Protein AF-A0AAW9DNF1-F1 (afdb_monomer)

Foldseek 3Di:
DPDQPDPRDDPQQADQVLQCLVDVVNVVVCVVPVPDDPVVCCLVPVQQVQHRRHLQAHQVQLQVVVCVVVVDGDGGNRSVVVLVPDDLLPRARRFDQAALLQQCLQCVPVCVVVVPPDDRSVPDDRSRSSVVCLVCLLPDQGDRALQARQVVLCVVPVVQVVCSVVVNDSGSVRCLQRHLDQADDRDAPFDCVVQHRRGSSVQSNCCNGHQDDPCCVRQLQAHQLLQCLQAVVLVVCCVVVSDRTSVRCCSRPVLVLLHGRDLLVLVSSVDDPVQDPNNVVVPDDRRPFADAPVSLVSSLVSSVPRPRGDPSVSSCVSNVVRHDQQPQPDDFPLVQQCVQVVVCPPVADSVCSVVCCSPPVVVVVGDGPPGDSCPVVDDDPVNCVVCQVPFEEQEFQCVDPDPRNVVSVVVVVVCVVVVGHYHYDNCVQVVDPPRDRDPVPDPPDD

pLDDT: mean 79.22, std 14.64, range [27.33, 95.62]

Mean predicted aligned error: 13.64 Å

Organism: Acidiphilium acidophilum (NCBI:txid76588)

Secondary structure (DSSP, 8-state):
-PPPBTTTB-TTS--HHHHHHH-HHHHHHHHH-TT--HHHHIIIIITTTT----SS--HHHHHHHHHHHHSS---HHHHHHHHHHS-GGGPPPSSSS--HHHHHHHHTTGGGG-TTTS--TTTS-HHHHHHHHHHHHTTS---SSSS--HHHHHHH-HHHHHHHHTTS-S-HHHHHHHS--S---SSTT---TTTHHHHHHHHHHHHHHS--SSGGGT-TT--HHHHHHH-HHHHHHHHTTS-S-HHHHIIIIITTTT--SSGGGGGGGG--TTS-HHHHHHTSPPP-SSBPHHHHHHHHHHHHHSTT---HHHHHHHHHHHBPPPP--S---HHHHHHH-GGGTTTS-TTTHHHHIIIIITTTT---TT--TTTT-PPPHHHHHHHTTS-EEEEE-TT--SHHHHHHHHHHHHHHHTT--EEEEE-GGGGSTT----TT------

Sequence (446 aa):
MPAETSGGRPFYVFDRQFYVERYVDIGQLLQQDPGFDVERHFWDHGADEGRVPSLAFNPHHVTHHLTRLLGIRVTGRAAIDAYFNLPEADRFIPNGWFNPWSFKQLYKQQFRQIQTLFPDIRELNDYQTFIFYLENVYAQRVAPNGLFAEDEYRAAHPDVAAAIGAGKLSSGFYHFATRNPPQAGTLPDYDPQPLGYGGAWMAEQSFVLSDHAEIGKALWWFDEGFYLTVYPDVHAMKRRGIIRSGLEHFMVCGEREGRLPHPALASLATRKPDVGLRAALAAMPRATGKIGLDVAAATAALLRGQPHTAPPRLIDEALWRSVARPAVDCTIDAAAYLKANPDLAGHVALHEAQDHWRDCGLIEQRLVPGTNIFANRVLHLEDLGRYCAGGVNLFGPLSVASGLGAAARGYRDAMRAAGITVDEYDVAGATQPGKGFDPQESPHFP

Solvent-accessible surface area (backbone atoms only — not comparable to full-atom values): 25965 Å² total; per-residue (Å²): 131,86,61,68,40,98,85,78,45,66,58,58,49,57,32,70,68,54,35,36,73,72,34,63,68,54,42,52,48,40,73,77,35,80,82,62,59,65,67,57,46,32,76,76,44,31,31,66,74,65,49,58,37,20,90,63,23,29,60,68,52,42,23,54,52,46,22,70,74,69,75,47,88,43,58,36,56,62,29,57,52,54,54,68,69,41,57,74,91,72,35,67,69,39,37,74,40,67,33,52,57,40,35,50,60,68,42,62,67,66,56,67,78,53,66,87,81,56,79,64,75,87,76,47,51,60,34,54,43,48,52,51,45,63,70,40,34,74,76,44,82,62,42,56,28,42,59,48,46,29,57,61,48,28,69,76,31,58,69,59,42,49,33,33,75,70,69,77,36,65,40,53,59,55,46,59,76,75,44,88,69,99,66,67,74,62,51,67,84,62,62,34,75,93,52,37,64,69,48,33,31,53,46,52,45,44,44,57,50,36,92,69,75,72,52,57,81,52,34,67,67,37,34,51,69,40,34,35,47,30,26,54,69,59,36,50,34,39,76,71,65,60,37,90,44,56,62,38,46,32,64,55,44,27,62,84,71,46,51,63,47,27,70,85,42,55,66,62,53,72,51,62,90,87,61,49,68,48,66,53,53,73,76,47,81,80,53,74,81,52,34,53,64,68,50,45,51,54,31,49,56,51,47,72,71,43,86,88,36,61,63,67,68,38,44,52,55,31,41,59,76,38,41,44,80,76,74,70,73,49,81,68,50,32,66,57,27,44,66,69,38,60,89,40,63,92,77,56,53,68,89,42,36,57,58,47,34,71,74,46,26,60,82,69,68,56,70,50,76,90,55,45,79,57,73,83,64,80,81,51,76,67,53,49,67,74,51,58,89,72,46,45,80,46,78,30,28,54,83,40,96,43,75,66,12,52,50,39,46,51,52,53,52,52,40,48,75,70,72,42,53,71,49,79,42,70,44,38,34,76,76,39,94,92,45,79,74,62,90,79,74,59,84,88,69,133

Structure (mmCIF, N/CA/C/O backbone):
data_AF-A0AAW9DNF1-F1
#
_entry.id   AF-A0AAW9DNF1-F1
#
loop_
_atom_site.group_PDB
_atom_site.id
_atom_site.type_symbol
_atom_site.label_atom_id
_atom_site.label_alt_id
_atom_site.label_comp_id
_atom_site.label_asym_id
_atom_site.label_entity_id
_atom_site.label_seq_id
_atom_site.pdbx_PDB_ins_code
_atom_site.Cartn_x
_atom_site.Cartn_y
_atom_site.Cartn_z
_atom_site.occupancy
_atom_site.B_iso_or_equiv
_atom_site.auth_seq_id
_atom_site.auth_comp_id
_atom_site.auth_asym_id
_atom_site.auth_atom_id
_atom_site.pdbx_PDB_model_num
ATOM 1 N N . MET A 1 1 ? -6.415 -3.034 32.759 1.00 27.33 1 MET A N 1
ATOM 2 C CA . MET A 1 1 ? -7.769 -3.386 32.296 1.00 27.33 1 MET A CA 1
ATOM 3 C C . MET A 1 1 ? -8.450 -2.091 31.889 1.00 27.33 1 MET A C 1
ATOM 5 O O . MET A 1 1 ? -8.829 -1.349 32.791 1.00 27.33 1 MET A O 1
ATOM 9 N N . PRO A 1 2 ? -8.519 -1.722 30.602 1.00 34.41 2 PRO A N 1
ATOM 10 C CA . PRO A 1 2 ? -9.364 -0.603 30.212 1.00 34.41 2 PRO A CA 1
ATOM 11 C C . PRO A 1 2 ? -10.808 -1.001 30.525 1.00 34.41 2 PRO A C 1
ATOM 13 O O . PRO A 1 2 ? -11.244 -2.088 30.149 1.00 34.41 2 PRO A O 1
ATOM 16 N N . ALA A 1 3 ? -11.478 -0.165 31.312 1.00 36.41 3 ALA A N 1
ATOM 17 C CA . ALA A 1 3 ? -12.825 -0.391 31.805 1.00 36.41 3 ALA A CA 1
ATOM 18 C C . ALA A 1 3 ? -13.807 -0.599 30.642 1.00 36.41 3 ALA A C 1
ATOM 20 O O . ALA A 1 3 ? -13.738 0.110 29.637 1.00 36.41 3 ALA A O 1
ATOM 21 N N . GLU A 1 4 ? -14.713 -1.567 30.797 1.00 38.22 4 GLU A N 1
ATOM 22 C CA . GLU A 1 4 ? -15.924 -1.674 29.984 1.00 38.22 4 GLU A CA 1
ATOM 23 C C . GLU A 1 4 ? -16.607 -0.299 29.952 1.00 38.22 4 GLU A C 1
ATOM 25 O O . GLU A 1 4 ? -16.872 0.289 31.005 1.00 38.22 4 GLU A O 1
ATOM 30 N N . THR A 1 5 ? -16.843 0.249 28.759 1.00 42.50 5 THR A N 1
ATOM 31 C CA . THR A 1 5 ? -17.628 1.481 28.631 1.00 42.50 5 THR A CA 1
ATOM 32 C C . THR A 1 5 ? -19.115 1.162 28.796 1.00 42.50 5 THR A C 1
ATOM 34 O O . THR A 1 5 ? -19.543 0.002 28.737 1.00 42.50 5 THR A O 1
ATOM 37 N N . SER A 1 6 ? -19.909 2.200 29.062 1.00 42.62 6 SER A N 1
ATOM 38 C CA . SER A 1 6 ? -21.358 2.143 29.265 1.00 42.62 6 SER A CA 1
ATOM 39 C C . SER A 1 6 ? -22.048 1.299 28.187 1.00 42.62 6 SER A C 1
ATOM 41 O O . SER A 1 6 ? -22.168 1.709 27.040 1.00 42.62 6 SER A O 1
ATOM 43 N N . GLY A 1 7 ? -22.506 0.097 28.560 1.00 54.91 7 GLY A N 1
ATOM 44 C CA . GLY A 1 7 ? -23.161 -0.852 27.648 1.00 54.91 7 GLY A CA 1
ATOM 45 C C . GLY A 1 7 ? -22.438 -2.190 27.444 1.00 54.91 7 GLY A C 1
ATOM 46 O O . GLY A 1 7 ? -22.899 -2.990 26.632 1.00 54.91 7 GLY A O 1
ATOM 47 N N . GLY A 1 8 ? -21.332 -2.459 28.153 1.00 66.00 8 GLY A N 1
ATOM 48 C CA . GLY A 1 8 ? -20.638 -3.761 28.116 1.00 66.00 8 GLY A CA 1
ATOM 49 C C . GLY A 1 8 ? -19.878 -4.025 26.810 1.00 66.00 8 GLY A C 1
ATOM 50 O O . GLY A 1 8 ? -19.562 -5.170 26.481 1.00 66.00 8 GLY A O 1
ATOM 51 N N . ARG A 1 9 ? -19.616 -2.973 26.024 1.00 78.94 9 ARG A N 1
ATOM 52 C CA . ARG A 1 9 ? -18.838 -3.040 24.781 1.00 78.94 9 ARG A CA 1
ATOM 53 C C . ARG A 1 9 ? -17.351 -2.766 25.066 1.00 78.94 9 ARG A C 1
ATOM 55 O O . ARG A 1 9 ? -17.032 -2.067 26.028 1.00 78.94 9 ARG A O 1
ATOM 62 N N . PRO A 1 10 ? -16.425 -3.291 24.239 1.00 83.62 10 PRO A N 1
ATOM 63 C CA . PRO A 1 10 ? -15.004 -2.986 24.386 1.00 83.62 10 PRO A CA 1
ATOM 64 C C . PRO A 1 10 ? -14.697 -1.492 24.221 1.00 83.62 10 PRO A C 1
ATOM 66 O O . PRO A 1 10 ? -15.272 -0.833 23.355 1.00 83.62 10 PRO A O 1
ATOM 69 N N . PHE A 1 11 ? -13.711 -0.996 24.975 1.00 81.88 11 PHE A N 1
ATOM 70 C CA . PHE A 1 11 ? -13.312 0.421 25.024 1.00 81.88 11 PHE A CA 1
ATOM 71 C C . PHE A 1 11 ? -12.984 1.051 23.660 1.00 81.88 11 PHE A C 1
ATOM 73 O O . PHE A 1 11 ? -13.077 2.260 23.495 1.00 81.88 11 PHE A O 1
ATOM 80 N N . TYR A 1 12 ? -12.572 0.246 22.678 1.00 87.69 12 TYR A N 1
ATOM 81 C CA . TYR A 1 12 ? -12.160 0.735 21.364 1.00 87.69 12 TYR A CA 1
ATOM 82 C C . TYR A 1 12 ? -13.334 1.014 20.421 1.00 87.69 12 TYR A C 1
ATOM 84 O O . TYR A 1 12 ? -13.123 1.574 19.346 1.00 87.69 12 TYR A O 1
ATOM 92 N N . VAL A 1 13 ? -14.558 0.601 20.769 1.00 91.69 13 VAL A N 1
ATOM 93 C CA . VAL A 1 13 ? -15.728 0.782 19.897 1.00 91.69 13 VAL A CA 1
ATOM 94 C C . VAL A 1 13 ? -16.090 2.250 19.774 1.00 91.69 13 VAL A C 1
ATOM 96 O O . VAL A 1 13 ? -16.363 2.701 18.669 1.00 91.69 13 VAL A O 1
ATOM 99 N N . PHE A 1 14 ? -16.063 2.992 20.878 1.00 92.81 14 PHE A N 1
ATOM 100 C CA . PHE A 1 14 ? -16.470 4.387 20.909 1.00 92.81 14 PHE A CA 1
ATOM 101 C C . PHE A 1 14 ? -15.393 5.248 21.562 1.00 92.81 14 PHE A C 1
ATOM 103 O O . PHE A 1 14 ? -14.986 5.000 22.693 1.00 92.81 14 PHE A O 1
ATOM 110 N N . ASP A 1 15 ? -14.950 6.280 20.846 1.00 91.00 15 ASP A N 1
ATOM 111 C CA . ASP A 1 15 ? -14.024 7.284 21.359 1.00 91.00 15 ASP A CA 1
ATOM 112 C C . ASP A 1 15 ? -14.728 8.642 21.340 1.00 91.00 15 ASP A C 1
ATOM 114 O O . ASP A 1 15 ? -14.953 9.242 20.286 1.00 91.00 15 ASP A O 1
ATOM 118 N N . ARG A 1 16 ? -15.084 9.133 22.534 1.00 91.38 16 ARG A N 1
ATOM 119 C CA . ARG A 1 16 ? -15.805 10.400 22.696 1.00 91.38 16 ARG A CA 1
ATOM 120 C C . ARG A 1 16 ? -15.048 11.565 22.069 1.00 91.38 16 ARG A C 1
ATOM 122 O O . ARG A 1 16 ? -15.675 12.424 21.454 1.00 91.38 16 ARG A O 1
ATOM 129 N N . GLN A 1 17 ? -13.733 11.635 22.259 1.00 88.12 17 GLN A N 1
ATOM 130 C CA . GLN A 1 17 ? -12.949 12.753 21.750 1.00 88.12 17 GLN A CA 1
ATOM 131 C C . GLN A 1 17 ? -12.908 12.705 20.224 1.00 88.12 17 GLN A C 1
ATOM 133 O O . GLN A 1 17 ? -13.232 13.703 19.581 1.00 88.12 17 GLN A O 1
ATOM 138 N N . PHE A 1 18 ? -12.601 11.536 19.656 1.00 90.31 18 PHE A N 1
ATOM 139 C CA . PHE A 1 18 ? -12.634 11.319 18.212 1.00 90.31 18 PHE A CA 1
ATOM 140 C C . PHE A 1 18 ? -13.987 11.714 17.615 1.00 90.31 18 PHE A C 1
ATOM 142 O O . PHE A 1 18 ? -14.041 12.460 16.642 1.00 90.31 18 PHE A O 1
ATOM 149 N N . TYR A 1 19 ? -15.086 11.242 18.205 1.00 93.50 19 TYR A N 1
ATOM 150 C CA . TYR A 1 19 ? -16.424 11.438 17.659 1.00 93.50 19 TYR A CA 1
ATOM 151 C C . TYR A 1 19 ? -16.839 12.914 17.640 1.00 93.50 19 TYR A C 1
ATOM 153 O O . TYR A 1 19 ? -17.374 13.398 16.644 1.00 93.50 19 TYR A O 1
ATOM 161 N N . VAL A 1 20 ? -16.539 13.650 18.713 1.00 92.75 20 VAL A N 1
ATOM 162 C CA . VAL A 1 20 ? -16.818 15.091 18.810 1.00 92.75 20 VAL A CA 1
ATOM 163 C C . VAL A 1 20 ? -15.952 15.898 17.841 1.00 92.75 20 VAL A C 1
ATOM 165 O O . VAL A 1 20 ? -16.452 16.820 17.204 1.00 92.75 20 VAL A O 1
ATOM 168 N N . GLU A 1 21 ? -14.667 15.557 17.709 1.00 88.50 21 GLU A N 1
ATOM 169 C CA . GLU A 1 21 ? -13.754 16.235 16.777 1.00 88.50 21 GLU A CA 1
ATOM 170 C C . GLU A 1 21 ? -14.117 15.944 15.308 1.00 88.50 21 GLU A C 1
ATOM 172 O O . GLU A 1 21 ? -13.994 16.816 14.447 1.00 88.50 21 GLU A O 1
ATOM 177 N N . ARG A 1 22 ? -14.596 14.728 15.012 1.00 90.50 22 ARG A N 1
ATOM 178 C CA . ARG A 1 22 ? -14.972 14.278 13.663 1.00 90.50 22 ARG A CA 1
ATOM 179 C C . ARG A 1 22 ? -16.273 14.912 13.168 1.00 90.50 22 ARG A C 1
ATOM 181 O O . ARG A 1 22 ? -16.371 15.220 11.978 1.00 90.50 22 ARG A O 1
ATOM 188 N N . TYR A 1 23 ? -17.267 15.052 14.046 1.00 94.31 23 TYR A N 1
ATOM 189 C CA . TYR A 1 23 ? -18.630 15.464 13.707 1.00 94.31 23 TYR A CA 1
ATOM 190 C C . TYR A 1 23 ? -18.950 16.848 14.279 1.00 94.31 23 TYR A C 1
ATOM 192 O O . TYR A 1 23 ? -19.285 17.001 15.453 1.00 94.31 23 TYR A O 1
ATOM 200 N N . VAL A 1 24 ? -18.852 17.868 13.420 1.00 93.50 24 VAL A N 1
ATOM 201 C CA . VAL A 1 24 ? -19.013 19.287 13.795 1.00 93.50 24 VAL A CA 1
ATOM 202 C C . VAL A 1 24 ? -20.362 19.567 14.463 1.00 93.50 24 VAL A C 1
ATOM 204 O O . VAL A 1 24 ? -20.424 20.348 15.410 1.00 93.50 24 VAL A O 1
ATOM 207 N N . ASP A 1 25 ? -21.429 18.918 14.005 1.00 95.38 25 ASP A N 1
ATOM 208 C CA . ASP A 1 25 ? -22.777 19.023 14.569 1.00 95.38 25 ASP A CA 1
ATOM 209 C C . ASP A 1 25 ? -22.838 18.534 16.026 1.00 95.38 25 ASP A C 1
ATOM 211 O O . ASP A 1 25 ? -23.459 19.175 16.869 1.00 95.38 25 ASP A O 1
ATOM 215 N N . ILE A 1 26 ? -22.109 17.469 16.363 1.00 95.62 26 ILE A N 1
ATOM 216 C CA . ILE A 1 26 ? -22.000 16.968 17.740 1.00 95.62 26 ILE A CA 1
ATOM 217 C C . ILE A 1 26 ? -21.224 17.948 18.621 1.00 95.62 26 ILE A C 1
ATOM 219 O O . ILE A 1 26 ? -21.608 18.201 19.764 1.00 95.62 26 ILE A O 1
ATOM 223 N N . GLY A 1 27 ? -20.152 18.537 18.085 1.00 92.25 27 GLY A N 1
ATOM 224 C CA . GLY A 1 27 ? -19.417 19.602 18.766 1.00 92.25 27 GLY A CA 1
ATOM 225 C C . GLY A 1 27 ? -20.298 20.815 19.080 1.00 92.25 27 GLY A C 1
ATOM 226 O O . GLY A 1 27 ? -20.212 21.366 20.176 1.00 92.25 27 GLY A O 1
ATOM 227 N N . GLN A 1 28 ? -21.181 21.199 18.155 1.00 93.50 28 GLN A N 1
ATOM 228 C CA . GLN A 1 28 ? -22.145 22.285 18.356 1.00 93.50 28 GLN A CA 1
ATOM 229 C C . GLN A 1 28 ? -23.207 21.931 19.403 1.00 93.50 28 GLN A C 1
ATOM 231 O O . GLN A 1 28 ? -23.501 22.761 20.263 1.00 93.50 28 GLN A O 1
ATOM 236 N N . LEU A 1 29 ? -23.735 20.703 19.385 1.00 94.12 29 LEU A N 1
ATOM 237 C CA . LEU A 1 29 ? -24.687 20.232 20.396 1.00 94.12 29 LEU A CA 1
ATOM 238 C C . LEU A 1 29 ? -24.087 20.277 21.804 1.00 94.12 29 LEU A C 1
ATOM 240 O O . LEU A 1 29 ? -24.733 20.772 22.718 1.00 94.12 29 LEU A O 1
ATOM 244 N N . LEU A 1 30 ? -22.828 19.868 21.973 1.00 93.38 30 LEU A N 1
ATOM 245 C CA . LEU A 1 30 ? -22.136 19.941 23.267 1.00 93.38 30 LEU A CA 1
ATOM 246 C C . LEU A 1 30 ? -21.890 21.367 23.766 1.00 93.38 30 LEU A C 1
ATOM 248 O O . LEU A 1 30 ? -21.820 21.594 24.972 1.00 93.38 30 LEU A O 1
ATOM 252 N N . GLN A 1 31 ? -21.713 22.328 22.857 1.00 92.88 31 GLN A N 1
ATOM 253 C CA . GLN A 1 31 ? -21.595 23.738 23.237 1.00 92.88 31 GLN A CA 1
ATOM 254 C C . GLN A 1 31 ? -22.932 24.300 23.734 1.00 92.88 31 GLN A C 1
ATOM 256 O O . GLN A 1 31 ? -22.940 25.166 24.606 1.00 92.88 31 GLN A O 1
ATOM 261 N N . GLN A 1 32 ? -24.047 23.820 23.179 1.00 94.56 32 GLN A N 1
ATOM 262 C CA . GLN A 1 32 ? -25.400 24.230 23.561 1.00 94.56 32 GLN A CA 1
ATOM 263 C C . GLN A 1 32 ? -25.881 23.519 24.833 1.00 94.56 32 GLN A C 1
ATOM 265 O O . GLN A 1 32 ? -26.503 24.148 25.687 1.00 94.56 32 GLN A O 1
ATOM 270 N N . ASP A 1 33 ? -25.561 22.234 24.969 1.00 95.12 33 ASP A N 1
ATOM 271 C CA . ASP A 1 33 ? -25.873 21.393 26.120 1.00 95.12 33 ASP A CA 1
ATOM 272 C C . ASP A 1 33 ? -24.625 20.599 26.555 1.00 95.12 33 ASP A C 1
ATOM 274 O O . ASP A 1 33 ? -24.343 19.519 26.026 1.00 95.12 33 ASP A O 1
ATOM 278 N N . PRO A 1 34 ? -23.870 21.094 27.554 1.00 92.31 34 PRO A N 1
ATOM 279 C CA . PRO A 1 34 ? -22.713 20.381 28.093 1.00 92.31 34 PRO A CA 1
ATOM 280 C C . PRO A 1 34 ? -23.044 19.013 28.711 1.00 92.31 34 PRO A C 1
ATOM 282 O O . PRO A 1 34 ? -22.135 18.201 28.895 1.00 92.31 34 PRO A O 1
ATOM 285 N N . GLY A 1 35 ? -24.314 18.763 29.056 1.00 92.19 35 GLY A N 1
ATOM 286 C CA . GLY A 1 35 ? -24.806 17.492 29.589 1.00 92.19 35 GLY A CA 1
ATOM 287 C C . GLY A 1 35 ? -25.185 16.470 28.516 1.00 92.19 35 GLY A C 1
ATOM 288 O O . GLY A 1 35 ? -25.572 15.354 28.865 1.00 92.19 35 GLY A O 1
ATOM 289 N N . PHE A 1 36 ? -25.068 16.821 27.232 1.00 93.12 36 PHE A N 1
ATOM 290 C CA . PHE A 1 36 ? -25.427 15.951 26.119 1.00 93.12 36 PHE A CA 1
ATOM 291 C C . PHE A 1 36 ? -24.615 14.646 26.122 1.00 93.12 36 PHE A C 1
ATOM 293 O O . PHE A 1 36 ? -23.378 14.641 26.065 1.00 93.12 36 PHE A O 1
ATOM 300 N N . ASP A 1 37 ? -25.331 13.521 26.157 1.00 93.62 37 ASP A N 1
ATOM 301 C CA . ASP A 1 37 ? -24.742 12.185 26.131 1.00 93.62 37 ASP A CA 1
ATOM 302 C C . ASP A 1 37 ? -24.375 11.783 24.695 1.00 93.62 37 ASP A C 1
ATOM 304 O O . ASP A 1 37 ? -25.183 11.280 23.910 1.00 93.62 37 ASP A O 1
ATOM 308 N N . VAL A 1 38 ? -23.111 12.035 24.361 1.00 93.88 38 VAL A N 1
ATOM 309 C CA . VAL A 1 38 ? -22.536 11.787 23.036 1.00 93.88 38 VAL A CA 1
ATOM 310 C C . VAL A 1 38 ? -22.545 10.302 22.667 1.00 93.88 38 VAL A C 1
ATOM 312 O O . VAL A 1 38 ? -22.804 9.958 21.512 1.00 93.88 38 VAL A O 1
ATOM 315 N N . GLU A 1 39 ? -22.239 9.424 23.625 1.00 92.62 39 GLU A N 1
ATOM 316 C CA . GLU A 1 39 ? -22.181 7.982 23.371 1.00 92.62 39 GLU A CA 1
ATOM 317 C C . GLU A 1 39 ? -23.590 7.445 23.131 1.00 92.62 39 GLU A C 1
ATOM 319 O O . GLU A 1 39 ? -23.826 6.731 22.154 1.00 92.62 39 GLU A O 1
ATOM 324 N N . ARG A 1 40 ? -24.556 7.860 23.956 1.00 92.19 40 ARG A N 1
ATOM 325 C CA . ARG A 1 40 ? -25.961 7.517 23.740 1.00 92.19 40 ARG A CA 1
ATOM 326 C C . ARG A 1 40 ? -26.461 7.986 22.379 1.00 92.19 40 ARG A C 1
ATOM 328 O O . ARG A 1 40 ? -27.099 7.206 21.681 1.00 92.19 40 ARG A O 1
ATOM 335 N N . HIS A 1 41 ? -26.126 9.206 21.958 1.00 94.75 41 HIS A N 1
ATOM 336 C CA . HIS A 1 41 ? -26.477 9.682 20.620 1.00 94.75 41 HIS A CA 1
ATOM 337 C C . HIS A 1 41 ? -25.937 8.761 19.513 1.00 94.75 41 HIS A C 1
ATOM 339 O O . HIS A 1 41 ? -26.634 8.493 18.534 1.00 94.75 41 HIS A O 1
ATOM 345 N N . PHE A 1 42 ? -24.701 8.265 19.634 1.00 94.94 42 PHE A N 1
ATOM 346 C CA . PHE A 1 42 ? -24.179 7.311 18.657 1.00 94.94 42 PHE A CA 1
ATOM 347 C C . PHE A 1 42 ? -25.022 6.031 18.603 1.00 94.94 42 PHE A C 1
ATOM 349 O O . PHE A 1 42 ? -25.378 5.584 17.514 1.00 94.94 42 PHE A O 1
ATOM 356 N N . TRP A 1 43 ? -25.384 5.465 19.753 1.00 91.81 43 TRP A N 1
ATOM 357 C CA . TRP A 1 43 ? -26.175 4.232 19.806 1.00 91.81 43 TRP A CA 1
ATOM 358 C C . TRP A 1 43 ? -27.640 4.399 19.395 1.00 91.81 43 TRP A C 1
ATOM 360 O O . TRP A 1 43 ? -28.230 3.441 18.887 1.00 91.81 43 TRP A O 1
ATOM 370 N N . ASP A 1 44 ? -28.212 5.581 19.621 1.00 92.88 44 ASP A N 1
ATOM 371 C CA . ASP A 1 44 ? -29.604 5.895 19.298 1.00 92.88 44 ASP A CA 1
ATOM 372 C C . ASP A 1 44 ? -29.763 6.355 17.832 1.00 92.88 44 ASP A C 1
ATOM 374 O O . ASP A 1 44 ? -30.804 6.103 17.226 1.00 92.88 44 ASP A O 1
ATOM 378 N N . HIS A 1 45 ? -28.735 6.982 17.239 1.00 94.31 45 HIS A N 1
ATOM 379 C CA . HIS A 1 45 ? -28.798 7.565 15.887 1.00 94.31 45 HIS A CA 1
ATOM 380 C C . HIS A 1 45 ? -27.531 7.344 15.053 1.00 94.31 45 HIS A C 1
ATOM 382 O O . HIS A 1 45 ? -27.596 6.887 13.912 1.00 94.31 45 HIS A O 1
ATOM 388 N N . GLY A 1 46 ? -26.359 7.654 15.613 1.00 94.56 46 GLY A N 1
ATOM 389 C CA . GLY A 1 46 ? -25.110 7.721 14.849 1.00 94.56 46 GLY A CA 1
ATOM 390 C C . GLY A 1 46 ? -24.729 6.424 14.130 1.00 94.56 46 GLY A C 1
ATOM 391 O O . GLY A 1 46 ? -24.245 6.478 13.000 1.00 94.56 46 GLY A O 1
ATOM 392 N N . ALA A 1 47 ? -24.973 5.263 14.740 1.00 93.44 47 ALA A N 1
ATOM 393 C CA . ALA A 1 47 ? -24.705 3.972 14.119 1.00 93.44 47 ALA A CA 1
ATOM 394 C C . ALA A 1 47 ? -25.509 3.801 12.820 1.00 93.44 47 ALA A C 1
ATOM 396 O O . ALA A 1 47 ? -24.930 3.465 11.787 1.00 93.44 47 ALA A O 1
ATOM 397 N N . ASP A 1 48 ? -26.813 4.087 12.850 1.00 93.44 48 ASP A N 1
ATOM 398 C CA . ASP A 1 48 ? -27.715 3.935 11.700 1.00 93.44 48 ASP A CA 1
ATOM 399 C C . ASP A 1 48 ? -27.493 5.013 10.629 1.00 93.44 48 ASP A C 1
ATOM 401 O O . ASP A 1 48 ? -27.671 4.751 9.439 1.00 93.44 48 ASP A O 1
ATOM 405 N N . GLU A 1 49 ? -26.992 6.184 11.025 1.00 94.25 49 GLU A N 1
ATOM 406 C CA . GLU A 1 49 ? -26.485 7.217 10.111 1.00 94.25 49 GLU A CA 1
ATOM 407 C C . GLU A 1 49 ? -25.156 6.829 9.433 1.00 94.25 49 GLU A C 1
ATOM 409 O O . GLU A 1 49 ? -24.688 7.524 8.531 1.00 94.25 49 GLU A O 1
ATOM 414 N N . GLY A 1 50 ? -24.528 5.724 9.850 1.00 92.50 50 GLY A N 1
ATOM 415 C CA . GLY A 1 50 ? -23.230 5.284 9.341 1.00 92.50 50 GLY A CA 1
ATOM 416 C C . GLY A 1 50 ? -22.053 6.096 9.884 1.00 92.50 50 GLY A C 1
ATOM 417 O O . GLY A 1 50 ? -20.992 6.134 9.264 1.00 92.50 50 GLY A O 1
ATOM 418 N N . ARG A 1 51 ? -22.204 6.761 11.032 1.00 95.06 51 ARG A N 1
ATOM 419 C CA . ARG A 1 51 ? -21.103 7.502 11.654 1.00 95.06 51 ARG A CA 1
ATOM 420 C C . ARG A 1 51 ? -20.035 6.550 12.190 1.00 95.06 51 ARG A C 1
ATOM 422 O O . ARG A 1 51 ? -20.327 5.471 12.694 1.00 95.06 51 ARG A O 1
ATOM 429 N N . VAL A 1 52 ? -18.777 6.966 12.091 1.00 93.88 52 VAL A N 1
ATOM 430 C CA . VAL A 1 52 ? -17.602 6.251 12.586 1.00 93.88 52 VAL A CA 1
ATOM 431 C C . VAL A 1 52 ? -17.394 6.636 14.058 1.00 93.88 52 VAL A C 1
ATOM 433 O O . VAL A 1 52 ? -17.092 7.797 14.326 1.00 93.88 52 VAL A O 1
ATOM 436 N N . PRO A 1 53 ? -17.565 5.706 15.014 1.00 94.75 53 PRO A N 1
ATOM 437 C CA . PRO A 1 53 ? -17.506 5.991 16.449 1.00 94.75 53 PRO A CA 1
ATOM 438 C C . PRO A 1 53 ? -16.088 6.153 17.004 1.00 94.75 53 PRO A C 1
ATOM 440 O O . PRO A 1 53 ? -15.900 6.805 18.029 1.00 94.75 53 PRO A O 1
ATOM 443 N N . SER A 1 54 ? -15.087 5.557 16.358 1.00 92.88 54 SER A N 1
ATOM 444 C CA . SER A 1 54 ? -13.689 5.646 16.771 1.00 92.88 54 SER A CA 1
ATOM 445 C C . SER A 1 54 ? -12.755 5.376 15.592 1.00 92.88 54 SER A C 1
ATOM 447 O O . SER A 1 54 ? -13.154 4.800 14.578 1.00 92.88 54 SER A O 1
ATOM 449 N N . LEU A 1 55 ? -11.473 5.722 15.737 1.00 89.50 55 LEU A N 1
ATOM 450 C CA . LEU A 1 55 ? -10.449 5.318 14.769 1.00 89.50 55 LEU A CA 1
ATOM 451 C C . LEU A 1 55 ? -10.318 3.784 14.680 1.00 89.50 55 LEU A C 1
ATOM 453 O O . LEU A 1 55 ? -10.055 3.241 13.608 1.00 89.50 55 LEU A O 1
ATOM 457 N N . ALA A 1 56 ? -10.502 3.086 15.801 1.00 91.69 56 ALA A N 1
ATOM 458 C CA . ALA A 1 56 ? -10.325 1.642 15.921 1.00 91.69 56 ALA A CA 1
ATOM 459 C C . ALA A 1 56 ? -11.488 0.820 15.354 1.00 91.69 56 ALA A C 1
ATOM 461 O O . ALA A 1 56 ? -11.285 -0.350 15.023 1.00 91.69 56 ALA A O 1
ATOM 462 N N . PHE A 1 57 ? -12.671 1.415 15.206 1.00 93.81 57 PHE A N 1
ATOM 463 C CA . PHE A 1 57 ? -13.881 0.718 14.797 1.00 93.81 57 PHE A CA 1
ATOM 464 C C . PHE A 1 57 ? -14.605 1.468 13.676 1.00 93.81 57 PHE A C 1
ATOM 466 O O . PHE A 1 57 ? -15.186 2.529 13.885 1.00 93.81 57 PHE A O 1
ATOM 473 N N . ASN A 1 58 ? -14.606 0.888 12.475 1.00 93.62 58 ASN A N 1
ATOM 474 C CA . ASN A 1 58 ? -15.249 1.441 11.288 1.00 93.62 58 ASN A CA 1
ATOM 475 C C . ASN A 1 58 ? -16.481 0.595 10.887 1.00 93.62 58 ASN A C 1
ATOM 477 O O . ASN A 1 58 ? -16.326 -0.470 10.280 1.00 93.62 58 ASN A O 1
ATOM 481 N N . PRO A 1 59 ? -17.715 1.076 11.143 1.00 93.31 59 PRO A N 1
ATOM 482 C CA . PRO A 1 59 ? -18.944 0.355 10.813 1.00 93.31 59 PRO A CA 1
ATOM 483 C C . PRO A 1 59 ? -19.114 0.042 9.322 1.00 93.31 59 PRO A C 1
ATOM 485 O O . PRO A 1 59 ? -19.719 -0.976 8.982 1.00 93.31 59 PRO A O 1
ATOM 488 N N . HIS A 1 60 ? -18.562 0.860 8.418 1.00 92.06 60 HIS A N 1
ATOM 489 C CA . HIS A 1 60 ? -18.590 0.568 6.982 1.00 92.06 60 HIS A CA 1
ATOM 490 C C . HIS A 1 60 ? -17.721 -0.642 6.640 1.00 92.06 60 HIS A C 1
ATOM 492 O O . HIS A 1 60 ? -18.143 -1.507 5.872 1.00 92.06 60 HIS A O 1
ATOM 498 N N . HIS A 1 61 ? -16.535 -0.730 7.247 1.00 91.75 61 HIS A N 1
ATOM 499 C CA . HIS A 1 61 ? -15.642 -1.874 7.084 1.00 91.75 61 HIS A CA 1
ATOM 500 C C . HIS A 1 61 ? -16.292 -3.154 7.628 1.00 91.75 61 HIS A C 1
ATOM 502 O O . HIS A 1 61 ? -16.342 -4.173 6.939 1.00 91.75 61 HIS A O 1
ATOM 508 N N . VAL A 1 62 ? -16.888 -3.069 8.822 1.00 94.56 62 VAL A N 1
ATOM 509 C CA . VAL A 1 62 ? -17.632 -4.174 9.445 1.00 94.56 62 VAL A CA 1
ATOM 510 C C . VAL A 1 62 ? -18.800 -4.631 8.568 1.00 94.56 62 VAL A C 1
ATOM 512 O O . VAL A 1 62 ? -18.922 -5.819 8.279 1.00 94.56 62 VAL A O 1
ATOM 515 N N . THR A 1 63 ? -19.611 -3.692 8.076 1.00 94.56 63 THR A N 1
ATOM 516 C CA . THR A 1 63 ? -20.720 -3.962 7.146 1.00 94.56 63 THR A CA 1
ATOM 517 C C . THR A 1 63 ? -20.237 -4.704 5.900 1.00 94.56 63 THR A C 1
ATOM 519 O O . THR A 1 63 ? -20.834 -5.705 5.502 1.00 94.56 63 THR A O 1
ATOM 522 N N . HIS A 1 64 ? -19.153 -4.233 5.276 1.00 92.00 64 HIS A N 1
ATOM 523 C CA . HIS A 1 64 ? -18.596 -4.845 4.070 1.00 92.00 64 HIS A CA 1
ATOM 524 C C . HIS A 1 64 ? -18.143 -6.292 4.320 1.00 92.00 64 HIS A C 1
ATOM 526 O O . HIS A 1 64 ? -18.497 -7.193 3.558 1.00 92.00 64 HIS A O 1
ATOM 532 N N . HIS A 1 65 ? -17.421 -6.536 5.416 1.00 92.19 65 HIS A N 1
ATOM 533 C CA . HIS A 1 65 ? -16.956 -7.875 5.775 1.00 92.19 65 HIS A CA 1
ATOM 534 C C . HIS A 1 65 ? -18.102 -8.825 6.135 1.00 92.19 65 HIS A C 1
ATOM 536 O O . HIS A 1 65 ? -18.154 -9.937 5.611 1.00 92.19 65 HIS A O 1
ATOM 542 N N . LEU A 1 66 ? -19.060 -8.382 6.952 1.00 94.44 66 LEU A N 1
ATOM 543 C CA . LEU A 1 66 ? -20.233 -9.189 7.296 1.00 94.44 66 LEU A CA 1
ATOM 544 C C . LEU A 1 66 ? -21.083 -9.516 6.070 1.00 94.44 66 LEU A C 1
ATOM 546 O O . LEU A 1 66 ? -21.558 -10.638 5.950 1.00 94.44 66 LEU A O 1
ATOM 550 N N . THR A 1 67 ? -21.222 -8.580 5.126 1.00 93.94 67 THR A N 1
ATOM 551 C CA . THR A 1 67 ? -21.955 -8.835 3.876 1.00 93.94 67 THR A CA 1
ATOM 552 C C . THR A 1 67 ? -21.326 -9.981 3.089 1.00 93.94 67 THR A C 1
ATOM 554 O O . THR A 1 67 ? -22.036 -10.835 2.562 1.00 93.94 67 THR A O 1
ATOM 557 N N . ARG A 1 68 ? -19.991 -10.044 3.045 1.00 90.88 68 ARG A N 1
ATOM 558 C CA . ARG A 1 68 ? -19.263 -11.140 2.392 1.00 90.88 68 ARG A CA 1
ATOM 559 C C . ARG A 1 68 ? -19.357 -12.455 3.164 1.00 90.88 68 ARG A C 1
ATOM 561 O O . ARG A 1 68 ? -19.436 -13.502 2.535 1.00 90.88 68 ARG A O 1
ATOM 568 N N . LEU A 1 69 ? -19.335 -12.397 4.495 1.00 90.12 69 LEU A N 1
ATOM 569 C CA . LEU A 1 69 ? -19.408 -13.569 5.369 1.00 90.12 69 LEU A CA 1
ATOM 570 C C . LEU A 1 69 ? -20.805 -14.210 5.358 1.00 90.12 69 LEU A C 1
ATOM 572 O O . LEU A 1 69 ? -20.931 -15.424 5.243 1.00 90.12 69 LEU A O 1
ATOM 576 N N . LEU A 1 70 ? -21.850 -13.391 5.493 1.00 90.31 70 LEU A N 1
ATOM 577 C CA . LEU A 1 70 ? -23.232 -13.832 5.698 1.00 90.31 70 LEU A CA 1
ATOM 578 C C . LEU A 1 70 ? -24.047 -13.891 4.398 1.00 90.31 70 LEU A C 1
ATOM 580 O O . LEU A 1 70 ? -25.148 -14.434 4.393 1.00 90.31 70 LEU A O 1
ATOM 584 N N . GLY A 1 71 ? -23.560 -13.286 3.310 1.00 92.25 71 GLY A N 1
ATOM 585 C CA . GLY A 1 71 ? -24.297 -13.161 2.048 1.00 92.25 71 GLY A CA 1
ATOM 586 C C . GLY A 1 71 ? -25.478 -12.182 2.098 1.00 92.25 71 GLY A C 1
ATOM 587 O O . GLY A 1 71 ? -26.200 -12.041 1.113 1.00 92.25 71 GLY A O 1
ATOM 588 N N . ILE A 1 72 ? -25.674 -11.489 3.223 1.00 91.06 72 ILE A N 1
ATOM 589 C CA . ILE A 1 72 ? -26.723 -10.488 3.432 1.00 91.06 72 ILE A CA 1
ATOM 590 C C . ILE A 1 72 ? -26.114 -9.185 3.933 1.00 91.06 72 ILE A C 1
ATOM 592 O O . ILE A 1 72 ? -25.205 -9.182 4.763 1.00 91.06 72 ILE A O 1
ATOM 596 N N . ARG A 1 73 ? -26.625 -8.055 3.440 1.00 92.38 73 ARG A N 1
ATOM 597 C CA . ARG A 1 73 ? -26.162 -6.742 3.885 1.00 92.38 73 ARG A CA 1
ATOM 598 C C . ARG A 1 73 ? -26.812 -6.390 5.221 1.00 92.38 73 ARG A C 1
ATOM 600 O O . ARG A 1 73 ? -28.022 -6.198 5.281 1.00 92.38 73 ARG A O 1
ATOM 607 N N . VAL A 1 74 ? -25.996 -6.263 6.263 1.00 92.12 74 VAL A N 1
ATOM 608 C CA . VAL A 1 74 ? -26.399 -5.775 7.591 1.00 92.12 74 VAL A CA 1
ATOM 609 C C . VAL A 1 74 ? -25.717 -4.430 7.819 1.00 92.12 74 VAL A C 1
ATOM 611 O O . VAL A 1 74 ? -24.518 -4.320 7.583 1.00 92.12 74 VAL A O 1
ATOM 614 N N . THR A 1 75 ? -26.459 -3.408 8.242 1.00 93.81 75 THR A N 1
ATOM 615 C CA . THR A 1 75 ? -25.955 -2.034 8.424 1.00 93.81 75 THR A CA 1
ATOM 616 C C . THR A 1 75 ? -26.282 -1.500 9.813 1.00 93.81 75 THR A C 1
ATOM 618 O O . THR A 1 75 ? -27.043 -2.114 10.560 1.00 93.81 75 THR A O 1
ATOM 621 N N . GLY A 1 76 ? -25.730 -0.332 10.137 1.00 92.06 76 GLY A N 1
ATOM 622 C CA . GLY A 1 76 ? -26.095 0.406 11.336 1.00 92.06 76 GLY A CA 1
ATOM 623 C C . GLY A 1 76 ? -25.776 -0.341 12.623 1.00 92.06 76 GLY A C 1
ATOM 624 O O . GLY A 1 76 ? -24.818 -1.121 12.684 1.00 92.06 76 GLY A O 1
ATOM 625 N N . ARG A 1 77 ? -26.609 -0.145 13.645 1.00 92.00 77 ARG A N 1
ATOM 626 C CA . ARG A 1 77 ? -26.454 -0.826 14.937 1.00 92.00 77 ARG A CA 1
ATOM 627 C C . ARG A 1 77 ? -26.489 -2.349 14.805 1.00 92.00 77 ARG A C 1
ATOM 629 O O . ARG A 1 77 ? -25.676 -3.034 15.423 1.00 92.00 77 ARG A O 1
ATOM 636 N N . ALA A 1 78 ? -27.344 -2.876 13.929 1.00 92.31 78 ALA A N 1
ATOM 637 C CA . ALA A 1 78 ? -27.450 -4.314 13.687 1.00 92.31 78 ALA A CA 1
ATOM 638 C C . ALA A 1 78 ? -26.133 -4.932 13.180 1.00 92.31 78 ALA A C 1
ATOM 640 O O . ALA A 1 78 ? -25.823 -6.072 13.519 1.00 92.31 78 ALA A O 1
ATOM 641 N N . ALA A 1 79 ? -25.332 -4.191 12.404 1.00 94.19 79 ALA A N 1
ATOM 642 C CA . ALA A 1 79 ? -24.024 -4.667 11.946 1.00 94.19 79 ALA A CA 1
ATOM 643 C C . ALA A 1 79 ? -23.017 -4.761 13.100 1.00 94.19 79 ALA A C 1
ATOM 645 O O . ALA A 1 79 ? -22.249 -5.719 13.180 1.00 94.19 79 ALA A O 1
ATOM 646 N N . ILE A 1 80 ? -23.042 -3.784 14.010 1.00 93.56 80 ILE A N 1
ATOM 647 C CA . ILE A 1 80 ? -22.193 -3.768 15.206 1.00 93.56 80 ILE A CA 1
ATOM 648 C C . ILE A 1 80 ? -22.568 -4.936 16.121 1.00 93.56 80 ILE A C 1
ATOM 650 O O . ILE A 1 80 ? -21.696 -5.677 16.577 1.00 93.56 80 ILE A O 1
ATOM 654 N N . ASP A 1 81 ? -23.865 -5.148 16.337 1.00 92.75 81 ASP A N 1
ATOM 655 C CA . ASP A 1 81 ? -24.367 -6.259 17.142 1.00 92.75 81 ASP A CA 1
ATOM 656 C C . ASP A 1 81 ? -23.983 -7.611 16.524 1.00 92.75 81 ASP A C 1
ATOM 658 O O . ASP A 1 81 ? -23.438 -8.470 17.216 1.00 92.75 81 ASP A O 1
ATOM 662 N N . ALA A 1 82 ? -24.179 -7.778 15.211 1.00 93.62 82 ALA A N 1
ATOM 663 C CA . ALA A 1 82 ? -23.799 -8.988 14.487 1.00 93.62 82 ALA A CA 1
ATOM 664 C C . ALA A 1 82 ? -22.296 -9.287 14.588 1.00 93.62 82 ALA A C 1
ATOM 666 O O . ALA A 1 82 ? -21.924 -10.433 14.827 1.00 93.62 82 ALA A O 1
ATOM 667 N N . TYR A 1 83 ? -21.438 -8.270 14.471 1.00 94.75 83 TYR A N 1
ATOM 668 C CA . TYR A 1 83 ? -19.991 -8.419 14.637 1.00 94.75 83 TYR A CA 1
ATOM 669 C C . TYR A 1 83 ? -19.619 -8.958 16.023 1.00 94.75 83 TYR A C 1
ATOM 671 O O . TYR A 1 83 ? -18.813 -9.879 16.140 1.00 94.75 83 TYR A O 1
ATOM 679 N N . PHE A 1 84 ? -20.226 -8.428 17.084 1.00 92.56 84 PHE A N 1
ATOM 680 C CA . PHE A 1 84 ? -19.927 -8.881 18.442 1.00 92.56 84 PHE A CA 1
ATOM 681 C C . PHE A 1 84 ? -20.589 -10.208 18.819 1.00 92.56 84 PHE A C 1
ATOM 683 O O . PHE A 1 84 ? -20.104 -10.872 19.736 1.00 92.56 84 PHE A O 1
ATOM 690 N N . ASN A 1 85 ? -21.637 -10.616 18.105 1.00 92.44 85 ASN A N 1
ATOM 691 C CA . ASN A 1 85 ? -22.233 -11.944 18.235 1.00 92.44 85 ASN A CA 1
ATOM 692 C C . ASN A 1 85 ? -21.365 -13.049 17.612 1.00 92.44 85 ASN A C 1
ATOM 694 O O . ASN A 1 85 ? -21.585 -14.222 17.910 1.00 92.44 85 ASN A O 1
ATOM 698 N N . LEU A 1 86 ? -20.376 -12.702 16.778 1.00 91.69 86 LEU A N 1
ATOM 699 C CA . LEU A 1 86 ? -19.388 -13.669 16.306 1.00 91.69 86 LEU A CA 1
ATOM 700 C C . LEU A 1 86 ? -18.545 -14.189 17.485 1.00 91.69 86 LEU A C 1
ATOM 702 O O . LEU A 1 86 ? -18.137 -13.385 18.342 1.00 91.69 86 LEU A O 1
ATOM 706 N N . PRO A 1 87 ? -18.223 -15.498 17.508 1.00 91.56 87 PRO A N 1
ATOM 707 C CA . PRO A 1 87 ? -17.184 -16.033 18.379 1.00 91.56 87 PRO A CA 1
ATOM 708 C C . PRO A 1 87 ? -15.889 -15.239 18.216 1.00 91.56 87 PRO A C 1
ATOM 710 O O . PRO A 1 87 ? -15.561 -14.809 17.115 1.00 91.56 87 PRO A O 1
ATOM 713 N N . GLU A 1 88 ? -15.119 -15.063 19.292 1.00 87.19 88 GLU A N 1
ATOM 714 C CA . GLU A 1 88 ? -13.872 -14.284 19.235 1.00 87.19 88 GLU A CA 1
ATOM 715 C C . GLU A 1 88 ? -12.902 -14.795 18.159 1.00 87.19 88 GLU A C 1
ATOM 717 O O . GLU A 1 88 ? -12.268 -13.994 17.481 1.00 87.19 88 GLU A O 1
ATOM 722 N N . ALA A 1 89 ? -12.838 -16.115 17.964 1.00 87.50 89 ALA A N 1
ATOM 723 C CA . ALA A 1 89 ? -12.006 -16.746 16.942 1.00 87.50 89 ALA A CA 1
ATOM 724 C C . ALA A 1 89 ? -12.397 -16.365 15.501 1.00 87.50 89 ALA A C 1
ATOM 726 O O . ALA A 1 89 ? -11.545 -16.412 14.617 1.00 87.50 89 ALA A O 1
ATOM 727 N N . ASP A 1 90 ? -13.652 -15.964 15.283 1.00 89.94 90 ASP A N 1
ATOM 728 C CA . ASP A 1 90 ? -14.196 -15.587 13.975 1.00 89.94 90 ASP A CA 1
ATOM 729 C C . ASP A 1 90 ? -14.271 -14.063 13.791 1.00 89.94 90 ASP A C 1
ATOM 731 O O . ASP A 1 90 ? -14.609 -13.573 12.707 1.00 89.94 90 ASP A O 1
ATOM 735 N N . ARG A 1 91 ? -13.974 -13.283 14.840 1.00 92.56 91 ARG A N 1
ATOM 736 C CA . ARG A 1 91 ? -13.930 -11.825 14.732 1.00 92.56 91 ARG A CA 1
ATOM 737 C C . ARG A 1 91 ? -12.752 -11.426 13.858 1.00 92.56 91 ARG A C 1
ATOM 739 O O . ARG A 1 91 ? -11.624 -11.873 14.035 1.00 92.56 91 ARG A O 1
ATOM 746 N N . PHE A 1 92 ? -13.032 -10.544 12.913 1.00 93.38 92 PHE A N 1
ATOM 747 C CA . PHE A 1 92 ? -12.031 -9.912 12.067 1.00 93.38 92 PHE A CA 1
ATOM 748 C C . PHE A 1 92 ? -11.701 -8.515 12.603 1.00 93.38 92 PHE A C 1
ATOM 750 O O . PHE A 1 92 ? -12.361 -8.001 13.500 1.00 93.38 92 PHE A O 1
ATOM 757 N N . ILE A 1 93 ? -10.670 -7.878 12.062 1.00 94.00 93 ILE A N 1
ATOM 758 C CA . ILE A 1 93 ? -10.274 -6.530 12.476 1.00 94.00 93 ILE A CA 1
ATOM 759 C C . ILE A 1 93 ? -11.318 -5.519 11.973 1.00 94.00 93 ILE A C 1
ATOM 761 O O . ILE A 1 93 ? -11.579 -5.475 10.774 1.00 94.00 93 ILE A O 1
ATOM 765 N N . PRO A 1 94 ? -11.914 -4.674 12.831 1.00 94.19 94 PRO A N 1
ATOM 766 C CA . PRO A 1 94 ? -13.034 -3.818 12.442 1.00 94.19 94 PRO A CA 1
ATOM 767 C C . PRO A 1 94 ? -12.592 -2.509 11.761 1.00 94.19 94 PRO A C 1
ATOM 769 O O . PRO A 1 94 ? -13.309 -1.511 11.811 1.00 94.19 94 PRO A O 1
ATOM 772 N N . ASN A 1 95 ? -11.414 -2.471 11.136 1.00 92.38 95 ASN A N 1
ATOM 773 C CA . ASN A 1 95 ? -10.884 -1.294 10.451 1.00 92.38 95 ASN A CA 1
ATOM 774 C C . ASN A 1 95 ? -9.946 -1.675 9.296 1.00 92.38 95 ASN A C 1
ATOM 776 O O . ASN A 1 95 ? -9.408 -2.776 9.237 1.00 92.38 95 ASN A O 1
ATOM 780 N N . GLY A 1 96 ? -9.745 -0.725 8.381 1.00 87.94 96 GLY A N 1
ATOM 781 C CA . GLY A 1 96 ? -8.942 -0.923 7.175 1.00 87.94 96 GLY A CA 1
ATOM 782 C C . GLY A 1 96 ? -7.452 -0.618 7.323 1.00 87.94 96 GLY A C 1
ATOM 783 O O . GLY A 1 96 ? -6.726 -0.850 6.369 1.00 87.94 96 GLY A O 1
ATOM 784 N N . TRP A 1 97 ? -6.976 -0.120 8.469 1.00 88.75 97 TRP A N 1
ATOM 785 C CA . TRP A 1 97 ? -5.606 0.402 8.611 1.00 88.75 97 TRP A CA 1
ATOM 786 C C . TRP A 1 97 ? -4.674 -0.498 9.428 1.00 88.75 97 TRP A C 1
ATOM 788 O O . TRP A 1 97 ? -3.461 -0.487 9.200 1.00 88.75 97 TRP A O 1
ATOM 798 N N . PHE A 1 98 ? -5.190 -1.329 10.339 1.00 91.69 98 PHE A N 1
ATOM 799 C CA . PHE A 1 98 ? -4.364 -2.242 11.136 1.00 91.69 98 PHE A CA 1
ATOM 800 C C . PHE A 1 98 ? -4.075 -3.527 10.365 1.00 91.69 98 PHE A C 1
ATOM 802 O O . PHE A 1 98 ? -5.014 -4.208 9.960 1.00 91.69 98 PHE A O 1
ATOM 809 N N . ASN A 1 99 ? -2.807 -3.843 10.094 1.00 90.88 99 ASN A N 1
ATOM 810 C CA . ASN A 1 99 ? -2.449 -5.081 9.394 1.00 90.88 99 ASN A CA 1
ATOM 811 C C . ASN A 1 99 ? -1.742 -6.039 10.369 1.00 90.88 99 ASN A C 1
ATOM 813 O O . ASN A 1 99 ? -0.617 -5.747 10.788 1.00 90.88 99 ASN A O 1
ATOM 817 N N . PRO A 1 100 ? -2.346 -7.196 10.700 1.00 91.56 100 PRO A N 1
ATOM 818 C CA . PRO A 1 100 ? -1.797 -8.119 11.687 1.00 91.56 100 PRO A CA 1
ATOM 819 C C . PRO A 1 100 ? -0.512 -8.789 11.192 1.00 91.56 100 PRO A C 1
ATOM 821 O O . PRO A 1 100 ? 0.401 -9.024 11.985 1.00 91.56 100 PRO A O 1
ATOM 824 N N . TRP A 1 101 ? -0.398 -9.063 9.888 1.00 92.38 101 TRP A N 1
ATOM 825 C CA . TRP A 1 101 ? 0.825 -9.595 9.296 1.00 92.38 101 TRP A CA 1
ATOM 826 C C . TRP A 1 101 ? 1.955 -8.573 9.406 1.00 92.38 101 TRP A C 1
ATOM 828 O O . TRP A 1 101 ? 3.012 -8.899 9.950 1.00 92.38 101 TRP A O 1
ATOM 838 N N . SER A 1 102 ? 1.717 -7.332 8.974 1.00 90.50 102 SER A N 1
ATOM 839 C CA . SER A 1 102 ? 2.721 -6.262 9.028 1.00 90.50 102 SER A CA 1
ATOM 840 C C . SER A 1 102 ? 3.184 -6.019 10.459 1.00 90.50 102 SER A C 1
ATOM 842 O O . SER A 1 102 ? 4.385 -6.000 10.727 1.00 90.50 102 SER A O 1
ATOM 844 N N . PHE A 1 103 ? 2.237 -5.930 11.396 1.00 89.38 103 PHE A N 1
ATOM 845 C CA . PHE A 1 103 ? 2.522 -5.768 12.817 1.00 89.38 103 PHE A CA 1
ATOM 846 C C . PHE A 1 103 ? 3.413 -6.900 13.352 1.00 89.38 103 PHE A C 1
ATOM 848 O O . PHE A 1 103 ? 4.477 -6.654 13.923 1.00 89.38 103 PHE A O 1
ATOM 855 N N . LYS A 1 104 ? 3.050 -8.163 13.091 1.00 88.00 104 LYS A N 1
ATOM 856 C CA . LYS A 1 104 ? 3.851 -9.323 13.511 1.00 88.00 104 LYS A CA 1
ATOM 857 C C . LYS A 1 104 ? 5.264 -9.298 12.925 1.00 88.00 104 LYS A C 1
ATOM 859 O O . LYS A 1 104 ? 6.207 -9.659 13.626 1.00 88.00 104 LYS A O 1
ATOM 864 N N . GLN A 1 105 ? 5.439 -8.880 11.670 1.00 87.75 105 GLN A N 1
ATOM 865 C CA . GLN A 1 105 ? 6.759 -8.827 11.033 1.00 87.75 105 GLN A CA 1
ATOM 866 C C . GLN A 1 105 ? 7.655 -7.707 11.572 1.00 87.75 105 GLN A C 1
ATOM 868 O O . GLN A 1 105 ? 8.852 -7.945 11.768 1.00 87.75 105 GLN A O 1
ATOM 873 N N . LEU A 1 106 ? 7.096 -6.519 11.828 1.00 84.12 106 LEU A N 1
ATOM 874 C CA . LEU A 1 106 ? 7.825 -5.387 12.408 1.00 84.12 106 LEU A CA 1
ATOM 875 C C . LEU A 1 106 ? 8.392 -5.753 13.783 1.00 84.12 106 LEU A C 1
ATOM 877 O O . LEU A 1 106 ? 9.566 -5.516 14.070 1.00 84.12 106 LEU A O 1
ATOM 881 N N . TYR A 1 107 ? 7.585 -6.427 14.603 1.00 79.31 107 TYR A N 1
ATOM 882 C CA . TYR A 1 107 ? 7.916 -6.644 16.007 1.00 79.31 107 TYR A CA 1
ATOM 883 C C . TYR A 1 107 ? 8.394 -8.057 16.365 1.00 79.31 107 TYR A C 1
ATOM 885 O O . TYR A 1 107 ? 8.700 -8.340 17.527 1.00 79.31 107 TYR A O 1
ATOM 893 N N . LYS A 1 108 ? 8.567 -8.935 15.368 1.00 75.69 108 LYS A N 1
ATOM 894 C CA . LYS A 1 108 ? 9.053 -10.321 15.524 1.00 75.69 108 LYS A CA 1
ATOM 895 C C . LYS A 1 108 ? 10.352 -10.446 16.336 1.00 75.69 108 LYS A C 1
ATOM 897 O O . LYS A 1 108 ? 10.609 -11.481 16.953 1.00 75.69 108 LYS A O 1
ATOM 902 N N . GLN A 1 109 ? 11.230 -9.441 16.273 1.00 65.75 109 GLN A N 1
ATOM 903 C CA . GLN A 1 109 ? 12.511 -9.434 16.993 1.00 65.75 109 GLN A CA 1
ATOM 904 C C . GLN A 1 109 ? 12.428 -8.739 18.356 1.00 65.75 109 GLN A C 1
ATOM 906 O O . GLN A 1 109 ? 12.993 -9.251 19.318 1.00 65.75 109 GLN A O 1
ATOM 911 N N . GLN A 1 110 ? 11.715 -7.614 18.450 1.00 64.31 110 GLN A N 1
ATOM 912 C CA . GLN A 1 110 ? 11.643 -6.800 19.668 1.00 64.31 110 GLN A CA 1
ATOM 913 C C . GLN A 1 110 ? 10.885 -7.521 20.795 1.00 64.31 110 GLN A C 1
ATOM 915 O O . GLN A 1 110 ? 11.341 -7.526 21.937 1.00 64.31 110 GLN A O 1
ATOM 920 N N . PHE A 1 111 ? 9.813 -8.256 20.479 1.00 60.56 111 PHE A N 1
ATOM 921 C CA . PHE A 1 111 ? 9.059 -9.002 21.495 1.00 60.56 111 PHE A CA 1
ATOM 922 C C . PHE A 1 111 ? 9.719 -10.312 21.954 1.00 60.56 111 PHE A C 1
ATOM 924 O O . PHE A 1 111 ? 9.290 -10.885 22.951 1.00 60.56 111 PHE A O 1
ATOM 931 N N . ARG A 1 112 ? 10.824 -10.760 21.329 1.00 50.62 112 ARG A N 1
ATOM 932 C CA . ARG A 1 112 ? 11.632 -11.865 21.888 1.00 50.62 112 ARG A CA 1
ATOM 933 C C .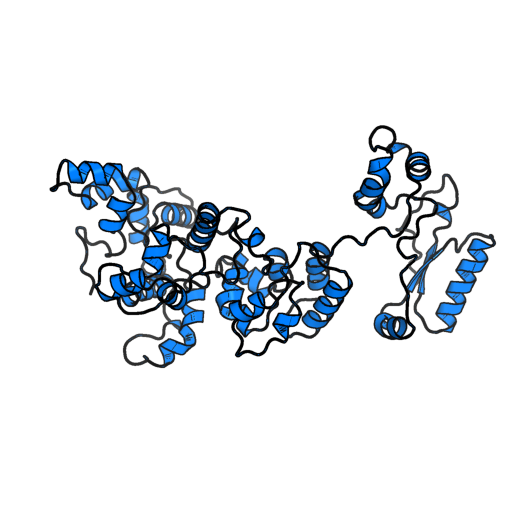 ARG A 1 112 ? 12.304 -11.493 23.212 1.00 50.62 112 ARG A C 1
ATOM 935 O O . ARG A 1 112 ? 12.635 -12.389 23.978 1.00 50.62 112 ARG A O 1
ATOM 942 N N . GLN A 1 113 ? 12.500 -10.201 23.484 1.00 44.88 113 GLN A N 1
ATOM 943 C CA . GLN A 1 113 ? 13.170 -9.717 24.697 1.00 44.88 113 GLN A CA 1
ATOM 944 C C . GLN A 1 113 ? 12.208 -9.511 25.883 1.00 44.88 113 GLN A C 1
ATOM 946 O O . GLN A 1 113 ? 12.669 -9.389 27.013 1.00 44.88 113 GLN A O 1
ATOM 951 N N . ILE A 1 114 ? 10.887 -9.528 25.653 1.00 43.50 114 ILE A N 1
ATOM 952 C CA . ILE A 1 114 ? 9.838 -9.327 26.677 1.00 43.50 114 ILE A CA 1
ATOM 953 C C . ILE A 1 114 ? 9.013 -10.622 26.848 1.00 43.50 114 ILE A C 1
ATOM 955 O O . ILE A 1 114 ? 7.795 -10.605 26.995 1.00 43.50 114 ILE A O 1
ATOM 959 N N . GLN A 1 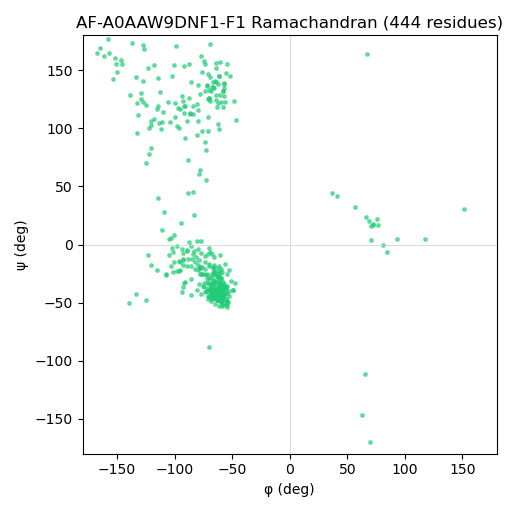115 ? 9.689 -11.778 26.831 1.00 43.00 115 GLN A N 1
ATOM 960 C CA . GLN A 1 115 ? 9.081 -13.112 26.998 1.00 43.00 115 GLN A CA 1
ATOM 961 C C . GLN A 1 115 ? 8.361 -13.328 28.342 1.00 43.00 115 GLN A C 1
ATOM 963 O O . GLN A 1 115 ? 7.706 -14.348 28.525 1.00 43.00 115 GLN A O 1
ATOM 968 N N . THR A 1 116 ? 8.485 -12.410 29.300 1.00 46.69 116 THR A N 1
ATOM 969 C CA . THR A 1 116 ? 7.983 -12.600 30.666 1.00 46.69 116 THR A CA 1
ATOM 970 C C . THR A 1 116 ? 6.571 -12.074 30.907 1.00 46.69 116 THR A C 1
ATOM 972 O O . THR A 1 116 ? 6.040 -12.322 31.986 1.00 46.69 116 THR A O 1
ATOM 975 N N . LEU A 1 117 ? 5.952 -11.365 29.954 1.00 46.59 117 LEU A N 1
ATOM 976 C CA . LEU A 1 117 ? 4.672 -10.687 30.203 1.00 46.59 117 LEU A CA 1
ATOM 977 C C . LEU A 1 117 ? 3.505 -11.135 29.307 1.00 46.59 117 LEU A C 1
ATOM 979 O O . LEU A 1 117 ? 2.366 -10.899 29.700 1.00 46.59 117 LEU A O 1
ATOM 983 N N . PHE A 1 118 ? 3.737 -11.796 28.161 1.00 51.09 118 PHE A N 1
ATOM 984 C CA . PHE A 1 118 ? 2.664 -12.122 27.203 1.00 51.09 118 PHE A CA 1
ATOM 985 C C . PHE A 1 118 ? 2.938 -13.402 26.383 1.00 51.09 118 PHE A C 1
ATOM 987 O O . PHE A 1 118 ? 4.107 -13.752 26.195 1.00 51.09 118 PHE A O 1
ATOM 994 N N . PRO A 1 119 ? 1.889 -14.087 25.868 1.00 56.94 119 PRO A N 1
ATOM 995 C CA . PRO A 1 119 ? 2.027 -15.168 24.893 1.00 56.94 119 PRO A CA 1
ATOM 996 C C . PRO A 1 119 ? 2.822 -14.721 23.667 1.00 56.94 119 PRO A C 1
ATOM 998 O O . PRO A 1 119 ? 2.865 -13.539 23.321 1.00 56.94 119 PRO A O 1
ATOM 1001 N N . ASP A 1 120 ? 3.432 -15.680 22.983 1.00 68.38 120 ASP A N 1
ATOM 1002 C CA . ASP A 1 120 ? 4.134 -15.421 21.739 1.00 68.38 120 ASP A CA 1
ATOM 1003 C C . ASP A 1 120 ? 3.177 -14.787 20.718 1.00 68.38 120 ASP A C 1
ATOM 1005 O O . ASP A 1 120 ? 2.194 -15.405 20.319 1.00 68.38 120 ASP A O 1
ATOM 1009 N N . ILE A 1 121 ? 3.455 -13.558 20.263 1.00 72.25 121 ILE A N 1
ATOM 1010 C CA . ILE A 1 121 ? 2.616 -12.845 19.279 1.00 72.25 121 ILE A CA 1
ATOM 1011 C C . ILE A 1 121 ? 2.354 -13.677 18.008 1.00 72.25 121 ILE A C 1
ATOM 1013 O O . ILE A 1 121 ? 1.386 -13.446 17.284 1.00 72.25 121 ILE A O 1
ATOM 1017 N N . ARG A 1 122 ? 3.215 -14.667 17.732 1.00 73.25 122 ARG A N 1
ATOM 1018 C CA . ARG A 1 122 ? 3.065 -15.630 16.635 1.00 73.25 122 ARG A CA 1
ATOM 1019 C C . ARG A 1 122 ? 1.851 -16.551 16.797 1.00 73.25 122 ARG A C 1
ATOM 1021 O O . ARG A 1 122 ? 1.361 -17.046 15.788 1.00 73.25 122 ARG A O 1
ATOM 1028 N N . GLU A 1 123 ? 1.383 -16.764 18.022 1.00 81.75 123 GLU A N 1
ATOM 1029 C CA . GLU A 1 123 ? 0.254 -17.636 18.365 1.00 81.75 123 GLU A CA 1
ATOM 1030 C C . GLU A 1 123 ? -1.083 -16.886 18.410 1.00 81.75 123 GLU A C 1
ATOM 1032 O O . GLU A 1 123 ? -2.137 -17.511 18.309 1.00 81.75 123 GLU A O 1
ATOM 1037 N N . LEU A 1 124 ? -1.059 -15.553 18.512 1.00 85.19 124 LEU A N 1
ATOM 1038 C CA . LEU A 1 124 ? -2.276 -14.743 18.510 1.00 85.19 124 LEU A CA 1
ATOM 1039 C C . LEU A 1 124 ? -2.957 -14.798 17.142 1.00 85.19 124 LEU A C 1
ATOM 1041 O O . LEU A 1 124 ? -2.311 -14.613 16.102 1.00 85.19 124 LEU A O 1
ATOM 1045 N N . ASN A 1 125 ? -4.279 -14.966 17.130 1.00 89.44 125 ASN A N 1
ATOM 1046 C CA . ASN A 1 125 ? -5.060 -14.750 15.913 1.00 89.44 125 ASN A CA 1
ATOM 1047 C C . ASN A 1 125 ? -5.086 -13.251 15.540 1.00 89.44 125 ASN A C 1
ATOM 1049 O O . ASN A 1 125 ? -4.583 -12.394 16.275 1.00 89.44 125 ASN A O 1
ATOM 1053 N N . ASP A 1 126 ? -5.632 -12.914 14.376 1.00 91.56 126 ASP A N 1
ATOM 1054 C CA . ASP A 1 126 ? -5.590 -11.541 13.859 1.00 91.56 126 ASP A CA 1
ATOM 1055 C C . ASP A 1 126 ? -6.330 -10.540 14.758 1.00 91.56 126 ASP A C 1
ATOM 1057 O O . ASP A 1 126 ? -5.810 -9.454 15.027 1.00 91.56 126 ASP A O 1
ATOM 1061 N N . TYR A 1 127 ? -7.491 -10.921 15.297 1.00 91.94 127 TYR A N 1
ATOM 1062 C CA . TYR A 1 127 ? -8.244 -10.090 16.236 1.00 91.94 127 TYR A CA 1
ATOM 1063 C C . TYR A 1 127 ? -7.497 -9.902 17.561 1.00 91.94 127 TYR A C 1
ATOM 1065 O O . TYR A 1 127 ? -7.361 -8.781 18.041 1.00 91.94 127 TYR A O 1
ATOM 1073 N N . GLN A 1 128 ? -6.927 -10.965 18.123 1.00 89.56 128 GLN A N 1
ATOM 1074 C CA . GLN A 1 128 ? -6.113 -10.894 19.338 1.00 89.56 128 GLN A CA 1
ATOM 1075 C C . GLN A 1 128 ? -4.860 -10.038 19.138 1.00 89.56 128 GLN A C 1
ATOM 1077 O O . GLN A 1 128 ? -4.478 -9.283 20.026 1.00 89.56 128 GLN A O 1
ATOM 1082 N N . THR A 1 129 ? -4.250 -10.100 17.953 1.00 89.31 129 THR A N 1
ATOM 1083 C CA . THR A 1 129 ? -3.117 -9.239 17.581 1.00 89.31 129 THR A CA 1
ATOM 1084 C C . THR A 1 129 ? -3.534 -7.767 17.560 1.00 89.31 129 THR A C 1
ATOM 1086 O O . THR A 1 129 ? -2.779 -6.902 18.001 1.00 89.31 129 THR A O 1
ATOM 1089 N N . PHE A 1 130 ? -4.747 -7.474 17.089 1.00 91.38 130 PHE A N 1
ATOM 1090 C CA . PHE A 1 130 ? -5.312 -6.128 17.107 1.00 91.38 130 PHE A CA 1
ATOM 1091 C C . PHE A 1 130 ? -5.618 -5.628 18.522 1.00 91.38 130 PHE A C 1
ATOM 1093 O O . PHE A 1 130 ? -5.251 -4.504 18.856 1.00 91.38 130 PHE A O 1
ATOM 1100 N N . ILE A 1 131 ? -6.224 -6.457 19.376 1.00 88.31 131 ILE A N 1
ATOM 1101 C CA . ILE A 1 131 ? -6.447 -6.101 20.786 1.00 88.31 131 ILE A CA 1
ATOM 1102 C C . ILE A 1 131 ? -5.116 -5.844 21.488 1.00 88.31 131 ILE A C 1
ATOM 1104 O O . ILE A 1 131 ? -4.953 -4.805 22.125 1.00 88.31 131 ILE A O 1
ATOM 1108 N N . PHE A 1 132 ? -4.137 -6.725 21.282 1.00 84.69 132 PHE A N 1
ATOM 1109 C CA . PHE A 1 132 ? -2.788 -6.535 21.796 1.00 84.69 132 PHE A CA 1
ATOM 1110 C C . PHE A 1 132 ? -2.194 -5.201 21.330 1.00 84.69 132 PHE A C 1
ATOM 1112 O O . PHE A 1 132 ? -1.653 -4.457 22.145 1.00 84.69 132 PHE A O 1
ATOM 1119 N N . TYR A 1 133 ? -2.314 -4.859 20.043 1.00 86.81 133 TYR A N 1
ATOM 1120 C CA . TYR A 1 133 ? -1.878 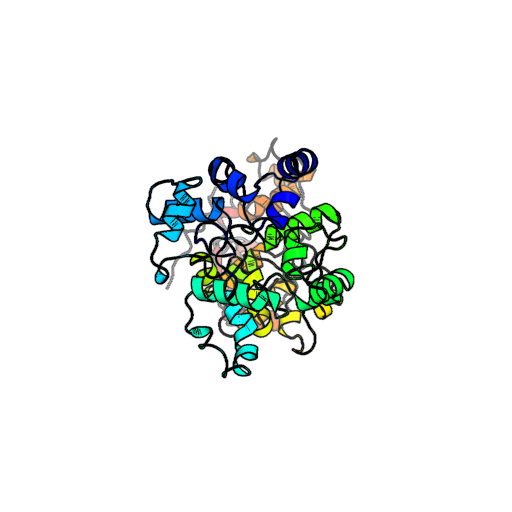-3.556 19.545 1.00 86.81 133 TYR A CA 1
ATOM 1121 C C . TYR A 1 133 ? -2.537 -2.415 20.332 1.00 86.81 133 TYR A C 1
ATOM 1123 O O . TYR A 1 133 ? -1.823 -1.591 20.897 1.00 86.81 133 TYR A O 1
ATOM 1131 N N . LEU A 1 134 ? -3.867 -2.396 20.448 1.00 86.31 134 LEU A N 1
ATOM 1132 C CA . LEU A 1 134 ? -4.592 -1.325 21.141 1.00 86.31 134 LEU A CA 1
ATOM 1133 C C . LEU A 1 134 ? -4.185 -1.171 22.613 1.00 86.31 134 LEU A C 1
ATOM 1135 O O . LEU A 1 134 ? -4.076 -0.050 23.106 1.00 86.31 134 LEU A O 1
ATOM 1139 N N . GLU A 1 135 ? -3.928 -2.277 23.308 1.00 80.38 135 GLU A N 1
ATOM 1140 C CA . GLU A 1 135 ? -3.472 -2.260 24.702 1.00 80.38 135 GLU A CA 1
ATOM 1141 C C . GLU A 1 135 ? -2.034 -1.737 24.850 1.00 80.38 135 GLU A C 1
ATOM 1143 O O . GLU A 1 135 ? -1.696 -1.136 25.871 1.00 80.38 135 GLU A O 1
ATOM 1148 N N . ASN A 1 136 ? -1.193 -1.918 23.828 1.00 76.50 136 ASN A N 1
ATOM 1149 C CA . ASN A 1 136 ? 0.220 -1.535 23.855 1.00 76.50 136 ASN A CA 1
ATOM 1150 C C . ASN A 1 136 ? 0.506 -0.156 23.248 1.00 76.50 136 ASN A C 1
ATOM 1152 O O . ASN A 1 136 ? 1.522 0.446 23.596 1.00 76.50 136 ASN A O 1
ATOM 1156 N N . VAL A 1 137 ? -0.373 0.375 22.392 1.00 72.88 137 VAL A N 1
ATOM 1157 C CA . VAL A 1 137 ? -0.245 1.722 21.799 1.00 72.88 137 VAL A CA 1
ATOM 1158 C C . VAL A 1 137 ? -0.053 2.792 22.866 1.00 72.88 137 VAL A C 1
ATOM 1160 O O . VAL A 1 137 ? 0.835 3.631 22.747 1.00 72.88 137 VAL A O 1
ATOM 1163 N N . TYR A 1 138 ? -0.826 2.722 23.951 1.00 58.84 138 TYR A N 1
ATOM 1164 C CA . TYR A 1 138 ? -0.720 3.675 25.057 1.00 58.84 138 TYR A CA 1
ATOM 1165 C C . TYR A 1 138 ? 0.606 3.572 25.824 1.00 58.84 138 TYR A C 1
ATOM 1167 O O . TYR A 1 138 ? 0.994 4.514 26.511 1.00 58.84 138 TYR A O 1
ATOM 1175 N N . ALA A 1 139 ? 1.311 2.444 25.714 1.00 59.69 139 ALA A N 1
ATOM 1176 C CA . ALA A 1 139 ? 2.554 2.192 26.428 1.00 59.69 139 ALA A CA 1
ATOM 1177 C C . ALA A 1 139 ? 3.811 2.377 25.556 1.00 59.69 139 ALA A C 1
ATOM 1179 O O . ALA A 1 139 ? 4.894 2.590 26.104 1.00 59.69 139 ALA A O 1
ATOM 1180 N N . GLN A 1 140 ? 3.722 2.257 24.223 1.00 63.16 140 GLN A N 1
ATOM 1181 C CA . GLN A 1 140 ? 4.903 2.013 23.383 1.00 63.16 140 GLN A CA 1
ATOM 1182 C C . GLN A 1 140 ? 4.847 2.677 21.996 1.00 63.16 140 GLN A C 1
ATOM 1184 O O . GLN A 1 140 ? 3.789 2.948 21.441 1.00 63.16 140 GLN A O 1
ATOM 1189 N N . ARG A 1 141 ? 6.034 2.924 21.419 1.00 70.19 141 ARG A N 1
ATOM 1190 C CA . ARG A 1 141 ? 6.275 3.506 20.080 1.00 70.19 141 ARG A CA 1
ATOM 1191 C C . ARG A 1 141 ? 5.949 2.506 18.957 1.00 70.19 141 ARG A C 1
ATOM 1193 O O . ARG A 1 141 ? 6.821 2.174 18.157 1.00 70.19 141 ARG A O 1
ATOM 1200 N N . VAL A 1 142 ? 4.730 1.968 18.945 1.00 79.06 142 VAL A N 1
ATOM 1201 C CA . VAL A 1 142 ? 4.336 0.890 18.032 1.00 79.06 142 VAL A CA 1
ATOM 1202 C C . VAL A 1 142 ? 3.544 1.403 16.825 1.00 79.06 142 VAL A C 1
ATOM 1204 O O . VAL A 1 142 ? 2.479 2.001 16.948 1.00 79.06 142 VAL A O 1
ATOM 1207 N N . ALA A 1 143 ? 4.068 1.130 15.637 1.00 85.50 143 ALA A N 1
ATOM 1208 C CA . ALA A 1 143 ? 3.425 1.309 14.352 1.00 85.50 143 ALA A CA 1
ATOM 1209 C C . ALA A 1 143 ? 2.311 0.264 14.149 1.00 85.50 143 ALA A C 1
ATOM 1211 O O . ALA A 1 143 ? 2.521 -0.918 14.427 1.00 85.50 143 ALA A O 1
ATOM 1212 N N . PRO A 1 144 ? 1.135 0.657 13.632 1.00 86.69 144 PRO A N 1
ATOM 1213 C CA . PRO A 1 144 ? 0.028 -0.267 13.362 1.00 86.69 144 PRO A CA 1
ATOM 1214 C C . PRO A 1 144 ? 0.191 -1.103 12.091 1.00 86.69 144 PRO A C 1
ATOM 1216 O O . PRO A 1 144 ? -0.523 -2.088 11.891 1.00 86.69 144 PRO A O 1
ATOM 1219 N N . ASN A 1 145 ? 1.046 -0.656 11.175 1.00 87.06 145 ASN A N 1
ATOM 1220 C CA . ASN A 1 145 ? 1.233 -1.239 9.856 1.00 87.06 145 ASN A CA 1
ATOM 1221 C C . ASN A 1 145 ? 2.614 -0.860 9.308 1.00 87.06 145 ASN A C 1
ATOM 1223 O O . ASN A 1 145 ? 3.360 -0.111 9.932 1.00 87.06 145 ASN A O 1
ATOM 1227 N N . GLY A 1 146 ? 2.946 -1.390 8.132 1.00 82.44 146 GLY A N 1
ATOM 1228 C CA . GLY A 1 146 ? 4.235 -1.163 7.481 1.00 82.44 146 GLY A CA 1
ATOM 1229 C C . GLY A 1 146 ? 4.441 0.216 6.864 1.00 82.44 146 GLY A C 1
ATOM 1230 O O . GLY A 1 146 ? 5.535 0.509 6.404 1.00 82.44 146 GLY A O 1
ATOM 1231 N N . LEU A 1 147 ? 3.395 1.032 6.784 1.00 83.38 147 LEU A N 1
ATOM 1232 C CA . LEU A 1 147 ? 3.395 2.277 6.016 1.00 83.38 147 LEU A CA 1
ATOM 1233 C C . LEU A 1 147 ? 3.536 3.511 6.904 1.00 83.38 147 LEU A C 1
ATOM 1235 O O . LEU A 1 147 ? 3.896 4.573 6.412 1.00 83.38 147 LEU A O 1
ATOM 1239 N N . PHE A 1 148 ? 3.269 3.365 8.201 1.00 86.25 148 PHE A N 1
ATOM 1240 C CA . PHE A 1 148 ? 3.388 4.426 9.186 1.00 86.25 148 PHE A CA 1
ATOM 1241 C C . PHE A 1 148 ? 4.498 4.102 10.188 1.00 86.25 148 PHE A C 1
ATOM 1243 O O . PHE A 1 148 ? 4.405 3.117 10.916 1.00 86.25 148 PHE A O 1
ATOM 1250 N N . ALA A 1 149 ? 5.521 4.952 10.272 1.00 84.12 149 ALA A N 1
ATOM 1251 C CA . ALA A 1 149 ? 6.611 4.816 11.236 1.00 84.12 149 ALA A CA 1
ATOM 1252 C C . ALA A 1 149 ? 6.377 5.723 12.459 1.00 84.12 149 ALA A C 1
ATOM 1254 O O . ALA A 1 149 ? 6.582 6.934 12.405 1.00 84.12 149 ALA A O 1
ATOM 1255 N N . GLU A 1 150 ? 5.928 5.138 13.573 1.00 84.88 150 GLU A N 1
ATOM 1256 C CA . GLU A 1 150 ? 5.574 5.861 14.810 1.00 84.88 150 GLU A CA 1
ATOM 1257 C C . GLU A 1 150 ? 6.763 6.601 15.441 1.00 84.88 150 GLU A C 1
ATOM 1259 O O . GLU A 1 150 ? 6.623 7.714 15.948 1.00 84.88 150 GLU A O 1
ATOM 1264 N N . ASP A 1 151 ? 7.941 5.992 15.430 1.00 82.94 151 ASP A N 1
ATOM 1265 C CA . ASP A 1 151 ? 9.170 6.562 15.971 1.00 82.94 151 ASP A CA 1
ATOM 1266 C C . ASP A 1 151 ? 9.690 7.730 15.128 1.00 82.94 151 ASP A C 1
ATOM 1268 O O . ASP A 1 151 ? 10.005 8.784 15.687 1.00 82.94 151 ASP A O 1
ATOM 1272 N N . GLU A 1 152 ? 9.714 7.577 13.803 1.00 81.69 152 GLU A N 1
ATOM 1273 C CA . GLU A 1 152 ? 10.082 8.650 12.878 1.00 81.69 152 GLU A CA 1
ATOM 1274 C C . GLU A 1 152 ? 9.098 9.819 12.957 1.00 81.69 152 GLU A C 1
ATOM 1276 O O . GLU A 1 152 ? 9.517 10.973 13.067 1.00 81.69 152 GLU A O 1
ATOM 1281 N N . TYR A 1 153 ? 7.793 9.530 12.988 1.00 83.75 153 TYR A N 1
ATOM 1282 C CA . TYR A 1 153 ? 6.757 10.553 13.105 1.00 83.75 153 TYR A CA 1
ATOM 1283 C C . TYR A 1 153 ? 6.931 11.371 14.388 1.00 83.75 153 TYR A C 1
ATOM 1285 O O . TYR A 1 153 ? 6.925 12.599 14.372 1.00 83.75 153 TYR A O 1
ATOM 1293 N N . ARG A 1 154 ? 7.175 10.711 15.523 1.00 84.88 154 ARG A N 1
ATOM 1294 C CA . ARG A 1 154 ? 7.415 11.401 16.800 1.00 84.88 154 ARG A CA 1
ATOM 1295 C C . ARG A 1 154 ? 8.722 12.186 16.824 1.00 84.88 154 ARG A C 1
ATOM 1297 O O . ARG A 1 154 ? 8.787 13.207 17.504 1.00 84.88 154 ARG A O 1
ATOM 1304 N N . ALA A 1 155 ? 9.755 11.716 16.128 1.00 84.44 155 ALA A N 1
ATOM 1305 C CA . ALA A 1 155 ? 11.013 12.445 16.001 1.00 84.44 155 ALA A CA 1
ATOM 1306 C C . ALA A 1 155 ? 10.843 13.723 15.163 1.00 84.44 155 ALA A C 1
ATOM 1308 O O . ALA A 1 155 ? 11.415 14.756 15.508 1.00 84.44 155 ALA A O 1
ATOM 1309 N N . ALA A 1 156 ? 10.024 13.667 14.108 1.00 81.69 156 ALA A N 1
ATOM 1310 C CA . ALA A 1 156 ? 9.685 14.813 13.267 1.00 81.69 156 ALA A CA 1
ATOM 1311 C C . ALA A 1 156 ? 8.696 15.792 13.933 1.00 81.69 156 ALA A C 1
ATOM 1313 O O . ALA A 1 156 ? 8.714 16.983 13.624 1.00 81.69 156 ALA A O 1
ATOM 1314 N N . HIS A 1 157 ? 7.877 15.316 14.880 1.00 83.81 157 HIS A N 1
ATOM 1315 C CA . HIS A 1 157 ? 6.854 16.102 15.579 1.00 83.81 157 HIS A CA 1
ATOM 1316 C C . HIS A 1 157 ? 7.055 16.110 17.112 1.00 83.81 157 HIS A C 1
ATOM 1318 O O . HIS A 1 157 ? 6.349 15.401 17.844 1.00 83.81 157 HIS A O 1
ATOM 1324 N N . PRO A 1 158 ? 8.005 16.912 17.643 1.00 88.31 158 PRO A N 1
ATOM 1325 C CA . PRO A 1 158 ? 8.283 16.975 19.081 1.00 88.31 158 PRO A CA 1
ATOM 1326 C C . PRO A 1 158 ? 7.087 17.413 19.939 1.00 88.31 158 PRO A C 1
ATOM 1328 O O . PRO A 1 158 ? 6.964 16.993 21.089 1.00 88.31 158 PRO A O 1
ATOM 1331 N N . ASP A 1 159 ? 6.195 18.236 19.391 1.00 88.06 159 ASP A N 1
ATOM 1332 C CA . ASP A 1 159 ? 4.943 18.666 20.018 1.00 88.06 159 ASP A CA 1
ATOM 1333 C C . ASP A 1 159 ? 3.973 17.492 20.209 1.00 88.06 159 ASP A C 1
ATOM 1335 O O . ASP A 1 159 ? 3.417 17.313 21.297 1.00 88.06 159 ASP A O 1
ATOM 1339 N N . VAL A 1 160 ? 3.844 16.633 19.195 1.00 88.25 160 VAL A N 1
ATOM 1340 C CA . VAL A 1 160 ? 3.070 15.389 19.275 1.00 88.25 160 VAL A CA 1
ATOM 1341 C C . VAL A 1 160 ? 3.707 14.443 20.289 1.00 88.25 160 VAL A C 1
ATOM 1343 O O . VAL A 1 160 ? 3.014 13.903 21.151 1.00 88.25 160 VAL A O 1
ATOM 1346 N N . ALA A 1 161 ? 5.033 14.287 20.257 1.00 87.62 161 ALA A N 1
ATOM 1347 C CA . ALA A 1 161 ? 5.751 13.459 21.222 1.00 87.62 161 ALA A CA 1
ATOM 1348 C C . ALA A 1 161 ? 5.546 13.936 22.674 1.00 87.62 161 ALA A C 1
ATOM 1350 O O . ALA A 1 161 ? 5.346 13.107 23.566 1.00 87.62 161 ALA A O 1
ATOM 1351 N N . ALA A 1 162 ? 5.548 15.252 22.911 1.00 88.62 162 ALA A N 1
ATOM 1352 C CA . ALA A 1 162 ? 5.276 15.846 24.218 1.00 88.62 162 ALA A CA 1
ATOM 1353 C C . ALA A 1 162 ? 3.813 15.652 24.651 1.00 88.62 162 ALA A C 1
ATOM 1355 O O . ALA A 1 162 ? 3.553 15.320 25.807 1.00 88.62 162 ALA A O 1
ATOM 1356 N N . ALA A 1 163 ? 2.856 15.805 23.732 1.00 88.25 163 ALA A N 1
ATOM 1357 C CA . ALA A 1 163 ? 1.441 15.566 24.008 1.00 88.25 163 ALA A CA 1
ATOM 1358 C C . ALA A 1 163 ? 1.157 14.097 24.369 1.00 88.25 163 ALA A C 1
ATOM 1360 O O . ALA A 1 163 ? 0.388 13.849 25.298 1.00 88.25 163 ALA A O 1
ATOM 1361 N N . ILE A 1 164 ? 1.823 13.140 23.713 1.00 86.19 164 ILE A N 1
ATOM 1362 C CA . ILE A 1 164 ? 1.779 11.716 24.086 1.00 86.19 164 ILE A CA 1
ATOM 1363 C C . ILE A 1 164 ? 2.370 11.513 25.487 1.00 86.19 164 ILE A C 1
ATOM 1365 O O . ILE A 1 164 ? 1.743 10.886 26.334 1.00 86.19 164 ILE A O 1
ATOM 1369 N N . GLY A 1 165 ? 3.547 12.089 25.768 1.00 84.75 165 GLY A N 1
ATOM 1370 C CA . GLY A 1 165 ? 4.189 11.992 27.088 1.00 84.75 165 GLY A CA 1
ATOM 1371 C C . GLY A 1 165 ? 3.357 12.590 28.230 1.00 84.75 165 GLY A C 1
ATOM 1372 O O . GLY A 1 165 ? 3.448 12.131 29.364 1.00 84.75 165 GLY A O 1
ATOM 1373 N N . ALA A 1 166 ? 2.512 13.578 27.926 1.00 87.38 166 ALA A N 1
ATOM 1374 C CA . ALA A 1 166 ? 1.564 14.180 28.859 1.00 87.38 166 ALA A CA 1
ATOM 1375 C C . ALA A 1 166 ? 0.205 13.449 28.933 1.00 87.38 166 ALA A C 1
ATOM 1377 O O . ALA A 1 166 ? -0.694 13.931 29.621 1.00 87.38 166 ALA A O 1
ATOM 1378 N N . GLY A 1 167 ? 0.017 12.343 28.201 1.00 84.75 167 GLY A N 1
ATOM 1379 C CA . GLY A 1 167 ? -1.241 11.589 28.154 1.00 84.75 167 GLY A CA 1
ATOM 1380 C C . GLY A 1 167 ? -2.387 12.293 27.415 1.00 84.75 167 GLY A C 1
ATOM 1381 O O . GLY A 1 167 ? -3.540 11.905 27.571 1.00 84.75 167 GLY A O 1
ATOM 1382 N N . LYS A 1 168 ? -2.097 13.336 26.623 1.00 84.12 168 LYS A N 1
ATOM 1383 C CA . LYS A 1 168 ? -3.095 14.099 25.846 1.00 84.12 168 LYS A CA 1
ATOM 1384 C C . LYS A 1 168 ? -3.401 13.486 24.476 1.00 84.12 168 LYS A C 1
ATOM 1386 O O . LYS A 1 168 ? -4.397 13.849 23.860 1.00 84.12 168 LYS A O 1
ATOM 1391 N N . LEU A 1 169 ? -2.518 12.622 23.979 1.00 82.69 169 LEU A N 1
ATOM 1392 C CA . LEU A 1 169 ? -2.674 11.858 22.741 1.00 82.69 169 LEU A CA 1
ATOM 1393 C C . LEU A 1 169 ? -2.292 10.403 23.006 1.00 82.69 169 LEU A C 1
ATOM 1395 O O . LEU A 1 169 ? -1.352 10.141 23.754 1.00 82.69 169 LEU A O 1
ATOM 1399 N N . SER A 1 170 ? -2.996 9.469 22.369 1.00 81.62 170 SER A N 1
ATOM 1400 C CA . SER A 1 170 ? -2.736 8.032 22.513 1.00 81.62 170 SER A CA 1
ATOM 1401 C C . SER A 1 170 ? -1.492 7.572 21.746 1.00 81.62 170 SER A C 1
ATOM 1403 O O . SER A 1 170 ? -0.775 6.702 22.224 1.00 81.62 170 SER A O 1
ATOM 1405 N N . SER A 1 171 ? -1.222 8.154 20.572 1.00 86.62 171 SER A N 1
ATOM 1406 C CA . SER A 1 171 ? -0.055 7.845 19.729 1.00 86.62 171 SER A CA 1
ATOM 1407 C C . SER A 1 171 ? 0.195 8.898 18.651 1.00 86.62 171 SER A C 1
ATOM 1409 O O . SER A 1 171 ? -0.655 9.756 18.388 1.00 86.62 171 SER A O 1
ATOM 1411 N N . GLY A 1 172 ? 1.358 8.808 18.000 1.00 86.81 172 GLY A N 1
ATOM 1412 C CA . GLY A 1 172 ? 1.660 9.554 16.783 1.00 86.81 172 GLY A CA 1
ATOM 1413 C C . GLY A 1 172 ? 0.742 9.136 15.638 1.00 86.81 172 GLY A C 1
ATOM 1414 O O . GLY A 1 172 ? 0.226 9.996 14.930 1.00 86.81 172 GLY A O 1
ATOM 1415 N N . PHE A 1 173 ? 0.446 7.839 15.522 1.00 87.69 173 PHE A N 1
ATOM 1416 C CA . PHE A 1 173 ? -0.519 7.321 14.554 1.00 87.69 173 PHE A CA 1
ATOM 1417 C C . PHE A 1 173 ? -1.911 7.926 14.733 1.00 87.69 173 PHE A C 1
ATOM 1419 O O . PHE A 1 173 ? -2.517 8.363 13.758 1.00 87.69 173 PHE A O 1
ATOM 1426 N N . TYR A 1 174 ? -2.410 8.014 15.970 1.00 87.50 174 TYR A N 1
ATOM 1427 C CA . TYR A 1 174 ? -3.694 8.662 16.240 1.00 87.50 174 TYR A CA 1
ATOM 1428 C C . TYR A 1 174 ? -3.685 10.121 15.775 1.00 87.50 174 TYR A C 1
ATOM 1430 O O . TYR A 1 174 ? -4.627 10.562 15.119 1.00 87.50 174 TYR A O 1
ATOM 1438 N N . HIS A 1 175 ? -2.607 10.861 16.056 1.00 87.19 175 HIS A N 1
ATOM 1439 C CA . HIS A 1 175 ? -2.453 12.234 15.576 1.00 87.19 175 HIS A CA 1
ATOM 1440 C C . HIS A 1 175 ? -2.471 12.306 14.043 1.00 87.19 175 HIS A C 1
ATOM 1442 O O . HIS A 1 175 ? -3.250 13.068 13.480 1.00 87.19 175 HIS A O 1
ATOM 1448 N N . PHE A 1 176 ? -1.678 11.472 13.368 1.00 85.81 176 PHE A N 1
ATOM 1449 C CA . PHE A 1 176 ? -1.638 11.378 11.908 1.00 85.81 176 PHE A CA 1
ATOM 1450 C C . PHE A 1 176 ? -3.003 11.033 11.297 1.00 85.81 176 PHE A C 1
ATOM 1452 O O . PHE A 1 176 ? -3.380 11.575 10.260 1.00 85.81 176 PHE A O 1
ATOM 1459 N N . ALA A 1 177 ? -3.758 10.140 11.934 1.00 85.38 177 ALA A N 1
ATOM 1460 C CA . ALA A 1 177 ? -5.024 9.644 11.415 1.00 85.38 177 ALA A CA 1
ATOM 1461 C C . ALA A 1 177 ? -6.204 10.605 11.627 1.00 85.38 177 ALA A C 1
ATOM 1463 O O . ALA A 1 177 ? -7.215 10.506 10.935 1.00 85.38 177 ALA A O 1
ATOM 1464 N N . THR A 1 178 ? -6.101 11.519 12.593 1.00 81.81 178 THR A N 1
ATOM 1465 C CA . THR A 1 178 ? -7.219 12.387 13.006 1.00 81.81 178 THR A CA 1
ATOM 1466 C C . THR A 1 178 ? -6.971 13.863 12.738 1.00 81.81 178 THR A C 1
ATOM 1468 O O . THR A 1 178 ? -7.923 14.633 12.626 1.00 81.81 178 THR A O 1
ATOM 1471 N N . ARG A 1 179 ? -5.708 14.275 12.602 1.00 78.06 179 ARG A N 1
ATOM 1472 C CA . ARG A 1 179 ? -5.314 15.673 12.428 1.00 78.06 179 ARG A CA 1
ATOM 1473 C C . ARG A 1 179 ? -4.523 15.842 11.150 1.00 78.06 179 ARG A C 1
ATOM 1475 O O . ARG A 1 179 ? -3.837 14.924 10.730 1.00 78.06 179 ARG A O 1
ATOM 1482 N N . ASN A 1 180 ? -4.599 17.035 10.571 1.00 67.38 180 ASN A N 1
ATOM 1483 C CA . ASN A 1 180 ? -3.820 17.422 9.402 1.00 67.38 180 ASN A CA 1
ATOM 1484 C C . ASN A 1 180 ? -2.495 18.070 9.859 1.00 67.38 180 ASN A C 1
ATOM 1486 O O . ASN A 1 180 ? -2.499 19.264 10.175 1.00 67.38 180 ASN A O 1
ATOM 1490 N N . PRO A 1 181 ? -1.385 17.318 10.018 1.00 61.84 181 PRO A N 1
ATOM 1491 C CA . PRO A 1 181 ? -0.093 17.890 10.350 1.00 61.84 181 PRO A CA 1
ATOM 1492 C C . PRO A 1 181 ? 0.409 18.814 9.229 1.00 61.84 181 PRO A C 1
ATOM 1494 O O . PRO A 1 181 ? 0.131 18.594 8.053 1.00 61.84 181 PRO A O 1
ATOM 1497 N N . PRO A 1 182 ? 1.230 19.818 9.569 1.00 51.66 182 PRO A N 1
ATOM 1498 C CA . PRO A 1 182 ? 1.796 20.750 8.595 1.00 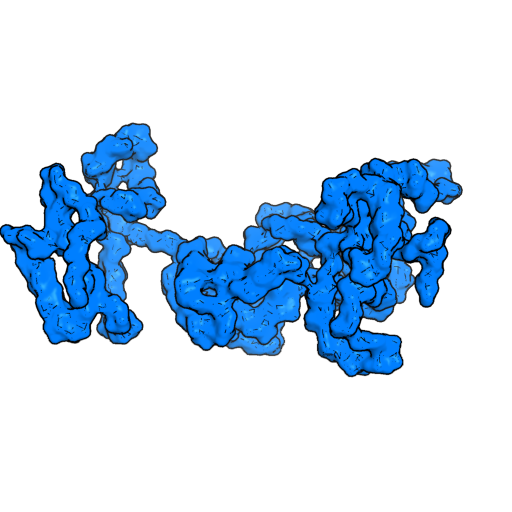51.66 182 PRO A CA 1
ATOM 1499 C C . PRO A 1 182 ? 2.861 20.133 7.663 1.00 51.66 182 PRO A C 1
ATOM 1501 O O . PRO A 1 182 ? 3.369 20.835 6.792 1.00 51.66 182 PRO A O 1
ATOM 1504 N N . GLN A 1 183 ? 3.231 18.857 7.836 1.00 60.97 183 GLN A N 1
ATOM 1505 C CA . GLN A 1 183 ? 4.223 18.150 7.015 1.00 60.97 183 GLN A CA 1
ATOM 1506 C C . GLN A 1 183 ? 3.737 16.719 6.719 1.00 60.97 183 GLN A C 1
ATOM 1508 O O . GLN A 1 183 ? 3.354 15.995 7.637 1.00 60.97 183 GLN A O 1
ATOM 1513 N N . ALA A 1 184 ? 3.750 16.326 5.440 1.00 59.28 184 ALA A N 1
ATOM 1514 C CA . ALA A 1 184 ? 3.707 14.921 5.016 1.00 59.28 184 ALA A CA 1
ATOM 1515 C C . ALA A 1 184 ? 5.076 14.273 5.304 1.00 59.28 184 ALA A C 1
ATOM 1517 O O . ALA A 1 184 ? 6.070 15.005 5.348 1.00 59.28 184 ALA A O 1
ATOM 1518 N N . GLY A 1 185 ? 5.175 12.948 5.479 1.00 56.34 185 GLY A N 1
ATOM 1519 C CA . GLY A 1 185 ? 6.516 12.354 5.626 1.00 56.34 185 GLY A CA 1
ATOM 1520 C C . GLY A 1 185 ? 6.693 11.078 6.440 1.00 56.34 185 GLY A C 1
ATOM 1521 O O . GLY A 1 185 ? 7.780 10.885 6.984 1.00 56.34 185 GLY A O 1
ATOM 1522 N N . THR A 1 186 ? 5.714 10.175 6.505 1.00 66.06 186 THR A N 1
ATOM 1523 C CA . THR A 1 186 ? 6.028 8.802 6.947 1.00 66.06 186 THR A CA 1
ATOM 1524 C C . THR A 1 186 ? 6.664 7.980 5.836 1.00 66.06 186 THR A C 1
ATOM 1526 O O . THR A 1 186 ? 7.590 7.214 6.095 1.00 66.06 186 THR A O 1
ATOM 1529 N N . LEU A 1 187 ? 6.273 8.210 4.581 1.00 74.31 187 LEU A N 1
ATOM 1530 C CA . LEU A 1 187 ? 6.904 7.548 3.441 1.00 74.31 187 LEU A CA 1
ATOM 1531 C C . LEU A 1 187 ? 8.248 8.205 3.050 1.00 74.31 187 LEU A C 1
ATOM 1533 O O . LEU A 1 187 ? 8.361 9.435 3.025 1.00 74.31 187 LEU A O 1
ATOM 1537 N N . PRO A 1 188 ? 9.297 7.415 2.747 1.00 75.19 188 PRO A N 1
ATOM 1538 C CA . PRO A 1 188 ? 10.579 7.930 2.260 1.00 75.19 188 PRO A CA 1
ATOM 1539 C C . PRO A 1 188 ? 10.450 8.766 0.976 1.00 75.19 188 PRO A C 1
ATOM 1541 O O . PRO A 1 188 ? 9.772 8.343 0.050 1.00 75.19 188 PRO A O 1
ATOM 1544 N N . ASP A 1 189 ? 11.116 9.930 0.922 1.00 72.38 189 ASP A N 1
ATOM 1545 C CA . ASP A 1 189 ? 11.206 10.839 -0.248 1.00 72.38 189 ASP A CA 1
ATOM 1546 C C . ASP A 1 189 ? 9.890 11.022 -1.040 1.00 72.38 189 ASP A C 1
ATOM 1548 O O . ASP A 1 189 ? 9.862 11.010 -2.272 1.00 72.38 189 ASP A O 1
ATOM 1552 N N . TYR A 1 190 ? 8.776 11.149 -0.314 1.00 73.88 190 TYR A N 1
ATOM 1553 C CA . TYR A 1 190 ? 7.471 11.450 -0.889 1.00 73.88 190 TYR A CA 1
ATOM 1554 C C . TYR A 1 190 ? 7.452 12.890 -1.412 1.00 73.88 190 TYR A C 1
ATOM 1556 O O . TYR A 1 190 ? 7.731 13.827 -0.663 1.00 73.88 190 TYR A O 1
ATOM 1564 N N . ASP A 1 191 ? 7.144 13.071 -2.699 1.00 68.31 191 ASP A N 1
ATOM 1565 C CA . ASP A 1 191 ? 7.116 14.390 -3.330 1.00 68.31 191 ASP A CA 1
ATOM 1566 C C . ASP A 1 191 ? 5.747 15.063 -3.149 1.00 68.31 191 ASP A C 1
ATOM 1568 O O . ASP A 1 191 ? 4.768 14.611 -3.748 1.00 68.31 191 ASP A O 1
ATOM 1572 N N . PRO A 1 192 ? 5.639 16.162 -2.377 1.00 68.94 192 PRO A N 1
ATOM 1573 C CA . PRO A 1 192 ? 4.375 16.860 -2.221 1.00 68.94 192 PRO A CA 1
ATOM 1574 C C . PRO A 1 192 ? 4.037 17.762 -3.416 1.00 68.94 192 PRO A C 1
ATOM 1576 O O . PRO A 1 192 ? 2.903 18.229 -3.503 1.00 68.94 192 PRO A O 1
ATOM 1579 N N . GLN A 1 193 ? 4.981 18.053 -4.324 1.00 66.31 193 GLN A N 1
ATOM 1580 C CA . GLN A 1 193 ? 4.768 19.044 -5.388 1.00 66.31 193 GLN A CA 1
ATOM 1581 C C . GLN A 1 193 ? 3.589 18.748 -6.327 1.00 66.31 193 GLN A C 1
ATOM 1583 O O . GLN A 1 193 ? 2.853 19.692 -6.617 1.00 66.31 193 GLN A O 1
ATOM 1588 N N . PRO A 1 194 ? 3.336 17.499 -6.770 1.00 67.75 194 PRO A N 1
ATOM 1589 C CA . PRO A 1 194 ? 2.227 17.212 -7.679 1.00 67.75 194 PRO A CA 1
ATOM 1590 C C . PRO A 1 194 ? 0.842 17.551 -7.105 1.00 67.75 194 PRO A C 1
ATOM 1592 O O . PRO A 1 194 ? -0.098 17.755 -7.869 1.00 67.75 194 PRO A O 1
ATOM 1595 N N . LEU A 1 195 ? 0.704 17.609 -5.773 1.00 65.12 195 LEU A N 1
ATOM 1596 C CA . LEU A 1 195 ? -0.576 17.770 -5.069 1.00 65.12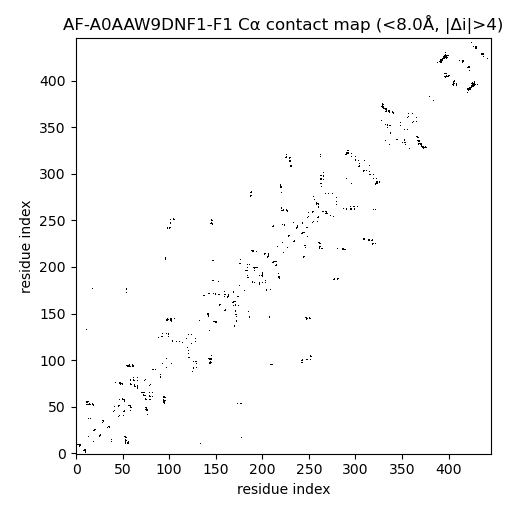 195 LEU A CA 1
ATOM 1597 C C . LEU A 1 195 ? -0.624 18.998 -4.136 1.00 65.12 195 LEU A C 1
ATOM 1599 O O . LEU A 1 195 ? -1.681 19.324 -3.592 1.00 65.12 195 LEU A O 1
ATOM 1603 N N . GLY A 1 196 ? 0.513 19.666 -3.915 1.00 71.00 196 GLY A N 1
ATOM 1604 C CA . GLY A 1 196 ? 0.715 20.594 -2.799 1.00 71.00 196 GLY A CA 1
ATOM 1605 C C . GLY A 1 196 ? 0.708 19.882 -1.436 1.00 71.00 196 GLY A C 1
ATOM 1606 O O . GLY A 1 196 ? 0.236 18.757 -1.310 1.00 71.00 196 GLY A O 1
ATOM 1607 N N . TYR A 1 197 ? 1.194 20.538 -0.376 1.00 69.88 197 TYR A N 1
ATOM 1608 C CA . TYR A 1 197 ? 1.319 19.913 0.957 1.00 69.88 197 TYR A CA 1
ATOM 1609 C C . TYR A 1 197 ? 0.002 19.331 1.498 1.00 69.88 197 TYR A C 1
ATOM 1611 O O . TYR A 1 197 ? -0.007 18.222 2.025 1.00 69.88 197 TYR A O 1
ATOM 1619 N N . GLY A 1 198 ? -1.117 20.045 1.324 1.00 70.00 198 GLY A N 1
ATOM 1620 C CA . GLY A 1 198 ? -2.431 19.576 1.775 1.00 70.00 198 GLY A CA 1
ATOM 1621 C C . GLY A 1 198 ? -2.930 18.351 1.003 1.00 70.00 198 GLY A C 1
ATOM 1622 O O . GLY A 1 198 ? -3.355 17.376 1.616 1.00 70.00 198 GLY A O 1
ATOM 1623 N N . GLY A 1 199 ? -2.838 18.366 -0.331 1.00 72.25 199 GLY A N 1
ATOM 1624 C CA . GLY A 1 199 ? -3.248 17.228 -1.161 1.00 72.25 199 GLY A CA 1
ATOM 1625 C C . GLY A 1 199 ? -2.329 16.019 -0.984 1.00 72.25 199 GLY A C 1
ATOM 1626 O O . GLY A 1 199 ? -2.800 14.886 -0.918 1.00 72.25 199 GLY A O 1
ATOM 1627 N N . ALA A 1 200 ? -1.028 16.264 -0.823 1.00 70.81 200 ALA A N 1
ATOM 1628 C CA . ALA A 1 200 ? -0.032 15.236 -0.568 1.00 70.81 200 ALA A CA 1
ATOM 1629 C C . ALA A 1 200 ? -0.309 14.505 0.750 1.00 70.81 200 ALA A C 1
ATOM 1631 O O . ALA A 1 200 ? -0.290 13.274 0.779 1.00 70.81 200 ALA A O 1
ATOM 1632 N N . TRP A 1 201 ? -0.632 15.246 1.812 1.00 73.94 201 TRP A N 1
ATOM 1633 C CA . TRP A 1 201 ? -1.022 14.652 3.083 1.00 73.94 201 TRP A CA 1
ATOM 1634 C C . TRP A 1 201 ? -2.326 13.856 2.978 1.00 73.94 201 TRP A C 1
ATOM 1636 O O . TRP A 1 201 ? -2.372 12.727 3.451 1.00 73.94 201 TRP A O 1
ATOM 1646 N N . MET A 1 202 ? -3.371 14.386 2.329 1.00 75.38 202 MET A N 1
ATOM 1647 C CA . MET A 1 202 ? -4.633 13.645 2.173 1.00 75.38 202 MET A CA 1
ATOM 1648 C C . MET A 1 202 ? -4.426 12.334 1.407 1.00 75.38 202 MET A C 1
ATOM 1650 O O . MET A 1 202 ? -5.044 11.326 1.743 1.00 75.38 202 MET A O 1
ATOM 1654 N N . ALA A 1 203 ? -3.534 12.331 0.415 1.00 75.44 203 ALA A N 1
ATOM 1655 C CA . ALA A 1 203 ? -3.165 11.128 -0.319 1.00 75.44 203 ALA A CA 1
ATOM 1656 C C . ALA A 1 203 ? -2.380 10.128 0.549 1.00 75.44 203 ALA A C 1
ATOM 1658 O O . ALA A 1 203 ? -2.713 8.944 0.543 1.00 75.44 203 ALA A O 1
ATOM 1659 N N . GLU A 1 204 ? -1.397 10.579 1.336 1.00 78.25 204 GLU A N 1
ATOM 1660 C CA . GLU A 1 204 ? -0.660 9.721 2.279 1.00 78.25 204 GLU A CA 1
ATOM 1661 C C . GLU A 1 204 ? -1.585 9.164 3.367 1.00 78.25 204 GLU A C 1
ATOM 1663 O O . GLU A 1 204 ? -1.609 7.959 3.608 1.00 78.25 204 GLU A O 1
ATOM 1668 N N . GLN A 1 205 ? -2.407 10.014 3.979 1.00 80.44 205 GLN A N 1
ATOM 1669 C CA . GLN A 1 205 ? -3.362 9.623 5.006 1.00 80.44 205 GLN A CA 1
ATOM 1670 C C . GLN A 1 205 ? -4.397 8.642 4.458 1.00 80.44 205 GLN A C 1
ATOM 1672 O O . GLN A 1 205 ? -4.621 7.594 5.059 1.00 80.44 205 GLN A O 1
ATOM 1677 N N . SER A 1 206 ? -4.996 8.932 3.300 1.00 78.00 206 SER A N 1
ATOM 1678 C CA . SER A 1 206 ? -5.902 7.994 2.640 1.00 78.00 206 SER A CA 1
ATOM 1679 C C . SER A 1 206 ? -5.189 6.675 2.362 1.00 78.00 206 SER A C 1
ATOM 1681 O O . SER A 1 206 ? -5.737 5.622 2.663 1.00 78.00 206 SER A O 1
ATOM 1683 N N . PHE A 1 207 ? -3.949 6.692 1.887 1.00 79.00 207 PHE A N 1
ATOM 1684 C CA . PHE A 1 207 ? -3.228 5.456 1.617 1.00 79.00 207 PHE A CA 1
ATOM 1685 C C . PHE A 1 207 ? -2.912 4.643 2.877 1.00 79.00 207 PHE A C 1
ATOM 1687 O O . PHE A 1 207 ? -3.023 3.425 2.860 1.00 79.00 207 PHE A O 1
ATOM 1694 N N . VAL A 1 208 ? -2.529 5.285 3.978 1.00 82.38 208 VAL A N 1
ATOM 1695 C CA . VAL A 1 208 ? -2.243 4.592 5.243 1.00 82.38 208 VAL A CA 1
ATOM 1696 C C . VAL A 1 208 ? -3.531 4.085 5.910 1.00 82.38 208 VAL A C 1
ATOM 1698 O O . VAL A 1 208 ? -3.505 3.044 6.571 1.00 82.38 208 VAL A O 1
ATOM 1701 N N . LEU A 1 209 ? -4.650 4.811 5.765 1.00 81.12 209 LEU A N 1
ATOM 1702 C CA . LEU A 1 209 ? -5.905 4.521 6.469 1.00 81.12 209 LEU A CA 1
ATOM 1703 C C . LEU A 1 209 ? -6.931 3.692 5.680 1.00 81.12 209 LEU A C 1
ATOM 1705 O O . LEU A 1 209 ? -7.833 3.111 6.290 1.00 81.12 209 LEU A O 1
ATOM 1709 N N . SER A 1 210 ? -6.857 3.685 4.350 1.00 70.31 210 SER A N 1
ATOM 1710 C CA . SER A 1 210 ? -7.884 3.131 3.457 1.00 70.31 210 SER A CA 1
ATOM 1711 C C . SER A 1 210 ? -7.291 2.309 2.307 1.00 70.31 210 SER A C 1
ATOM 1713 O O . SER A 1 210 ? -6.079 2.266 2.120 1.00 70.31 210 SER A O 1
ATOM 1715 N N . ASP A 1 211 ? -8.150 1.652 1.520 1.00 59.72 211 ASP A N 1
ATOM 1716 C CA . ASP A 1 211 ? -7.747 0.747 0.437 1.00 59.72 211 ASP A CA 1
ATOM 1717 C C . ASP A 1 211 ? -7.165 1.482 -0.804 1.00 59.72 211 ASP A C 1
ATOM 1719 O O . ASP A 1 211 ? -7.834 1.742 -1.798 1.00 59.72 211 ASP A O 1
ATOM 1723 N N . HIS A 1 212 ? -5.881 1.837 -0.704 1.00 57.44 212 HIS A N 1
ATOM 1724 C CA . HIS A 1 212 ? -4.752 1.704 -1.651 1.00 57.44 212 HIS A CA 1
ATOM 1725 C C . HIS A 1 212 ? -4.894 1.868 -3.185 1.00 57.44 212 HIS A C 1
ATOM 1727 O O . HIS A 1 212 ? -4.245 1.120 -3.923 1.00 57.44 212 HIS A O 1
ATOM 1733 N N . ALA A 1 213 ? -5.605 2.866 -3.715 1.00 55.00 213 ALA A N 1
ATOM 1734 C CA . ALA A 1 213 ? -5.502 3.167 -5.157 1.00 55.00 213 ALA A CA 1
ATOM 1735 C C . ALA A 1 213 ? -4.441 4.234 -5.519 1.00 55.00 213 ALA A C 1
ATOM 1737 O O . ALA A 1 213 ? -3.769 4.109 -6.543 1.00 55.00 213 ALA A O 1
ATOM 1738 N N . GLU A 1 214 ? -4.245 5.268 -4.693 1.00 56.53 214 GLU A N 1
ATOM 1739 C CA . GLU A 1 214 ? -3.714 6.539 -5.222 1.00 56.53 214 GLU A CA 1
ATOM 1740 C C . GLU A 1 214 ? -2.196 6.776 -5.064 1.00 56.53 214 GLU A C 1
ATOM 1742 O O . GLU A 1 214 ? -1.621 7.519 -5.859 1.00 56.53 214 GLU A O 1
ATOM 1747 N N . ILE A 1 215 ? -1.487 6.134 -4.119 1.00 59.78 215 ILE A N 1
ATOM 1748 C CA . ILE A 1 215 ? -0.074 6.505 -3.850 1.00 59.78 215 ILE A CA 1
ATOM 1749 C C . ILE A 1 215 ? 0.950 5.888 -4.801 1.00 59.78 215 ILE A C 1
ATOM 1751 O O . ILE A 1 215 ? 2.050 6.421 -4.934 1.00 59.78 215 ILE A O 1
ATOM 1755 N N . GLY A 1 216 ? 0.610 4.787 -5.483 1.00 59.22 216 GLY A N 1
ATOM 1756 C CA . GLY A 1 216 ? 1.554 4.092 -6.367 1.00 59.22 216 GLY A CA 1
ATOM 1757 C C . GLY A 1 216 ? 2.081 4.977 -7.502 1.00 59.22 216 GLY A C 1
ATOM 1758 O O . GLY A 1 216 ? 3.141 4.708 -8.045 1.00 59.22 216 GLY A O 1
ATOM 1759 N N . LYS A 1 217 ? 1.367 6.060 -7.840 1.00 62.84 217 LYS A N 1
ATOM 1760 C CA . LYS A 1 217 ? 1.792 7.054 -8.838 1.00 62.84 217 LYS A CA 1
ATOM 1761 C C . LYS A 1 217 ? 2.621 8.200 -8.253 1.00 62.84 217 LYS A C 1
ATOM 1763 O O . LYS A 1 217 ? 3.272 8.911 -9.009 1.00 62.84 217 LYS A O 1
ATOM 1768 N N . ALA A 1 218 ? 2.564 8.410 -6.940 1.00 67.06 218 ALA A N 1
ATOM 1769 C CA . ALA A 1 218 ? 3.204 9.535 -6.264 1.00 67.06 218 ALA A CA 1
ATOM 1770 C C . ALA A 1 218 ? 4.594 9.186 -5.700 1.00 67.06 218 ALA A C 1
ATOM 1772 O O . ALA A 1 218 ? 5.379 10.079 -5.386 1.00 67.06 218 ALA A O 1
ATOM 1773 N N . LEU A 1 219 ? 4.925 7.894 -5.599 1.00 81.00 219 LEU A N 1
ATOM 1774 C CA . LEU A 1 219 ? 6.246 7.419 -5.192 1.00 81.00 219 LEU A CA 1
ATOM 1775 C C . LEU A 1 219 ? 7.088 7.098 -6.423 1.00 81.00 219 LEU A C 1
ATOM 1777 O O . LEU A 1 219 ? 6.983 6.022 -6.999 1.00 81.00 219 LEU A O 1
ATOM 1781 N N . TRP A 1 220 ? 7.978 8.013 -6.799 1.00 83.38 220 TRP A N 1
ATOM 1782 C CA . TRP A 1 220 ? 8.875 7.810 -7.943 1.00 83.38 220 TRP A CA 1
ATOM 1783 C C . TRP A 1 220 ? 9.776 6.568 -7.795 1.00 83.38 220 TRP A C 1
ATOM 1785 O O . TRP A 1 220 ? 10.267 6.028 -8.783 1.00 83.38 220 TRP A O 1
ATOM 1795 N N . TRP A 1 221 ? 10.018 6.125 -6.560 1.00 88.50 221 TRP A N 1
ATOM 1796 C CA . TRP A 1 221 ? 10.929 5.035 -6.223 1.00 88.50 221 TRP A CA 1
ATOM 1797 C C . TRP A 1 221 ? 10.242 3.681 -6.015 1.00 88.50 221 TRP A C 1
ATOM 1799 O O . TRP A 1 221 ? 10.934 2.696 -5.753 1.00 88.50 221 TRP A O 1
ATOM 1809 N N . PHE A 1 222 ? 8.912 3.603 -6.126 1.00 89.69 222 PHE A N 1
ATOM 1810 C CA . PHE A 1 222 ? 8.167 2.358 -5.953 1.00 89.69 222 PHE A CA 1
ATOM 1811 C C . PHE A 1 222 ? 7.153 2.158 -7.080 1.00 89.69 222 PHE A C 1
ATOM 1813 O O . PHE A 1 222 ? 6.246 2.965 -7.251 1.00 89.69 222 PHE A O 1
ATOM 1820 N N . ASP A 1 223 ? 7.263 1.048 -7.811 1.00 89.56 223 ASP A N 1
ATOM 1821 C CA . ASP A 1 223 ? 6.298 0.659 -8.843 1.00 89.56 223 ASP A CA 1
ATOM 1822 C C . ASP A 1 223 ? 5.578 -0.625 -8.409 1.00 89.56 223 ASP A C 1
ATOM 1824 O O . ASP A 1 223 ? 6.127 -1.724 -8.464 1.00 89.56 223 ASP A O 1
ATOM 1828 N N . GLU A 1 224 ? 4.322 -0.487 -7.973 1.00 89.69 224 GLU A N 1
ATOM 1829 C CA . GLU A 1 224 ? 3.473 -1.601 -7.522 1.00 89.69 224 GLU A CA 1
ATOM 1830 C C . GLU A 1 224 ? 3.258 -2.649 -8.627 1.00 89.69 224 GLU A C 1
ATOM 1832 O O . GLU A 1 224 ? 3.247 -3.851 -8.353 1.00 89.69 224 GLU A O 1
ATOM 1837 N N . GLY A 1 225 ? 3.092 -2.215 -9.879 1.00 89.81 225 GLY A N 1
ATOM 1838 C CA . GLY A 1 225 ? 2.856 -3.114 -11.006 1.00 89.81 225 GLY A CA 1
ATOM 1839 C C . GLY A 1 225 ? 4.089 -3.956 -11.311 1.00 89.81 225 GLY A C 1
ATOM 1840 O O . GLY A 1 225 ? 3.991 -5.178 -11.459 1.00 89.81 225 GLY A O 1
ATOM 1841 N N . PHE A 1 226 ? 5.254 -3.314 -11.339 1.00 91.50 226 PHE A N 1
ATOM 1842 C CA . PHE A 1 226 ? 6.548 -3.973 -11.430 1.00 91.50 226 PHE A CA 1
ATOM 1843 C C . PHE A 1 226 ? 6.753 -4.939 -10.259 1.00 91.50 226 PHE A C 1
ATOM 1845 O O . PHE A 1 226 ? 6.985 -6.127 -10.482 1.00 91.50 226 PHE A O 1
ATOM 1852 N N . TYR A 1 227 ? 6.590 -4.462 -9.023 1.00 92.94 227 TYR A N 1
ATOM 1853 C CA . TYR A 1 227 ? 6.875 -5.231 -7.815 1.00 92.94 227 TYR A CA 1
ATOM 1854 C C . TYR A 1 227 ? 6.027 -6.503 -7.734 1.00 92.94 227 TYR A C 1
ATOM 1856 O O . TYR A 1 227 ? 6.552 -7.591 -7.515 1.00 92.94 227 TYR A O 1
ATOM 1864 N N . LEU A 1 228 ? 4.719 -6.409 -7.985 1.00 92.38 228 LEU A N 1
ATOM 1865 C CA . LEU A 1 228 ? 3.832 -7.576 -7.949 1.00 92.38 228 LEU A CA 1
ATOM 1866 C C . LEU A 1 228 ? 4.033 -8.533 -9.132 1.00 92.38 228 LEU A C 1
ATOM 1868 O O . LEU A 1 228 ? 3.730 -9.719 -9.010 1.00 92.38 228 LEU A O 1
ATOM 1872 N N . THR A 1 229 ? 4.537 -8.050 -10.270 1.00 91.94 229 THR A N 1
ATOM 1873 C CA . THR A 1 229 ? 4.849 -8.919 -11.416 1.00 91.94 229 THR A CA 1
ATOM 1874 C C . THR A 1 229 ? 6.159 -9.678 -11.183 1.00 91.94 229 THR A C 1
ATOM 1876 O O . THR A 1 229 ? 6.231 -10.878 -11.447 1.00 91.94 229 THR A O 1
ATOM 1879 N N . VAL A 1 230 ? 7.180 -8.998 -10.649 1.00 92.69 230 VAL A N 1
ATOM 1880 C CA . VAL A 1 230 ? 8.509 -9.568 -10.375 1.00 92.69 230 VAL A CA 1
ATOM 1881 C C . VAL A 1 230 ? 8.525 -10.449 -9.130 1.00 92.69 230 VAL A C 1
ATOM 1883 O O . VAL A 1 230 ? 9.363 -11.337 -9.062 1.00 92.69 230 VAL A O 1
ATOM 1886 N N . TYR A 1 231 ? 7.614 -10.247 -8.174 1.00 93.75 231 TYR A N 1
ATOM 1887 C CA . TYR A 1 231 ? 7.559 -11.000 -6.917 1.00 93.75 231 TYR A CA 1
ATOM 1888 C C . TYR A 1 231 ? 6.217 -11.738 -6.744 1.00 93.75 231 TYR A C 1
ATOM 1890 O O . TYR A 1 231 ? 5.301 -11.244 -6.072 1.00 93.75 231 TYR A O 1
ATOM 1898 N N . PRO A 1 232 ? 6.062 -12.942 -7.337 1.00 92.44 232 PRO A N 1
ATOM 1899 C CA . PRO A 1 232 ? 4.798 -13.681 -7.342 1.00 92.44 232 PRO A CA 1
ATOM 1900 C C . PRO A 1 232 ? 4.305 -14.103 -5.954 1.00 92.44 232 PRO A C 1
ATOM 1902 O O . PRO A 1 232 ? 3.103 -14.279 -5.751 1.00 92.44 232 PRO A O 1
ATOM 1905 N N . ASP A 1 233 ? 5.216 -14.280 -5.002 1.00 93.38 233 ASP A N 1
ATOM 1906 C CA . ASP A 1 233 ? 4.910 -14.589 -3.608 1.00 93.38 233 ASP A CA 1
ATOM 1907 C C . ASP A 1 233 ? 4.237 -13.401 -2.903 1.00 93.38 233 ASP A C 1
ATOM 1909 O O . ASP A 1 233 ? 3.209 -13.579 -2.246 1.00 93.38 233 ASP A O 1
ATOM 1913 N N . VAL A 1 234 ? 4.725 -12.180 -3.139 1.00 94.19 234 VAL A N 1
ATOM 1914 C CA . VAL A 1 234 ? 4.089 -10.938 -2.673 1.00 94.19 234 VAL A CA 1
ATOM 1915 C C . VAL A 1 234 ? 2.728 -10.764 -3.338 1.00 94.19 234 VAL A C 1
ATOM 1917 O O . VAL A 1 234 ? 1.730 -10.489 -2.670 1.00 94.19 234 VAL A O 1
ATOM 1920 N N . HIS A 1 235 ? 2.638 -11.005 -4.647 1.00 93.50 235 HIS A N 1
ATOM 1921 C CA . HIS A 1 235 ? 1.356 -10.981 -5.347 1.00 93.50 235 HIS A CA 1
ATOM 1922 C C . HIS A 1 235 ? 0.362 -12.007 -4.785 1.00 93.50 235 HIS A C 1
ATOM 1924 O O . HIS A 1 235 ? -0.824 -11.705 -4.638 1.00 93.50 235 HIS A O 1
ATOM 1930 N N . ALA A 1 236 ? 0.825 -13.196 -4.394 1.00 94.06 236 ALA A N 1
ATOM 1931 C CA . ALA A 1 236 ? -0.012 -14.179 -3.718 1.00 94.06 236 ALA A CA 1
ATOM 1932 C C . ALA A 1 236 ? -0.489 -13.690 -2.339 1.00 94.06 236 ALA A C 1
ATOM 1934 O O . ALA A 1 236 ? -1.661 -13.892 -2.018 1.00 94.06 236 ALA A O 1
ATOM 1935 N N . MET A 1 237 ? 0.364 -13.018 -1.554 1.00 93.62 237 MET A N 1
ATOM 1936 C CA . MET A 1 237 ? -0.041 -12.399 -0.283 1.00 93.62 237 MET A CA 1
ATOM 1937 C C . MET A 1 237 ? -1.119 -11.333 -0.494 1.00 93.62 237 MET A C 1
ATOM 1939 O O . MET A 1 237 ? -2.132 -11.356 0.207 1.00 93.62 237 MET A O 1
ATOM 1943 N N . LYS A 1 238 ? -0.952 -10.460 -1.497 1.00 92.25 238 LYS A N 1
ATOM 1944 C CA . LYS A 1 238 ? -1.938 -9.424 -1.836 1.00 92.25 238 LYS A CA 1
ATOM 1945 C C . LYS A 1 238 ? -3.272 -10.032 -2.265 1.00 92.25 238 LYS A C 1
ATOM 1947 O O . LYS A 1 238 ? -4.316 -9.654 -1.747 1.00 92.25 238 LYS A O 1
ATOM 1952 N N . ARG A 1 239 ? -3.257 -11.037 -3.152 1.00 93.50 239 ARG A N 1
ATOM 1953 C CA . ARG A 1 239 ? -4.487 -11.734 -3.587 1.00 93.50 239 ARG A CA 1
ATOM 1954 C C . ARG A 1 239 ? -5.224 -12.430 -2.444 1.00 93.50 239 ARG A C 1
ATOM 1956 O O . ARG A 1 239 ? -6.440 -12.567 -2.510 1.00 93.50 239 ARG A O 1
ATOM 1963 N N . ARG A 1 240 ? -4.500 -12.879 -1.415 1.00 92.12 240 ARG A N 1
ATOM 1964 C CA . ARG A 1 240 ? -5.073 -13.483 -0.203 1.00 92.12 240 ARG A CA 1
ATOM 1965 C C . ARG A 1 240 ? -5.527 -12.449 0.836 1.00 92.12 240 ARG A C 1
ATOM 1967 O O . ARG A 1 240 ? -6.104 -12.852 1.836 1.00 92.12 240 ARG A O 1
ATOM 1974 N N . GLY A 1 241 ? -5.267 -11.157 0.621 1.00 88.69 241 GLY A N 1
ATOM 1975 C CA . GLY A 1 241 ? -5.584 -10.092 1.576 1.00 88.69 241 GLY A CA 1
ATOM 1976 C C . GLY A 1 241 ? -4.684 -10.062 2.816 1.00 88.69 241 GLY A C 1
ATOM 1977 O O . GLY A 1 241 ? -5.054 -9.448 3.807 1.00 88.69 241 GLY A O 1
ATOM 1978 N N . ILE A 1 242 ? -3.520 -10.725 2.781 1.00 91.19 242 ILE A N 1
ATOM 1979 C CA . ILE A 1 242 ? -2.546 -10.730 3.893 1.00 91.19 242 ILE A CA 1
ATOM 1980 C C . ILE A 1 242 ? -1.824 -9.379 3.975 1.00 91.19 242 ILE A C 1
ATOM 1982 O O . ILE A 1 242 ? -1.584 -8.843 5.054 1.00 91.19 242 ILE A O 1
ATOM 1986 N N . ILE A 1 243 ? -1.475 -8.838 2.811 1.00 90.31 243 ILE A N 1
ATOM 1987 C CA . ILE A 1 243 ? -0.937 -7.488 2.645 1.00 90.31 243 ILE A CA 1
ATOM 1988 C C . ILE A 1 243 ? -1.893 -6.693 1.775 1.00 90.31 243 ILE A C 1
ATOM 1990 O O . ILE A 1 243 ? -2.600 -7.259 0.934 1.00 90.31 243 ILE A O 1
ATOM 1994 N N . ARG A 1 244 ? -1.869 -5.377 1.930 1.00 84.69 244 ARG A N 1
ATOM 1995 C CA . ARG A 1 244 ? -2.733 -4.482 1.167 1.00 84.69 244 ARG A CA 1
ATOM 1996 C C . ARG A 1 244 ? -2.096 -4.003 -0.130 1.00 84.69 244 ARG A C 1
ATOM 1998 O O . ARG A 1 244 ? -2.774 -3.810 -1.138 1.00 84.69 244 ARG A O 1
ATOM 2005 N N . SER A 1 245 ? -0.776 -3.853 -0.121 1.00 88.25 245 SER A N 1
ATOM 2006 C CA . SER A 1 245 ? 0.016 -3.425 -1.272 1.00 88.25 245 SER A CA 1
ATOM 2007 C C . SER A 1 245 ? 1.387 -4.094 -1.278 1.00 88.25 245 SER A C 1
ATOM 2009 O O . SER A 1 245 ? 1.883 -4.547 -0.244 1.00 88.25 245 SER A O 1
ATOM 2011 N N . GLY A 1 246 ? 2.013 -4.139 -2.451 1.00 90.50 246 GLY A N 1
ATOM 2012 C CA . GLY A 1 246 ? 3.424 -4.483 -2.577 1.00 90.50 246 GLY A CA 1
ATOM 2013 C C . GLY A 1 246 ? 4.311 -3.511 -1.798 1.00 90.50 246 GLY A C 1
ATOM 2014 O O . GLY A 1 246 ? 5.300 -3.944 -1.210 1.00 90.50 246 GLY A O 1
ATOM 2015 N N . LEU A 1 247 ? 3.925 -2.232 -1.720 1.00 89.62 247 LEU A N 1
ATOM 2016 C CA . LEU A 1 247 ? 4.634 -1.232 -0.916 1.00 89.62 247 LEU A CA 1
ATOM 2017 C C . LEU A 1 247 ? 4.655 -1.599 0.571 1.00 89.62 247 LEU A C 1
ATOM 2019 O O . LEU A 1 247 ? 5.706 -1.532 1.201 1.00 89.62 247 LEU A O 1
ATOM 2023 N N . GLU A 1 248 ? 3.522 -2.036 1.126 1.00 89.38 248 GLU A N 1
ATOM 2024 C CA . GLU A 1 248 ? 3.459 -2.496 2.517 1.00 89.38 248 GLU A CA 1
ATOM 2025 C C . GLU A 1 248 ? 4.432 -3.657 2.760 1.00 89.38 248 GLU A C 1
ATOM 2027 O O . GLU A 1 248 ? 5.192 -3.638 3.727 1.00 89.38 248 GLU A O 1
ATOM 2032 N N . HIS A 1 249 ? 4.477 -4.636 1.850 1.00 92.75 249 HIS A N 1
ATOM 2033 C CA . HIS A 1 249 ? 5.470 -5.705 1.931 1.00 92.75 249 HIS A CA 1
ATOM 2034 C C . HIS A 1 249 ? 6.900 -5.163 1.857 1.00 92.75 249 HIS A C 1
ATOM 2036 O O . HIS A 1 249 ? 7.764 -5.594 2.623 1.00 92.75 249 HIS A O 1
ATOM 2042 N N . PHE A 1 250 ? 7.166 -4.231 0.942 1.00 92.06 250 PHE A N 1
ATOM 2043 C CA . PHE A 1 250 ? 8.496 -3.673 0.751 1.00 92.06 250 PHE A CA 1
ATOM 2044 C C . PHE A 1 250 ? 9.020 -2.968 2.004 1.00 92.06 250 PHE A C 1
ATOM 2046 O O . PHE A 1 250 ? 10.132 -3.270 2.440 1.00 92.06 250 PHE A O 1
ATOM 2053 N N . MET A 1 251 ? 8.194 -2.120 2.617 1.00 88.75 251 MET A N 1
ATOM 2054 C CA . MET A 1 251 ? 8.545 -1.374 3.829 1.00 88.75 251 MET A CA 1
ATOM 2055 C C . MET A 1 251 ? 8.777 -2.286 5.042 1.00 88.75 251 MET A C 1
ATOM 2057 O O . MET A 1 251 ? 9.618 -2.002 5.890 1.00 88.75 251 MET A O 1
ATOM 2061 N N . VAL A 1 252 ? 8.057 -3.407 5.131 1.00 88.94 252 VAL A N 1
ATOM 2062 C CA . VAL A 1 252 ? 8.153 -4.333 6.272 1.00 88.94 252 VAL A CA 1
ATOM 2063 C C . VAL A 1 252 ? 9.285 -5.350 6.099 1.00 88.94 252 VAL A C 1
ATOM 2065 O O . VAL A 1 252 ? 10.016 -5.664 7.045 1.00 88.94 252 VAL A O 1
ATOM 2068 N N . CYS A 1 253 ? 9.424 -5.906 4.899 1.00 89.25 253 CYS A N 1
ATOM 2069 C CA . CYS A 1 253 ? 10.314 -7.030 4.613 1.00 89.25 253 CYS A CA 1
ATOM 2070 C C . CYS A 1 253 ? 11.156 -6.818 3.359 1.00 89.25 253 CYS A C 1
ATOM 2072 O O . CYS A 1 253 ? 12.344 -7.131 3.386 1.00 89.25 253 CYS A O 1
ATOM 2074 N N . GLY A 1 254 ? 10.578 -6.29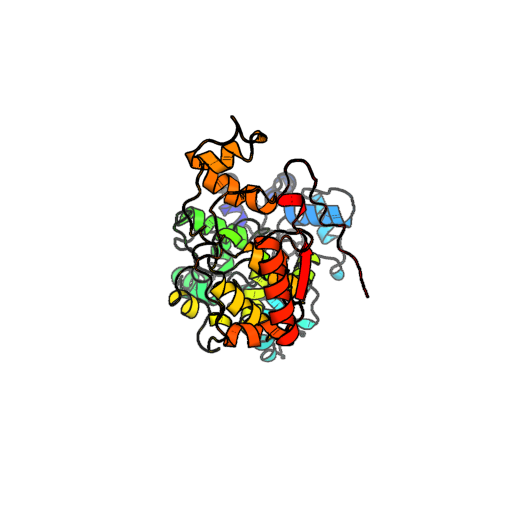1 2.280 1.00 90.50 254 GLY A N 1
ATOM 2075 C CA . GLY A 1 254 ? 11.231 -6.290 0.971 1.00 90.50 254 GLY A CA 1
ATOM 2076 C C . GLY A 1 254 ? 12.580 -5.575 0.938 1.00 90.50 254 GLY A C 1
ATOM 2077 O O . GLY A 1 254 ? 13.491 -6.081 0.289 1.00 90.50 254 GLY A O 1
ATOM 2078 N N . GLU A 1 255 ? 12.751 -4.477 1.679 1.00 87.31 255 GLU A N 1
ATOM 2079 C CA . GLU A 1 255 ? 14.055 -3.814 1.812 1.00 87.31 255 GLU A CA 1
ATOM 2080 C C . GLU A 1 255 ? 15.110 -4.750 2.432 1.00 87.31 255 GLU A C 1
ATOM 2082 O O . GLU A 1 255 ? 16.215 -4.883 1.906 1.00 87.31 255 GLU A O 1
ATOM 2087 N N . ARG A 1 256 ? 14.763 -5.450 3.523 1.00 86.50 256 ARG A N 1
ATOM 2088 C CA . ARG A 1 256 ? 15.656 -6.406 4.210 1.00 86.50 256 ARG A CA 1
ATOM 2089 C C . ARG A 1 256 ? 15.940 -7.649 3.373 1.00 86.50 256 ARG A C 1
ATOM 2091 O O . ARG A 1 256 ? 16.992 -8.261 3.520 1.00 86.50 256 ARG A O 1
ATOM 2098 N N . GLU A 1 257 ? 15.000 -8.018 2.514 1.00 87.69 257 GLU A N 1
ATOM 2099 C CA . GLU A 1 257 ? 15.129 -9.125 1.568 1.00 87.69 257 GLU A CA 1
ATOM 2100 C C . GLU A 1 257 ? 15.938 -8.742 0.316 1.00 87.69 257 GLU A C 1
ATOM 2102 O O . GLU A 1 257 ? 16.187 -9.598 -0.529 1.00 87.69 257 GLU A O 1
ATOM 2107 N N . GLY A 1 258 ? 16.362 -7.478 0.178 1.00 87.75 258 GLY A N 1
ATOM 2108 C CA . GLY A 1 258 ? 17.102 -6.999 -0.993 1.00 87.75 258 GLY A CA 1
ATOM 2109 C C . GLY A 1 258 ? 16.256 -6.941 -2.267 1.00 87.75 258 GLY A C 1
ATOM 2110 O O . GLY A 1 258 ? 16.799 -6.940 -3.376 1.00 87.75 258 GLY A O 1
ATOM 2111 N N . ARG A 1 259 ? 14.924 -6.912 -2.122 1.00 91.31 259 ARG A N 1
ATOM 2112 C CA . ARG A 1 259 ? 14.000 -6.799 -3.251 1.00 91.31 259 ARG A CA 1
ATOM 2113 C C . ARG A 1 259 ? 14.069 -5.407 -3.847 1.00 91.31 259 ARG A C 1
ATOM 2115 O O . ARG A 1 259 ? 14.250 -4.418 -3.146 1.00 91.31 259 ARG A O 1
ATOM 2122 N N . LEU A 1 260 ? 13.876 -5.334 -5.151 1.00 92.31 260 LEU A N 1
ATOM 2123 C CA . LEU A 1 260 ? 13.939 -4.100 -5.899 1.00 92.31 260 LEU A CA 1
ATOM 2124 C C . LEU A 1 260 ? 12.544 -3.453 -5.972 1.00 92.31 260 LEU A C 1
ATOM 2126 O O . LEU A 1 260 ? 11.638 -4.076 -6.521 1.00 92.31 260 LEU A O 1
ATOM 2130 N N . PRO A 1 261 ? 12.339 -2.228 -5.453 1.00 91.94 261 PRO A N 1
ATOM 2131 C CA . PRO A 1 261 ? 11.022 -1.580 -5.446 1.00 91.94 261 PRO A CA 1
ATOM 2132 C C . PRO A 1 261 ? 10.624 -0.974 -6.799 1.00 91.94 261 PRO A C 1
ATOM 2134 O O . PRO A 1 261 ? 9.440 -0.812 -7.082 1.00 91.94 261 PRO A O 1
ATOM 2137 N N . HIS A 1 262 ? 11.604 -0.628 -7.633 1.00 91.81 262 HIS A N 1
ATOM 2138 C CA . HIS A 1 262 ? 11.402 0.039 -8.915 1.00 91.81 262 HIS A CA 1
ATOM 2139 C C . HIS A 1 262 ? 12.562 -0.300 -9.859 1.00 91.81 262 HIS A C 1
ATOM 2141 O O . HIS A 1 262 ? 13.712 -0.350 -9.411 1.00 91.81 262 HIS A O 1
ATOM 2147 N N . PRO A 1 263 ? 12.325 -0.492 -11.166 1.00 91.19 263 PRO A N 1
ATOM 2148 C CA . PRO A 1 263 ? 13.367 -0.969 -12.070 1.00 91.19 263 PRO A CA 1
ATOM 2149 C C . PRO A 1 263 ? 14.498 0.048 -12.294 1.00 91.19 263 PRO A C 1
ATOM 2151 O O . PRO A 1 263 ? 15.638 -0.336 -12.505 1.00 91.19 263 PRO A O 1
ATOM 2154 N N . ALA A 1 264 ? 14.239 1.351 -12.147 1.00 89.88 264 ALA A N 1
ATOM 2155 C CA . ALA A 1 264 ? 15.292 2.380 -12.171 1.00 89.88 264 ALA A CA 1
ATOM 2156 C C . ALA A 1 264 ? 16.285 2.307 -10.993 1.00 89.88 264 ALA A C 1
ATOM 2158 O O . ALA A 1 264 ? 17.288 3.015 -10.994 1.00 89.88 264 ALA A O 1
ATOM 2159 N N . LEU A 1 265 ? 16.003 1.496 -9.971 1.00 90.12 265 LEU A N 1
ATOM 2160 C CA . LEU A 1 265 ? 16.727 1.515 -8.703 1.00 90.12 265 LEU A CA 1
ATOM 2161 C C . LEU A 1 265 ? 17.620 0.295 -8.495 1.00 90.12 265 LEU A C 1
ATOM 2163 O O . LEU A 1 265 ? 17.864 -0.087 -7.356 1.00 90.12 265 LEU A O 1
ATOM 2167 N N . ALA A 1 266 ? 18.122 -0.327 -9.566 1.00 86.62 266 ALA A N 1
ATOM 2168 C CA . ALA A 1 266 ? 18.990 -1.509 -9.484 1.00 86.62 266 ALA A CA 1
ATOM 2169 C C . ALA A 1 266 ? 20.140 -1.358 -8.460 1.00 86.62 266 ALA A C 1
ATOM 2171 O O . ALA A 1 266 ? 20.496 -2.316 -7.775 1.00 86.62 266 ALA A O 1
ATOM 2172 N N . SER A 1 267 ? 20.669 -0.142 -8.286 1.00 82.94 267 SER A N 1
ATOM 2173 C CA . SER A 1 267 ? 21.697 0.182 -7.289 1.00 82.94 267 SER A CA 1
ATOM 2174 C C . SER A 1 267 ? 21.255 -0.034 -5.832 1.00 82.94 267 SER A C 1
ATOM 2176 O O . SER A 1 267 ? 22.102 -0.354 -4.992 1.00 82.94 267 SER A O 1
ATOM 2178 N N . LEU A 1 268 ? 19.954 0.064 -5.518 1.00 86.19 268 LEU A N 1
ATOM 2179 C CA . LEU A 1 268 ? 19.415 -0.236 -4.185 1.00 86.19 268 LEU A CA 1
ATOM 2180 C C . LEU A 1 268 ? 19.646 -1.691 -3.778 1.00 86.19 268 LEU A C 1
ATOM 2182 O O . LEU A 1 268 ? 19.888 -1.947 -2.602 1.00 86.19 268 LEU A O 1
ATOM 2186 N N . ALA A 1 269 ? 19.636 -2.635 -4.721 1.00 83.06 269 ALA A N 1
ATOM 2187 C CA . ALA A 1 269 ? 19.870 -4.046 -4.409 1.00 83.06 269 ALA A CA 1
ATOM 2188 C C . ALA A 1 269 ? 21.296 -4.319 -3.900 1.00 83.06 269 ALA A C 1
ATOM 2190 O O . ALA A 1 269 ? 21.533 -5.297 -3.199 1.00 83.06 269 ALA A O 1
ATOM 2191 N N . THR A 1 270 ? 22.246 -3.448 -4.247 1.00 81.19 270 THR A N 1
ATOM 2192 C CA . THR A 1 270 ? 23.652 -3.526 -3.817 1.00 81.19 270 THR A CA 1
ATOM 2193 C C . THR A 1 270 ? 23.997 -2.540 -2.700 1.00 81.19 270 THR A C 1
ATOM 2195 O O . THR A 1 270 ? 25.162 -2.401 -2.323 1.00 81.19 270 THR A O 1
ATOM 2198 N N . ARG A 1 271 ? 23.001 -1.819 -2.175 1.00 86.94 271 ARG A N 1
ATOM 2199 C CA . ARG A 1 271 ? 23.194 -0.835 -1.110 1.00 86.94 271 ARG A CA 1
ATOM 2200 C C . ARG A 1 271 ? 23.650 -1.531 0.173 1.00 86.94 271 ARG A C 1
ATOM 2202 O O . ARG A 1 271 ? 23.140 -2.589 0.539 1.00 86.94 271 ARG A O 1
ATOM 2209 N N . LYS A 1 272 ? 24.576 -0.898 0.897 1.00 84.25 272 LYS A N 1
ATOM 2210 C CA . LYS A 1 272 ? 24.993 -1.378 2.217 1.00 84.25 272 LYS A CA 1
ATOM 2211 C C . LYS A 1 272 ? 23.811 -1.364 3.212 1.00 84.25 272 LYS A C 1
ATOM 2213 O O . LYS A 1 272 ? 23.061 -0.386 3.215 1.00 84.25 272 LYS A O 1
ATOM 2218 N N . PRO A 1 273 ? 23.645 -2.395 4.064 1.00 79.50 273 PRO A N 1
ATOM 2219 C CA . PRO A 1 273 ? 22.498 -2.499 4.976 1.00 79.50 273 PRO A CA 1
ATOM 2220 C C . PRO A 1 273 ? 22.383 -1.398 6.043 1.00 79.50 273 PRO A C 1
ATOM 2222 O O . PRO A 1 273 ? 21.310 -1.213 6.604 1.00 79.50 273 PRO A O 1
ATOM 2225 N N . ASP A 1 274 ? 23.473 -0.696 6.356 1.00 83.69 274 ASP A N 1
ATOM 2226 C CA . ASP A 1 274 ? 23.533 0.376 7.359 1.00 83.69 274 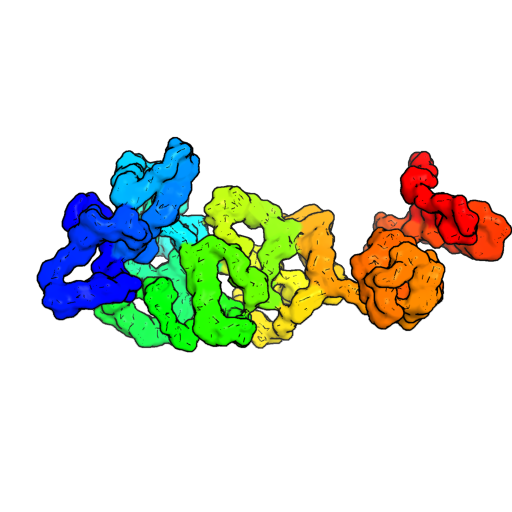ASP A CA 1
ATOM 2227 C C . ASP A 1 274 ? 22.986 1.720 6.852 1.00 83.69 274 ASP A C 1
ATOM 2229 O O . ASP A 1 274 ? 22.642 2.594 7.647 1.00 83.69 274 ASP A O 1
ATOM 2233 N N . VAL A 1 275 ? 22.866 1.890 5.534 1.00 84.75 275 VAL A N 1
ATOM 2234 C CA . VAL A 1 275 ? 22.284 3.090 4.929 1.00 84.75 275 VAL A CA 1
ATOM 2235 C C . VAL A 1 275 ? 20.778 2.888 4.785 1.00 84.75 275 VAL A C 1
ATOM 2237 O O . VAL A 1 275 ? 20.347 2.169 3.892 1.00 84.75 275 VAL A O 1
ATOM 2240 N N . GLY A 1 276 ? 19.965 3.538 5.622 1.00 85.81 276 GLY A N 1
ATOM 2241 C CA . GLY A 1 276 ? 18.497 3.442 5.561 1.00 85.81 276 GLY A CA 1
ATOM 2242 C C . GLY A 1 276 ? 17.891 3.930 4.234 1.00 85.81 276 GLY A C 1
ATOM 2243 O O . GLY A 1 276 ? 18.505 4.718 3.510 1.00 85.81 276 GLY A O 1
ATOM 2244 N N . LEU A 1 277 ? 16.682 3.459 3.898 1.00 87.31 277 LEU A N 1
ATOM 2245 C CA . LEU A 1 277 ? 16.037 3.709 2.596 1.00 87.31 277 LEU A CA 1
ATOM 2246 C C . LEU A 1 277 ? 15.930 5.193 2.260 1.00 87.31 277 LEU A C 1
ATOM 2248 O O . LEU A 1 277 ? 16.339 5.612 1.181 1.00 87.31 277 LEU A O 1
ATOM 2252 N N . ARG A 1 278 ? 15.450 6.005 3.207 1.00 86.19 278 ARG A N 1
ATOM 2253 C CA . ARG A 1 278 ? 15.283 7.450 3.005 1.00 86.19 278 ARG A CA 1
ATOM 2254 C C . ARG A 1 278 ? 16.606 8.142 2.656 1.00 86.19 278 ARG A C 1
ATOM 2256 O O . ARG A 1 278 ? 16.634 8.969 1.751 1.00 86.19 278 ARG A O 1
ATOM 2263 N N . ALA A 1 279 ? 17.703 7.774 3.322 1.00 85.75 279 ALA A N 1
ATOM 2264 C CA . ALA A 1 279 ? 19.027 8.331 3.038 1.00 85.75 279 ALA A CA 1
ATOM 2265 C C . ALA A 1 279 ? 19.556 7.892 1.664 1.00 85.75 279 ALA A C 1
ATOM 2267 O O . ALA A 1 279 ? 20.162 8.690 0.953 1.00 85.75 279 ALA A O 1
ATOM 2268 N N . ALA A 1 280 ? 19.299 6.641 1.275 1.00 88.31 280 ALA A N 1
ATOM 2269 C CA . ALA A 1 280 ? 19.687 6.131 -0.034 1.00 88.31 280 ALA A CA 1
ATOM 2270 C C . ALA A 1 280 ? 18.943 6.844 -1.170 1.00 88.31 280 ALA A C 1
ATOM 2272 O O . ALA A 1 280 ? 19.574 7.269 -2.133 1.00 88.31 280 ALA A O 1
ATOM 2273 N N . LEU A 1 281 ? 17.626 7.018 -1.033 1.00 89.31 281 LEU A N 1
ATOM 2274 C CA . LEU A 1 281 ? 16.792 7.692 -2.028 1.00 89.31 281 LEU A CA 1
ATOM 2275 C C . LEU A 1 281 ? 17.153 9.172 -2.181 1.00 89.31 281 LEU A C 1
ATOM 2277 O O . LEU A 1 281 ? 17.235 9.655 -3.303 1.00 89.31 281 LEU A O 1
ATOM 2281 N N . ALA A 1 282 ? 17.462 9.867 -1.082 1.00 85.38 282 ALA A N 1
ATOM 2282 C CA . ALA A 1 282 ? 17.867 11.275 -1.118 1.00 85.38 282 ALA A CA 1
ATOM 2283 C C . ALA A 1 282 ? 19.151 11.530 -1.935 1.00 85.38 282 ALA A C 1
ATOM 2285 O O . ALA A 1 282 ? 19.365 12.639 -2.420 1.00 85.38 282 ALA A O 1
ATOM 2286 N N . ALA A 1 283 ? 20.010 10.517 -2.087 1.00 84.19 283 ALA A N 1
ATOM 2287 C CA . ALA A 1 283 ? 21.230 10.596 -2.889 1.00 84.19 283 ALA A CA 1
ATOM 2288 C C . ALA A 1 283 ? 21.020 10.204 -4.364 1.00 84.19 283 ALA A C 1
ATOM 2290 O O . ALA A 1 283 ? 21.959 10.289 -5.158 1.00 84.19 283 ALA A O 1
ATOM 2291 N N . MET A 1 284 ? 19.825 9.738 -4.735 1.00 83.38 284 MET A N 1
ATOM 2292 C CA . MET A 1 284 ? 19.524 9.225 -6.069 1.00 83.38 284 MET A CA 1
ATOM 2293 C C . MET A 1 284 ? 18.759 10.253 -6.910 1.00 83.38 284 MET A C 1
ATOM 2295 O O . MET A 1 284 ? 17.919 10.986 -6.388 1.00 83.38 284 MET A O 1
ATOM 2299 N N . PRO A 1 285 ? 19.005 10.308 -8.231 1.00 80.88 285 PRO A N 1
ATOM 2300 C CA . PRO A 1 285 ? 18.158 11.084 -9.121 1.00 80.88 285 PRO A CA 1
ATOM 2301 C C . PRO A 1 285 ? 16.755 10.469 -9.153 1.00 80.88 285 PRO A C 1
ATOM 2303 O O . PRO A 1 285 ? 16.606 9.251 -9.287 1.00 80.88 285 PRO A O 1
ATOM 2306 N N . ARG A 1 286 ? 15.724 11.316 -9.060 1.00 82.00 286 ARG A N 1
ATOM 2307 C CA . ARG A 1 286 ? 14.332 10.864 -9.156 1.00 82.00 286 ARG A CA 1
ATOM 2308 C C . ARG A 1 286 ? 14.092 10.208 -10.513 1.00 82.00 286 ARG A C 1
ATOM 2310 O O . ARG A 1 286 ? 14.395 10.795 -11.551 1.00 82.00 286 ARG A O 1
ATOM 2317 N N . ALA A 1 287 ? 13.541 8.998 -10.504 1.00 70.25 287 ALA A N 1
ATOM 2318 C CA . ALA A 1 287 ? 13.208 8.269 -11.720 1.00 70.25 287 ALA A CA 1
ATOM 2319 C C . ALA A 1 287 ? 12.136 9.033 -12.513 1.00 70.25 287 ALA A C 1
ATOM 2321 O O . ALA A 1 287 ? 11.022 9.255 -12.040 1.00 70.25 287 ALA A O 1
ATOM 2322 N N . THR A 1 288 ? 12.469 9.448 -13.734 1.00 63.91 288 THR A N 1
ATOM 2323 C CA . THR A 1 288 ? 11.569 10.209 -14.609 1.00 63.91 288 THR A CA 1
ATOM 2324 C C . THR A 1 288 ? 10.723 9.261 -15.452 1.00 63.91 288 THR A C 1
ATOM 2326 O O . THR A 1 288 ? 10.950 9.090 -16.647 1.00 63.91 288 THR A O 1
ATOM 2329 N N . GLY A 1 289 ? 9.750 8.606 -14.825 1.00 72.38 289 GLY A N 1
ATOM 2330 C CA . GLY A 1 289 ? 8.818 7.723 -15.522 1.00 72.38 289 GLY A CA 1
ATOM 2331 C C . GLY A 1 289 ? 9.494 6.483 -16.114 1.00 72.38 289 GLY A C 1
ATOM 2332 O O . GLY A 1 289 ? 9.892 5.581 -15.383 1.00 72.38 289 GLY A O 1
ATOM 2333 N N . LYS A 1 290 ? 9.568 6.398 -17.447 1.00 83.38 290 LYS A N 1
ATOM 2334 C CA . LYS A 1 290 ? 10.087 5.218 -18.155 1.00 83.38 290 LYS A CA 1
ATOM 2335 C C . LYS A 1 290 ? 11.622 5.146 -18.097 1.00 83.38 290 LYS A C 1
ATOM 2337 O O . LYS A 1 290 ? 12.291 6.173 -18.106 1.00 83.38 290 LYS A O 1
ATOM 2342 N N . ILE A 1 291 ? 12.185 3.938 -18.095 1.00 86.44 291 ILE A N 1
ATOM 2343 C CA . ILE A 1 291 ? 13.634 3.684 -18.004 1.00 86.44 291 ILE A CA 1
ATOM 2344 C C . ILE A 1 291 ? 14.275 3.363 -19.358 1.00 86.44 291 ILE A C 1
ATOM 2346 O O . ILE A 1 291 ? 13.618 2.834 -20.249 1.00 86.44 291 ILE A O 1
ATOM 2350 N N . GLY A 1 292 ? 15.572 3.629 -19.511 1.00 84.56 292 GLY A N 1
ATOM 2351 C CA . GLY A 1 292 ? 16.333 3.204 -20.689 1.00 84.56 292 GLY A CA 1
ATOM 2352 C C . GLY A 1 292 ? 16.429 1.678 -20.820 1.00 84.56 292 GLY A C 1
ATOM 2353 O O . GLY A 1 292 ? 16.308 0.940 -19.838 1.00 84.56 292 GLY A O 1
ATOM 2354 N N . LEU A 1 293 ? 16.649 1.194 -22.047 1.00 82.69 293 LEU A N 1
ATOM 2355 C CA . LEU A 1 293 ? 16.812 -0.239 -22.326 1.00 82.69 293 LEU A CA 1
ATOM 2356 C C . LEU A 1 293 ? 18.066 -0.821 -21.649 1.00 82.69 293 LEU A C 1
ATOM 2358 O O . LEU A 1 293 ? 18.061 -1.973 -21.226 1.00 82.69 293 LEU A O 1
ATOM 2362 N N . ASP A 1 294 ? 19.117 -0.019 -21.515 1.00 80.75 294 ASP A N 1
ATOM 2363 C CA . ASP A 1 294 ? 20.341 -0.329 -20.777 1.00 80.75 294 ASP A CA 1
ATOM 2364 C C . ASP A 1 294 ? 20.060 -0.568 -19.285 1.00 80.75 294 ASP A C 1
ATOM 2366 O O . ASP A 1 294 ? 20.459 -1.595 -18.731 1.00 80.75 294 ASP A O 1
ATOM 2370 N N . VAL A 1 295 ? 19.287 0.324 -18.655 1.00 86.69 295 VAL A N 1
ATOM 2371 C CA . VAL A 1 295 ? 18.848 0.186 -17.260 1.00 86.69 295 VAL A CA 1
ATOM 2372 C C . VAL A 1 295 ? 17.968 -1.050 -17.102 1.00 86.69 295 VAL A C 1
ATOM 2374 O O . VAL A 1 295 ? 18.144 -1.819 -16.156 1.00 86.69 295 VAL A O 1
ATOM 2377 N N . ALA A 1 296 ? 17.054 -1.292 -18.045 1.00 88.19 296 ALA A N 1
ATOM 2378 C CA . ALA A 1 296 ? 16.202 -2.475 -18.031 1.00 88.19 296 ALA A CA 1
ATOM 2379 C C . ALA A 1 296 ? 17.020 -3.769 -18.148 1.00 88.19 296 ALA A C 1
ATOM 2381 O O . ALA A 1 296 ? 16.802 -4.700 -17.376 1.00 88.19 296 ALA A O 1
ATOM 2382 N N . ALA A 1 297 ? 18.004 -3.818 -19.048 1.00 83.81 297 ALA A N 1
ATOM 2383 C CA . ALA A 1 297 ? 18.883 -4.971 -19.218 1.00 83.81 297 ALA A CA 1
ATOM 2384 C C . ALA A 1 297 ? 19.735 -5.235 -17.965 1.00 83.81 297 ALA A C 1
ATOM 2386 O O . ALA A 1 297 ? 19.819 -6.377 -17.505 1.00 83.81 297 ALA A O 1
ATOM 2387 N N . ALA A 1 298 ? 20.314 -4.187 -17.368 1.00 86.44 298 ALA A N 1
ATOM 2388 C CA . ALA A 1 298 ? 21.058 -4.295 -16.114 1.00 86.44 298 ALA A CA 1
ATOM 2389 C C . ALA A 1 298 ? 20.165 -4.801 -14.967 1.00 86.44 298 ALA A C 1
ATOM 2391 O O . ALA A 1 298 ? 20.560 -5.680 -14.200 1.00 86.44 298 ALA A O 1
ATOM 2392 N N . THR A 1 299 ? 18.930 -4.303 -14.898 1.00 90.38 299 THR A N 1
ATOM 2393 C CA . THR A 1 299 ? 17.933 -4.723 -13.907 1.00 90.38 299 THR A CA 1
ATOM 2394 C C . THR A 1 299 ? 17.512 -6.176 -14.103 1.00 90.38 299 THR A C 1
ATOM 2396 O O . THR A 1 299 ? 17.439 -6.929 -13.134 1.00 90.38 299 THR A O 1
ATOM 2399 N N . ALA A 1 300 ? 17.288 -6.609 -15.346 1.00 90.06 300 ALA A N 1
ATOM 2400 C CA . ALA A 1 300 ? 16.973 -7.998 -15.662 1.00 90.06 300 ALA A CA 1
ATOM 2401 C C . ALA A 1 300 ? 18.104 -8.938 -15.227 1.00 90.06 300 ALA A C 1
ATOM 2403 O O . ALA A 1 300 ? 17.845 -9.967 -14.605 1.00 90.06 300 ALA A O 1
ATOM 2404 N N . ALA A 1 301 ? 19.357 -8.577 -15.521 1.00 87.94 301 ALA A N 1
ATOM 2405 C CA . ALA A 1 301 ? 20.524 -9.360 -15.126 1.00 87.94 301 ALA A CA 1
ATOM 2406 C C . ALA A 1 301 ? 20.633 -9.487 -13.599 1.00 87.94 301 ALA A C 1
ATOM 2408 O O . ALA A 1 301 ? 20.834 -10.589 -13.088 1.00 87.94 301 ALA A O 1
ATOM 2409 N N . LEU A 1 302 ? 20.429 -8.381 -12.877 1.00 89.19 302 LEU A N 1
ATOM 2410 C CA . LEU A 1 302 ? 20.398 -8.357 -11.416 1.00 89.19 302 LEU A CA 1
ATOM 2411 C C . LEU A 1 302 ? 19.302 -9.278 -10.857 1.00 89.19 302 LEU A C 1
ATOM 2413 O O . LEU A 1 302 ? 19.590 -10.137 -10.027 1.00 89.19 302 LEU A O 1
ATOM 2417 N N . LEU A 1 303 ? 18.059 -9.137 -11.330 1.00 90.25 303 LEU A N 1
ATOM 2418 C CA . LEU A 1 303 ? 16.921 -9.923 -10.843 1.00 90.25 303 LEU A CA 1
ATOM 2419 C C . LEU A 1 303 ? 17.080 -11.418 -11.133 1.00 90.25 303 LEU A C 1
ATOM 2421 O O . LEU A 1 303 ? 16.762 -12.245 -10.284 1.00 90.25 303 LEU A O 1
ATOM 2425 N N . ARG A 1 304 ? 17.608 -11.788 -12.303 1.00 87.81 304 ARG A N 1
ATOM 2426 C CA . ARG A 1 304 ? 17.877 -13.196 -12.644 1.00 87.81 304 ARG A CA 1
ATOM 2427 C C . ARG A 1 304 ? 18.967 -13.815 -11.763 1.00 87.81 304 ARG A C 1
ATOM 2429 O O . ARG A 1 304 ? 18.974 -15.028 -11.584 1.00 87.81 304 ARG A O 1
ATOM 2436 N N . GLY A 1 305 ? 19.875 -13.000 -11.225 1.00 84.94 305 GLY A N 1
ATOM 2437 C CA . GLY A 1 305 ? 20.904 -13.433 -10.278 1.00 84.94 305 GLY A CA 1
ATOM 2438 C C . GLY A 1 305 ? 20.423 -13.536 -8.826 1.00 84.94 305 GLY A C 1
ATOM 2439 O O . GLY A 1 305 ? 21.109 -14.141 -8.004 1.00 84.94 305 GLY A O 1
ATOM 2440 N N . GLN A 1 306 ? 19.264 -12.961 -8.493 1.00 83.56 306 GLN A N 1
ATOM 2441 C CA . GLN A 1 306 ? 18.707 -13.008 -7.144 1.00 83.56 306 GLN A CA 1
ATOM 2442 C C . GLN A 1 306 ? 17.886 -14.292 -6.917 1.00 83.56 306 GLN A C 1
ATOM 2444 O O . GLN A 1 306 ? 17.120 -14.711 -7.788 1.00 83.56 306 GLN A O 1
ATOM 2449 N N . PRO A 1 307 ? 17.991 -14.916 -5.733 1.00 74.88 307 PRO A N 1
ATOM 2450 C CA . PRO A 1 307 ? 17.164 -16.064 -5.389 1.00 74.88 307 PRO A CA 1
ATOM 2451 C C . PRO A 1 307 ? 15.692 -15.642 -5.256 1.00 74.88 307 PRO A C 1
ATOM 2453 O O . PRO A 1 307 ? 15.388 -14.601 -4.681 1.00 74.88 307 PRO A O 1
ATOM 2456 N N . HIS A 1 308 ? 14.774 -16.483 -5.742 1.00 67.88 308 HIS A N 1
ATOM 2457 C CA . HIS A 1 308 ? 13.319 -16.319 -5.578 1.00 67.88 308 HIS A CA 1
ATOM 2458 C C . HIS A 1 308 ? 12.666 -15.109 -6.278 1.00 67.88 308 HIS A C 1
ATOM 2460 O O . HIS A 1 308 ? 11.584 -14.706 -5.863 1.00 67.88 308 HIS A O 1
ATOM 2466 N N . THR A 1 309 ? 13.259 -14.549 -7.340 1.00 72.88 309 THR A N 1
ATOM 2467 C CA . THR A 1 309 ? 12.643 -13.441 -8.098 1.00 72.88 309 THR A CA 1
ATOM 2468 C C . THR A 1 309 ? 11.423 -13.903 -8.894 1.00 72.88 309 THR A C 1
ATOM 2470 O O . THR A 1 309 ? 10.307 -13.890 -8.392 1.00 72.88 309 THR A O 1
ATOM 2473 N N . ALA A 1 310 ? 11.595 -14.370 -10.120 1.00 81.44 310 ALA A N 1
ATOM 2474 C CA . ALA A 1 310 ? 10.518 -14.896 -10.951 1.00 81.44 310 ALA A CA 1
ATOM 2475 C C . ALA A 1 310 ? 11.127 -15.614 -12.162 1.00 81.44 310 ALA A C 1
ATOM 2477 O O . ALA A 1 310 ? 12.307 -15.415 -12.464 1.00 81.44 310 ALA A O 1
ATOM 2478 N N . PRO A 1 311 ? 10.358 -16.431 -12.904 1.00 84.81 311 PRO A N 1
ATOM 2479 C CA . PRO A 1 311 ? 10.797 -16.884 -14.218 1.00 84.81 311 PRO A CA 1
ATOM 2480 C C . PRO A 1 311 ? 11.136 -15.687 -15.131 1.00 84.81 311 PRO A C 1
ATOM 2482 O O . PRO A 1 311 ? 10.451 -14.660 -15.058 1.00 84.81 311 PRO A O 1
ATOM 2485 N N . PRO A 1 312 ? 12.115 -15.827 -16.050 1.00 82.38 312 PRO A N 1
ATOM 2486 C CA . PRO A 1 312 ? 12.576 -14.741 -16.921 1.00 82.38 312 PRO A CA 1
ATOM 2487 C C . PRO A 1 312 ? 11.450 -13.994 -17.640 1.00 82.38 312 PRO A C 1
ATOM 2489 O O . PRO A 1 312 ? 11.457 -12.771 -17.678 1.00 82.38 312 PRO A O 1
ATOM 2492 N N . ARG A 1 313 ? 10.422 -14.716 -18.104 1.00 81.81 313 ARG A N 1
ATOM 2493 C CA . ARG A 1 313 ? 9.256 -14.130 -18.779 1.00 81.81 313 ARG A CA 1
ATOM 2494 C C . ARG A 1 313 ? 8.560 -13.038 -17.959 1.00 81.81 313 ARG A C 1
ATOM 2496 O O . ARG A 1 313 ? 8.161 -12.034 -18.531 1.00 81.81 313 ARG A O 1
ATOM 2503 N N . LEU A 1 314 ? 8.390 -13.230 -16.649 1.00 84.81 314 LEU A N 1
ATOM 2504 C CA . LEU A 1 314 ? 7.717 -12.242 -15.797 1.00 84.81 314 LEU A CA 1
ATOM 2505 C C . LEU A 1 314 ? 8.607 -11.025 -15.536 1.00 84.81 314 LEU A C 1
ATOM 2507 O O . LEU A 1 314 ? 8.108 -9.905 -15.505 1.00 84.81 314 LEU A O 1
ATOM 2511 N N . ILE A 1 315 ? 9.918 -11.242 -15.393 1.00 87.75 315 ILE A N 1
ATOM 2512 C CA . ILE A 1 315 ? 10.901 -10.157 -15.287 1.00 87.75 315 ILE A CA 1
ATOM 2513 C C . ILE A 1 315 ? 10.851 -9.302 -16.557 1.00 87.75 315 ILE A C 1
ATOM 2515 O O . ILE A 1 315 ? 10.723 -8.082 -16.478 1.00 87.75 315 ILE A O 1
ATOM 2519 N N . ASP A 1 316 ? 10.887 -9.949 -17.719 1.00 83.19 316 ASP A N 1
ATOM 2520 C CA . ASP A 1 316 ? 10.869 -9.275 -19.014 1.00 83.19 316 ASP A CA 1
ATOM 2521 C C . ASP A 1 316 ? 9.536 -8.539 -19.237 1.00 83.19 316 ASP A C 1
ATOM 2523 O O . ASP A 1 316 ? 9.538 -7.386 -19.661 1.00 83.19 316 ASP A O 1
ATOM 2527 N N . GLU A 1 317 ? 8.397 -9.144 -18.877 1.00 85.56 317 GLU A N 1
ATOM 2528 C CA . GLU A 1 317 ? 7.072 -8.509 -18.945 1.00 85.56 317 GLU A CA 1
ATOM 2529 C C . GLU A 1 317 ? 6.970 -7.272 -18.041 1.00 85.56 317 GLU A C 1
ATOM 2531 O O . GLU A 1 317 ? 6.461 -6.230 -18.467 1.00 85.56 317 GLU A O 1
ATOM 2536 N N . ALA A 1 318 ? 7.465 -7.369 -16.804 1.00 89.12 318 ALA A N 1
ATOM 2537 C CA . ALA A 1 318 ? 7.471 -6.259 -15.859 1.00 89.12 318 ALA A CA 1
ATOM 2538 C C . ALA A 1 318 ? 8.331 -5.100 -16.374 1.00 89.12 318 ALA A C 1
ATOM 2540 O O . ALA A 1 318 ? 7.886 -3.954 -16.387 1.00 89.12 318 ALA A O 1
ATOM 2541 N N . LEU A 1 319 ? 9.542 -5.402 -16.847 1.00 89.81 319 LEU A N 1
ATOM 2542 C CA . LEU A 1 319 ? 10.477 -4.397 -17.342 1.00 89.81 319 LEU A CA 1
ATOM 2543 C C . LEU A 1 319 ? 9.995 -3.756 -18.636 1.00 89.81 319 LEU A C 1
ATOM 2545 O O . LEU A 1 319 ? 10.086 -2.539 -18.766 1.00 89.81 319 LEU A O 1
ATOM 2549 N N . TRP A 1 320 ? 9.433 -4.533 -19.563 1.00 84.75 320 TRP A N 1
ATOM 2550 C CA . TRP A 1 320 ? 8.926 -4.015 -20.834 1.00 84.75 320 TRP A CA 1
ATOM 2551 C C . TRP A 1 320 ? 7.864 -2.928 -20.640 1.00 84.75 320 TRP A C 1
ATOM 2553 O O . TRP A 1 320 ? 7.839 -1.935 -21.365 1.00 84.75 320 TRP A O 1
ATOM 2563 N N . ARG A 1 321 ? 7.027 -3.057 -19.603 1.00 85.31 321 ARG A N 1
ATOM 2564 C CA . ARG A 1 321 ? 6.057 -2.019 -19.225 1.00 85.31 321 ARG A CA 1
ATOM 2565 C C . ARG A 1 321 ? 6.714 -0.745 -18.710 1.00 85.31 321 ARG A C 1
ATOM 2567 O O . ARG A 1 321 ? 6.088 0.306 -18.809 1.00 85.31 321 ARG A O 1
ATOM 2574 N N . SER A 1 322 ? 7.933 -0.804 -18.193 1.00 85.69 322 SER A N 1
ATOM 2575 C CA . SER A 1 322 ? 8.656 0.346 -17.643 1.00 85.69 322 SER A CA 1
ATOM 2576 C C . SER A 1 322 ? 9.695 0.917 -18.612 1.00 85.69 322 SER A C 1
ATOM 2578 O O . SER A 1 322 ? 10.122 2.049 -18.415 1.00 85.69 322 SER A O 1
ATOM 2580 N N . VAL A 1 323 ? 10.076 0.199 -19.674 1.00 87.06 323 VAL A N 1
ATOM 2581 C CA . VAL A 1 323 ? 11.059 0.665 -20.666 1.00 87.06 323 VAL A CA 1
ATOM 2582 C C . VAL A 1 323 ? 10.490 1.807 -21.514 1.00 87.06 323 VAL A C 1
ATOM 2584 O O . VAL A 1 323 ? 9.360 1.758 -22.008 1.00 87.06 323 VAL A O 1
ATOM 2587 N N . ALA A 1 324 ? 11.280 2.866 -21.669 1.00 83.31 324 ALA A N 1
ATOM 2588 C CA . ALA A 1 324 ? 10.999 3.979 -22.556 1.00 83.31 324 ALA A CA 1
ATOM 2589 C C . ALA A 1 324 ? 11.058 3.471 -23.989 1.00 83.31 324 ALA A C 1
ATOM 2591 O O . ALA A 1 324 ? 11.970 2.731 -24.360 1.00 83.31 324 ALA A O 1
ATOM 2592 N N . ARG A 1 325 ? 10.088 3.876 -24.810 1.00 71.25 325 ARG A N 1
ATOM 2593 C CA . ARG A 1 325 ? 10.135 3.543 -26.232 1.00 71.25 325 ARG A CA 1
ATOM 2594 C C . ARG A 1 325 ? 11.450 4.097 -26.795 1.00 71.25 325 ARG A C 1
ATOM 2596 O O . ARG A 1 325 ? 11.733 5.273 -26.550 1.00 71.25 325 ARG A O 1
ATOM 2603 N N . PRO A 1 326 ? 12.261 3.281 -27.490 1.00 63.78 326 PRO A N 1
ATOM 2604 C CA . PRO A 1 326 ? 13.496 3.773 -28.074 1.00 63.78 326 PRO A CA 1
ATOM 2605 C C . PRO A 1 326 ? 13.169 4.936 -29.011 1.00 63.78 326 PRO A C 1
ATOM 2607 O O . PRO A 1 326 ? 12.168 4.901 -29.735 1.00 63.78 326 PRO A O 1
ATOM 2610 N N . ALA A 1 327 ? 13.994 5.981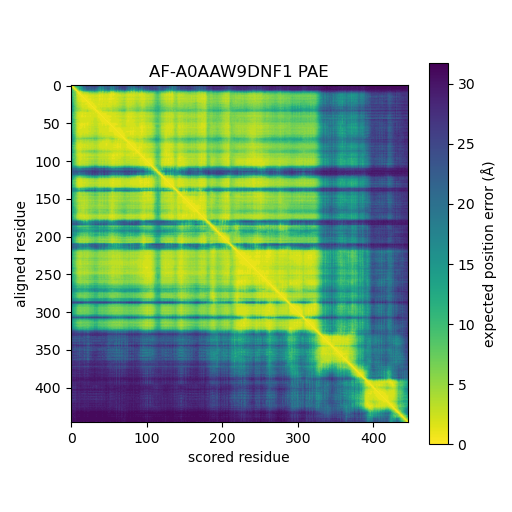 -28.968 1.00 60.22 327 ALA A N 1
ATOM 2611 C CA . ALA A 1 327 ? 13.877 7.064 -29.926 1.00 60.22 327 ALA A CA 1
ATOM 2612 C C . ALA A 1 327 ? 14.035 6.478 -31.335 1.00 60.22 327 ALA A C 1
ATOM 2614 O O . ALA A 1 327 ? 14.946 5.688 -31.591 1.00 60.22 327 ALA A O 1
ATOM 2615 N N . VAL A 1 328 ? 13.127 6.843 -32.239 1.00 60.69 328 VAL A N 1
ATOM 2616 C CA . VAL A 1 328 ? 13.294 6.527 -33.656 1.00 60.69 328 VAL A CA 1
ATOM 2617 C C . VAL A 1 328 ? 14.416 7.421 -34.162 1.00 60.69 328 VAL A C 1
ATOM 2619 O O . VAL A 1 328 ? 14.201 8.596 -34.441 1.00 60.69 328 VAL A O 1
ATOM 2622 N N . ASP A 1 329 ? 15.620 6.865 -34.230 1.00 56.50 329 ASP A N 1
ATOM 2623 C CA . ASP A 1 329 ? 16.839 7.586 -34.602 1.00 56.50 329 ASP A CA 1
ATOM 2624 C C . ASP A 1 329 ? 17.008 7.674 -36.126 1.00 56.50 329 ASP A C 1
ATOM 2626 O O . ASP A 1 329 ? 18.042 7.357 -36.712 1.00 56.50 329 ASP A O 1
ATOM 2630 N N . CYS A 1 330 ? 15.914 8.018 -36.801 1.00 60.66 330 CYS A N 1
ATOM 2631 C CA . CYS A 1 330 ? 15.910 8.303 -38.223 1.00 60.66 330 CYS A CA 1
ATOM 2632 C C . CYS A 1 330 ? 14.822 9.327 -38.538 1.00 60.66 330 CYS A C 1
ATOM 2634 O O . CYS A 1 330 ? 13.765 9.363 -37.902 1.00 60.66 330 CYS A O 1
ATOM 2636 N N . THR A 1 331 ? 15.072 10.148 -39.552 1.00 66.62 331 THR A N 1
ATOM 2637 C CA . THR A 1 331 ? 14.044 11.016 -40.117 1.00 66.62 331 THR A CA 1
ATOM 2638 C C . THR A 1 331 ? 13.057 10.141 -40.878 1.00 66.62 331 THR A C 1
ATOM 2640 O O . THR A 1 331 ? 13.401 9.585 -41.921 1.00 66.62 331 THR A O 1
ATOM 2643 N N . ILE A 1 332 ? 11.839 9.996 -40.358 1.00 73.12 332 ILE A N 1
ATOM 2644 C CA . ILE A 1 332 ? 10.763 9.329 -41.093 1.00 73.12 332 ILE A CA 1
ATOM 2645 C C . ILE A 1 332 ? 10.342 10.230 -42.253 1.00 73.12 332 ILE A C 1
ATOM 2647 O O . ILE A 1 332 ? 9.971 11.388 -42.049 1.00 73.12 332 ILE A O 1
ATOM 2651 N N . ASP A 1 333 ? 10.345 9.687 -43.470 1.00 81.88 333 ASP A N 1
ATOM 2652 C CA . ASP A 1 333 ? 9.643 10.309 -44.589 1.00 81.88 333 ASP A CA 1
ATOM 2653 C C . ASP A 1 333 ? 8.136 10.097 -44.393 1.00 81.88 333 ASP A C 1
ATOM 2655 O O . ASP A 1 333 ? 7.544 9.105 -44.825 1.00 81.88 333 ASP A O 1
ATOM 2659 N N . ALA A 1 334 ? 7.517 11.038 -43.679 1.00 85.38 334 ALA A N 1
ATOM 2660 C CA . ALA A 1 334 ? 6.097 11.008 -43.353 1.00 85.38 334 ALA A CA 1
ATOM 2661 C C . ALA A 1 334 ? 5.210 10.928 -44.605 1.00 85.38 334 ALA A C 1
ATOM 2663 O O . ALA A 1 334 ? 4.169 10.270 -44.589 1.00 85.38 334 ALA A O 1
ATOM 2664 N N . ALA A 1 335 ? 5.627 11.561 -45.706 1.00 85.25 335 ALA A N 1
ATOM 2665 C CA . ALA A 1 335 ? 4.881 11.538 -46.956 1.00 85.25 335 ALA A CA 1
ATOM 2666 C C . ALA A 1 335 ? 4.955 10.153 -47.609 1.00 85.25 335 ALA A C 1
ATOM 2668 O O . ALA A 1 335 ? 3.930 9.624 -48.045 1.00 85.25 335 ALA A O 1
ATOM 2669 N N . ALA A 1 336 ? 6.140 9.537 -47.639 1.00 81.38 336 ALA A N 1
ATOM 2670 C CA . ALA A 1 336 ? 6.301 8.170 -48.123 1.00 81.38 336 ALA A CA 1
ATOM 2671 C C . ALA A 1 336 ? 5.555 7.157 -47.243 1.00 81.38 336 ALA A C 1
ATOM 2673 O O . ALA A 1 336 ? 4.937 6.241 -47.782 1.00 81.38 336 ALA A O 1
ATOM 2674 N N . TYR A 1 337 ? 5.551 7.342 -45.919 1.00 83.94 337 TYR A N 1
ATOM 2675 C CA . TYR A 1 337 ? 4.808 6.492 -44.989 1.00 83.94 337 TYR A CA 1
ATOM 2676 C C . TYR A 1 337 ? 3.298 6.534 -45.242 1.00 83.94 337 TYR A C 1
ATOM 2678 O O . TYR A 1 337 ? 2.692 5.484 -45.455 1.00 83.94 337 TYR A O 1
ATOM 2686 N N . LEU A 1 338 ? 2.694 7.727 -45.282 1.00 85.75 338 LEU A N 1
ATOM 2687 C CA . LEU A 1 338 ? 1.256 7.872 -45.544 1.00 85.75 338 LEU A CA 1
ATOM 2688 C C . LEU A 1 338 ? 0.884 7.406 -46.959 1.00 85.75 338 LEU A C 1
ATOM 2690 O O . LEU A 1 338 ? -0.186 6.845 -47.171 1.00 85.75 338 LEU A O 1
ATOM 2694 N N . LYS A 1 339 ? 1.783 7.577 -47.934 1.00 83.81 339 LYS A N 1
ATOM 2695 C CA . LYS A 1 339 ? 1.588 7.066 -49.297 1.00 83.81 339 LYS A CA 1
ATOM 2696 C C . LYS A 1 339 ? 1.648 5.537 -49.368 1.00 83.81 339 LYS A C 1
ATOM 2698 O O . LYS A 1 339 ? 0.904 4.944 -50.143 1.00 83.81 339 LYS A O 1
ATOM 2703 N N . ALA A 1 340 ? 2.535 4.909 -48.599 1.00 79.56 340 ALA A N 1
ATOM 2704 C CA . ALA A 1 340 ? 2.648 3.453 -48.512 1.00 79.56 340 ALA A CA 1
ATOM 2705 C C . ALA A 1 340 ? 1.498 2.819 -47.708 1.00 79.56 340 ALA A C 1
ATOM 2707 O O . ALA A 1 340 ? 1.216 1.638 -47.890 1.00 79.56 340 ALA A O 1
ATOM 2708 N N . ASN A 1 341 ? 0.827 3.604 -46.859 1.00 84.62 341 ASN A N 1
ATOM 2709 C CA . ASN A 1 341 ? -0.253 3.181 -45.968 1.00 84.62 341 ASN A CA 1
ATOM 2710 C C . ASN A 1 341 ? -1.513 4.040 -46.210 1.00 84.62 341 ASN A C 1
ATOM 2712 O O . ASN A 1 341 ? -1.849 4.896 -45.387 1.00 84.62 341 ASN A O 1
ATOM 2716 N N . PRO A 1 342 ? -2.194 3.869 -47.361 1.00 86.25 342 PRO A N 1
ATOM 2717 C CA . PRO A 1 342 ? -3.293 4.740 -47.784 1.00 86.25 342 PRO A CA 1
ATOM 2718 C C . PRO A 1 342 ? -4.528 4.662 -46.879 1.00 86.25 342 PRO A C 1
ATOM 2720 O O . PRO A 1 342 ? -5.358 5.564 -46.907 1.00 86.25 342 PRO A O 1
ATOM 2723 N N . ASP A 1 343 ? -4.651 3.621 -46.060 1.00 86.19 343 ASP A N 1
ATOM 2724 C CA . ASP A 1 343 ? -5.686 3.486 -45.034 1.00 86.19 343 ASP A CA 1
ATOM 2725 C C . ASP A 1 343 ? -5.548 4.518 -43.899 1.00 86.19 343 ASP A C 1
ATOM 2727 O O . ASP A 1 343 ? -6.521 4.814 -43.212 1.00 86.19 343 ASP A O 1
ATOM 2731 N N . LEU A 1 344 ? -4.369 5.126 -43.743 1.00 86.81 344 LEU A N 1
ATOM 2732 C CA . LEU A 1 344 ? -4.131 6.225 -42.802 1.00 86.81 344 LEU A CA 1
ATOM 2733 C C . LEU A 1 344 ? -4.530 7.596 -43.372 1.00 86.81 344 LEU A C 1
ATOM 2735 O O . LEU A 1 344 ? -4.518 8.599 -42.649 1.00 86.81 344 LEU A O 1
ATOM 2739 N N . ALA A 1 345 ? -4.865 7.667 -44.665 1.00 77.94 345 ALA A N 1
ATOM 2740 C CA . ALA A 1 345 ? -5.189 8.919 -45.334 1.00 77.94 345 ALA A CA 1
ATOM 2741 C C . ALA A 1 345 ? -6.435 9.567 -44.711 1.00 77.94 345 ALA A C 1
ATOM 2743 O O . ALA A 1 345 ? -7.514 8.983 -44.681 1.00 77.94 345 ALA A O 1
ATOM 2744 N N . GLY A 1 346 ? -6.281 10.798 -44.217 1.00 80.62 346 GLY A N 1
ATOM 2745 C CA . GLY A 1 346 ? -7.353 11.544 -43.546 1.00 80.62 346 GLY A CA 1
ATOM 2746 C C . GLY A 1 346 ? -7.522 11.230 -42.055 1.00 80.62 346 GLY A C 1
ATOM 2747 O O . GLY A 1 346 ? -8.275 11.936 -41.389 1.00 80.62 346 GLY A O 1
ATOM 2748 N N . HIS A 1 347 ? -6.801 10.236 -41.524 1.00 88.44 347 HIS A N 1
ATOM 2749 C CA . HIS A 1 347 ? -6.820 9.868 -40.103 1.00 88.44 347 HIS A CA 1
ATOM 2750 C C . HIS A 1 347 ? -5.549 10.267 -39.349 1.00 88.44 347 HIS A C 1
ATOM 2752 O O . HIS A 1 347 ? -5.611 10.480 -38.143 1.00 88.44 347 HIS A O 1
ATOM 2758 N N . VAL A 1 348 ? -4.416 10.377 -40.047 1.00 87.94 348 VAL A N 1
ATOM 2759 C CA . VAL A 1 348 ? -3.118 10.737 -39.461 1.00 87.94 348 VAL A CA 1
ATOM 2760 C C . VAL A 1 348 ? -2.531 11.912 -40.233 1.00 87.94 348 VAL A C 1
ATOM 2762 O O . VAL A 1 348 ? -2.347 11.834 -41.452 1.00 87.94 348 VAL A O 1
ATOM 2765 N N . ALA A 1 349 ? -2.232 13.014 -39.543 1.00 89.88 349 ALA A N 1
ATOM 2766 C CA . ALA A 1 349 ? -1.593 14.162 -40.172 1.00 89.88 349 ALA A CA 1
ATOM 2767 C C . ALA A 1 349 ? -0.100 13.901 -40.441 1.00 89.88 349 ALA A C 1
ATOM 2769 O O . ALA A 1 349 ? 0.550 13.101 -39.773 1.00 89.88 349 ALA A O 1
ATOM 2770 N N . LEU A 1 350 ? 0.490 14.636 -41.393 1.00 85.44 350 LEU A N 1
ATOM 2771 C CA . LEU A 1 350 ? 1.905 14.479 -41.765 1.00 85.44 350 LEU A CA 1
ATOM 2772 C C . LEU A 1 350 ? 2.863 14.621 -40.563 1.00 85.44 350 LEU A C 1
ATOM 2774 O O . LEU A 1 350 ? 3.844 13.894 -40.472 1.00 85.44 350 LEU A O 1
ATOM 2778 N N . HIS A 1 351 ? 2.573 15.535 -39.633 1.00 85.06 351 HIS A N 1
ATOM 2779 C CA . HIS A 1 351 ? 3.395 15.754 -38.437 1.00 85.06 351 HIS A CA 1
ATOM 2780 C C . HIS A 1 351 ? 3.194 14.678 -37.356 1.00 85.06 351 HIS A C 1
ATOM 2782 O O . HIS A 1 351 ? 4.063 14.495 -36.514 1.00 85.06 351 HIS A O 1
ATOM 2788 N N . GLU A 1 352 ? 2.081 13.943 -37.408 1.00 86.44 352 GLU A N 1
ATOM 2789 C CA . GLU A 1 352 ? 1.746 12.847 -36.490 1.00 86.44 352 GLU A CA 1
ATOM 2790 C C . GLU A 1 352 ? 2.216 11.492 -37.029 1.00 86.44 352 GLU A C 1
ATOM 2792 O O . GLU A 1 352 ? 2.254 10.512 -36.295 1.00 86.44 352 GLU A O 1
ATOM 2797 N N . ALA A 1 353 ? 2.592 11.415 -38.308 1.00 84.12 353 ALA A N 1
ATOM 2798 C CA . ALA A 1 353 ? 2.995 10.190 -38.995 1.00 84.12 353 ALA A CA 1
ATOM 2799 C C . ALA A 1 353 ? 4.097 9.415 -38.256 1.00 84.12 353 ALA A C 1
ATOM 2801 O O . ALA A 1 353 ? 4.038 8.188 -38.173 1.00 84.12 353 ALA A O 1
ATOM 2802 N N . GLN A 1 354 ? 5.079 10.129 -37.699 1.00 80.31 354 GLN A N 1
ATOM 2803 C CA . GLN A 1 354 ? 6.164 9.525 -36.931 1.00 80.31 354 GLN A CA 1
ATOM 2804 C C . GLN A 1 354 ? 5.677 8.934 -35.608 1.00 80.31 354 GLN A C 1
ATOM 2806 O O . GLN A 1 354 ? 6.040 7.804 -35.278 1.00 80.31 354 GLN A O 1
ATOM 2811 N N . ASP A 1 355 ? 4.849 9.673 -34.871 1.00 79.44 355 ASP A N 1
ATOM 2812 C CA . ASP A 1 355 ? 4.285 9.207 -33.606 1.00 79.44 355 ASP A CA 1
ATOM 2813 C C . ASP A 1 355 ? 3.322 8.039 -33.842 1.00 79.44 355 ASP A C 1
ATOM 2815 O O . ASP A 1 355 ? 3.450 7.000 -33.203 1.00 79.44 355 ASP A O 1
ATOM 2819 N N . HIS A 1 356 ? 2.443 8.144 -34.841 1.00 85.88 356 HIS A N 1
ATOM 2820 C CA . HIS A 1 356 ? 1.542 7.069 -35.243 1.00 85.88 356 HIS A CA 1
ATOM 2821 C C . HIS A 1 356 ? 2.303 5.802 -35.655 1.00 85.88 356 HIS A C 1
ATOM 2823 O O . HIS A 1 356 ? 1.961 4.700 -35.223 1.00 85.88 356 HIS A O 1
ATOM 2829 N N . TRP A 1 357 ? 3.350 5.925 -36.479 1.00 80.56 357 TRP A N 1
ATOM 2830 C CA . TRP A 1 357 ? 4.151 4.761 -36.846 1.00 80.56 357 TRP A CA 1
ATOM 2831 C C . TRP A 1 357 ? 4.849 4.140 -35.635 1.00 80.56 357 TRP A C 1
ATOM 2833 O O . TRP A 1 357 ? 4.793 2.926 -35.453 1.00 80.56 357 TRP A O 1
ATOM 2843 N N . ARG A 1 358 ? 5.465 4.959 -34.778 1.00 73.00 358 ARG A N 1
ATOM 2844 C CA . ARG A 1 358 ? 6.128 4.487 -33.557 1.00 73.00 358 ARG A CA 1
ATOM 2845 C C . ARG A 1 358 ? 5.155 3.765 -32.623 1.00 73.00 358 ARG A C 1
ATOM 2847 O O . ARG A 1 358 ? 5.530 2.768 -32.007 1.00 73.00 358 ARG A O 1
ATOM 2854 N N . ASP A 1 359 ? 3.938 4.280 -32.496 1.00 69.56 359 ASP A N 1
ATOM 2855 C CA . ASP A 1 359 ? 3.000 3.867 -31.456 1.00 69.56 359 ASP A CA 1
ATOM 2856 C C . ASP A 1 359 ? 2.078 2.722 -31.905 1.00 69.56 359 ASP A C 1
ATOM 2858 O O . ASP A 1 359 ? 1.757 1.857 -31.088 1.00 69.56 359 ASP A O 1
ATOM 2862 N N . CYS A 1 360 ? 1.713 2.684 -33.190 1.00 74.06 360 CYS A N 1
ATOM 2863 C CA . CYS A 1 360 ? 0.815 1.687 -33.781 1.00 74.06 360 CYS A CA 1
ATOM 2864 C C . CYS A 1 360 ? 1.466 0.969 -34.971 1.00 74.06 360 CYS A C 1
ATOM 2866 O O . CYS A 1 360 ? 1.488 -0.260 -35.029 1.00 74.06 360 CYS A O 1
ATOM 2868 N N . GLY A 1 361 ? 2.064 1.723 -35.899 1.00 74.81 361 GLY A N 1
ATOM 2869 C CA . GLY A 1 361 ? 2.572 1.183 -37.164 1.00 74.81 361 GLY A CA 1
ATOM 2870 C C . GLY A 1 361 ? 3.660 0.112 -37.025 1.00 74.81 361 GLY A C 1
ATOM 2871 O O . GLY A 1 361 ? 3.683 -0.820 -37.822 1.00 74.81 361 GLY A O 1
ATOM 2872 N N . LEU A 1 362 ? 4.518 0.188 -36.003 1.00 67.00 362 LEU A N 1
ATOM 2873 C CA . LEU A 1 362 ? 5.541 -0.824 -35.721 1.00 67.00 362 LEU A CA 1
ATOM 2874 C C . LEU A 1 362 ? 4.919 -2.164 -35.292 1.00 67.00 362 LEU A C 1
ATOM 2876 O O . LEU A 1 362 ? 5.388 -3.222 -35.707 1.00 67.00 362 LEU A O 1
ATOM 2880 N N . ILE A 1 363 ? 3.852 -2.117 -34.488 1.00 61.44 363 ILE A N 1
ATOM 2881 C CA . ILE A 1 363 ? 3.102 -3.302 -34.034 1.00 61.44 363 ILE A CA 1
ATOM 2882 C C . ILE A 1 363 ? 2.310 -3.893 -35.204 1.00 61.44 363 ILE A C 1
ATOM 2884 O O . ILE A 1 363 ? 2.255 -5.108 -35.373 1.00 61.44 363 ILE A O 1
ATOM 2888 N N . GLU A 1 364 ? 1.753 -3.021 -36.041 1.00 70.38 364 GLU A N 1
ATOM 2889 C CA . GLU A 1 364 ? 1.013 -3.361 -37.259 1.00 70.38 364 GLU A CA 1
ATOM 2890 C C . GLU A 1 364 ? 1.924 -3.752 -38.440 1.00 70.38 364 GLU A C 1
ATOM 2892 O O . GLU A 1 364 ? 1.428 -4.014 -39.532 1.00 70.38 364 GLU A O 1
ATOM 2897 N N . GLN A 1 365 ? 3.248 -3.803 -38.236 1.00 72.25 365 GLN A N 1
ATOM 2898 C CA . GLN A 1 365 ? 4.251 -4.176 -39.246 1.00 72.25 365 GLN A CA 1
ATOM 2899 C C . GLN A 1 365 ? 4.211 -3.309 -40.519 1.00 72.25 365 GLN A C 1
ATOM 2901 O O . GLN A 1 365 ? 4.511 -3.766 -41.624 1.00 72.25 365 GLN A O 1
ATOM 2906 N N . ARG A 1 366 ? 3.856 -2.030 -40.379 1.00 74.56 366 ARG A N 1
ATOM 2907 C CA . ARG A 1 366 ? 3.735 -1.097 -41.502 1.00 74.56 366 ARG A CA 1
ATOM 2908 C C . ARG A 1 366 ? 5.088 -0.701 -42.070 1.00 74.56 366 ARG A C 1
ATOM 2910 O O . ARG A 1 366 ? 6.020 -0.350 -41.341 1.00 74.56 366 ARG A O 1
ATOM 2917 N N . LEU A 1 367 ? 5.148 -0.670 -43.399 1.00 68.00 367 LEU A N 1
ATOM 2918 C CA . LEU A 1 367 ? 6.331 -0.268 -44.147 1.00 68.00 367 LEU A CA 1
ATOM 2919 C C . LEU A 1 367 ? 6.578 1.242 -43.998 1.00 68.00 367 LEU A C 1
ATOM 2921 O O . LEU A 1 367 ? 5.711 2.051 -44.336 1.00 68.00 367 LEU A O 1
ATOM 2925 N N . VAL A 1 368 ? 7.786 1.613 -43.567 1.00 71.94 368 VAL A N 1
ATOM 2926 C CA . VAL A 1 368 ? 8.314 2.983 -43.659 1.00 71.94 368 VAL A CA 1
ATOM 2927 C C . VAL A 1 368 ? 9.588 2.954 -44.498 1.00 71.94 368 VAL A C 1
ATOM 2929 O O . VAL A 1 368 ? 10.638 2.518 -44.017 1.00 71.94 368 VAL A O 1
ATOM 2932 N N . PRO A 1 369 ? 9.521 3.381 -45.769 1.00 66.31 369 PRO A N 1
ATOM 2933 C CA . PRO A 1 369 ? 10.691 3.423 -46.635 1.00 66.31 369 PRO A CA 1
ATOM 2934 C C . PRO A 1 369 ? 11.808 4.296 -46.046 1.00 66.31 369 PRO A C 1
ATOM 2936 O O . PRO A 1 369 ? 11.563 5.425 -45.635 1.00 66.31 369 PRO A O 1
ATOM 2939 N N . GLY A 1 370 ? 13.044 3.786 -46.033 1.00 62.25 370 GLY A N 1
ATOM 2940 C CA . GLY A 1 370 ? 14.229 4.548 -45.609 1.00 62.25 370 GLY A CA 1
ATOM 2941 C C . GLY A 1 370 ? 14.456 4.639 -44.095 1.00 62.25 370 GLY A C 1
ATOM 2942 O O . GLY A 1 370 ? 15.460 5.205 -43.672 1.00 62.25 370 GLY A O 1
ATOM 2943 N N . THR A 1 371 ? 13.583 4.046 -43.280 1.00 63.19 371 THR A N 1
ATOM 2944 C CA . THR A 1 371 ? 13.722 4.025 -41.820 1.00 63.19 371 THR A CA 1
ATOM 2945 C C . THR A 1 371 ? 14.464 2.777 -41.355 1.00 63.19 371 THR A C 1
ATOM 2947 O O . THR A 1 371 ? 14.046 1.651 -41.612 1.00 63.19 371 THR A O 1
ATOM 2950 N N . ASN A 1 372 ? 15.560 2.978 -40.622 1.00 62.41 372 ASN A N 1
ATOM 2951 C CA . ASN A 1 372 ? 16.251 1.922 -39.891 1.00 62.41 372 ASN A CA 1
ATOM 2952 C C . ASN A 1 372 ? 16.317 2.297 -38.405 1.00 62.41 372 ASN A C 1
ATOM 2954 O O . ASN A 1 372 ? 17.179 3.066 -37.989 1.00 62.41 372 ASN A O 1
ATOM 2958 N N . ILE A 1 373 ? 15.428 1.718 -37.595 1.00 56.78 373 ILE A N 1
ATOM 2959 C CA . ILE A 1 373 ? 15.391 1.925 -36.133 1.00 56.78 373 ILE A CA 1
ATOM 2960 C C . ILE A 1 373 ? 16.599 1.341 -35.393 1.00 56.78 373 ILE A C 1
ATOM 2962 O O . ILE A 1 373 ? 16.764 1.579 -34.201 1.00 56.78 373 ILE A O 1
ATOM 2966 N N . PHE A 1 374 ? 17.446 0.583 -36.088 1.00 57.62 374 PHE A N 1
ATOM 2967 C CA . PHE A 1 374 ? 18.675 0.008 -35.557 1.00 57.62 374 PHE A CA 1
ATOM 2968 C C . PHE A 1 374 ? 19.928 0.644 -36.170 1.00 57.62 374 PHE A C 1
ATOM 2970 O O . PHE A 1 374 ? 21.012 0.101 -35.982 1.00 57.62 374 PHE A O 1
ATOM 2977 N N . ALA A 1 375 ? 19.816 1.770 -36.891 1.00 58.72 375 ALA A N 1
ATOM 2978 C CA . ALA A 1 375 ? 20.943 2.392 -37.598 1.00 58.72 375 ALA A CA 1
ATOM 2979 C C . ALA A 1 375 ? 22.153 2.669 -36.688 1.00 58.72 375 ALA A C 1
ATOM 2981 O O . ALA A 1 375 ? 23.290 2.477 -37.109 1.00 58.72 375 ALA A O 1
ATOM 2982 N N . ASN A 1 376 ? 21.898 3.033 -35.428 1.00 54.91 376 ASN A N 1
ATOM 2983 C CA . ASN A 1 376 ? 22.928 3.306 -34.425 1.00 54.91 376 ASN A CA 1
ATOM 2984 C C . ASN A 1 376 ? 23.156 2.144 -33.445 1.00 54.91 376 ASN A C 1
ATOM 2986 O O . ASN A 1 376 ? 23.893 2.286 -32.469 1.00 54.91 376 ASN A O 1
ATOM 2990 N N . ARG A 1 377 ? 22.547 0.973 -33.685 1.00 56.94 377 ARG A N 1
ATOM 2991 C CA . ARG A 1 377 ? 22.796 -0.220 -32.874 1.00 56.94 377 ARG A CA 1
ATOM 2992 C C . ARG A 1 377 ? 24.149 -0.806 -33.263 1.00 56.94 377 ARG A C 1
ATOM 2994 O O . ARG A 1 377 ? 24.267 -1.556 -34.228 1.00 56.94 377 ARG A O 1
ATOM 3001 N N . VAL A 1 378 ? 25.169 -0.472 -32.484 1.00 56.91 378 VAL A N 1
ATOM 3002 C CA . VAL A 1 378 ? 26.491 -1.087 -32.595 1.00 56.91 378 VAL A CA 1
ATOM 3003 C C . VAL A 1 378 ? 26.454 -2.429 -31.865 1.00 56.91 378 VAL A C 1
ATOM 3005 O O . VAL A 1 378 ? 26.130 -2.491 -30.684 1.00 56.91 378 VAL A O 1
ATOM 3008 N N . LEU A 1 379 ? 26.736 -3.511 -32.589 1.00 53.00 379 LEU A N 1
ATOM 3009 C CA . LEU A 1 379 ? 26.953 -4.843 -32.026 1.00 53.00 379 LEU A CA 1
ATOM 3010 C C . LEU A 1 379 ? 28.459 -5.051 -31.873 1.00 53.00 379 LEU A C 1
ATOM 3012 O O . LEU A 1 379 ? 29.183 -5.050 -32.871 1.00 53.00 379 LEU A O 1
ATOM 3016 N N . HIS A 1 380 ? 28.935 -5.238 -30.645 1.00 61.53 380 HIS A N 1
ATOM 3017 C CA . HIS A 1 380 ? 30.321 -5.620 -30.397 1.00 61.53 380 HIS A CA 1
ATOM 3018 C C . HIS A 1 380 ? 30.469 -7.148 -30.426 1.00 61.53 380 HIS A C 1
ATOM 3020 O O . HIS A 1 380 ? 29.521 -7.892 -30.172 1.00 61.53 380 HIS A O 1
ATOM 3026 N N . LEU A 1 381 ? 31.674 -7.652 -30.720 1.00 57.81 381 LEU A N 1
ATOM 3027 C CA . LEU A 1 381 ? 31.936 -9.101 -30.718 1.00 57.81 381 LEU A CA 1
ATOM 3028 C C . LEU A 1 381 ? 31.625 -9.752 -29.357 1.00 57.81 381 LEU A C 1
ATOM 3030 O O . LEU A 1 381 ? 31.188 -10.898 -29.295 1.00 57.81 381 LEU A O 1
ATOM 3034 N N . GLU A 1 382 ? 31.824 -9.008 -28.271 1.00 56.75 382 GLU A N 1
ATOM 3035 C CA . GLU A 1 382 ? 31.490 -9.439 -26.912 1.00 56.75 382 GLU A CA 1
ATOM 3036 C C . GLU A 1 382 ? 29.978 -9.609 -26.715 1.00 56.75 382 GLU A C 1
ATOM 3038 O O . GLU A 1 382 ? 29.555 -10.553 -26.048 1.00 56.75 382 GLU A O 1
ATOM 3043 N N . ASP A 1 383 ? 29.157 -8.761 -27.348 1.00 53.09 383 ASP A N 1
ATOM 3044 C CA . ASP A 1 383 ? 27.697 -8.887 -27.328 1.00 53.09 383 ASP A CA 1
ATOM 3045 C C . ASP A 1 383 ? 27.259 -10.169 -28.027 1.00 53.09 383 ASP A C 1
ATOM 3047 O O . ASP A 1 383 ? 26.416 -10.894 -27.500 1.00 53.09 383 ASP A O 1
ATOM 3051 N N . LEU A 1 384 ? 27.871 -10.494 -29.173 1.00 56.16 384 LEU A N 1
ATOM 3052 C CA . LEU A 1 384 ? 27.618 -11.762 -29.853 1.00 56.16 384 LEU A CA 1
ATOM 3053 C C . LEU A 1 384 ? 27.876 -12.916 -28.887 1.00 56.16 384 LEU A C 1
ATOM 3055 O O . LEU A 1 384 ? 26.955 -13.683 -28.651 1.00 56.16 384 LEU A O 1
ATOM 3059 N N . GLY A 1 385 ? 29.037 -12.980 -28.229 1.00 55.97 385 GLY A N 1
ATOM 3060 C CA . GLY A 1 385 ? 29.342 -14.024 -27.240 1.00 55.97 385 GLY A CA 1
ATOM 3061 C C . GLY A 1 385 ? 28.365 -14.090 -26.056 1.00 55.97 385 GLY A C 1
ATOM 3062 O O . GLY A 1 385 ? 28.050 -15.178 -25.574 1.00 55.97 385 GLY A O 1
ATOM 3063 N N . ARG A 1 386 ? 27.837 -12.942 -25.613 1.00 54.25 386 ARG A N 1
ATOM 3064 C CA . ARG A 1 386 ? 26.871 -12.835 -24.503 1.00 54.25 386 ARG A CA 1
ATOM 3065 C C . ARG A 1 386 ? 25.461 -13.296 -24.885 1.00 54.25 386 ARG A C 1
ATOM 3067 O O . ARG A 1 386 ? 24.757 -13.849 -24.044 1.00 54.25 386 ARG A O 1
ATOM 3074 N N . TYR A 1 387 ? 25.062 -13.077 -26.139 1.00 52.25 387 TYR A N 1
ATOM 3075 C CA . TYR A 1 387 ? 23.746 -13.432 -26.687 1.00 52.25 387 TYR A CA 1
ATOM 3076 C C . TYR A 1 387 ? 23.765 -14.713 -27.552 1.00 52.25 387 TYR A C 1
ATOM 3078 O O . TYR A 1 387 ? 22.710 -15.185 -27.971 1.00 52.25 387 TYR A O 1
ATOM 3086 N N . CYS A 1 388 ? 24.941 -15.324 -27.762 1.00 47.44 388 CYS A N 1
ATOM 3087 C CA . CYS A 1 388 ? 25.194 -16.519 -28.586 1.00 47.44 388 CYS A CA 1
ATOM 3088 C C . CYS A 1 388 ? 24.374 -17.757 -28.199 1.00 47.44 388 CYS A C 1
ATOM 3090 O O . CYS A 1 388 ? 24.257 -18.677 -29.001 1.00 47.44 388 CYS A O 1
ATOM 3092 N N . ALA A 1 389 ? 23.785 -17.801 -27.002 1.00 52.75 389 ALA A N 1
ATOM 3093 C CA . ALA A 1 389 ? 22.910 -18.905 -26.614 1.00 52.75 389 ALA A CA 1
ATOM 3094 C C . ALA A 1 389 ? 21.563 -18.912 -27.371 1.00 52.75 389 ALA A C 1
ATOM 3096 O O . ALA A 1 389 ? 20.877 -19.929 -27.347 1.00 52.75 389 ALA A O 1
ATOM 3097 N N . GLY A 1 390 ? 21.170 -17.801 -28.012 1.00 56.22 390 GLY A N 1
ATOM 3098 C CA . GLY A 1 390 ? 19.836 -17.635 -28.605 1.00 56.22 390 GLY A CA 1
ATOM 3099 C C . GLY A 1 390 ? 19.740 -17.726 -30.131 1.00 56.22 390 GLY A C 1
ATOM 3100 O O . GLY A 1 390 ? 18.627 -17.749 -30.643 1.00 56.22 390 GLY A O 1
ATOM 3101 N N . GLY A 1 391 ? 20.859 -17.768 -30.863 1.00 66.50 391 GLY A N 1
ATOM 3102 C CA . GLY A 1 391 ? 20.840 -17.684 -32.331 1.00 66.50 391 GLY A CA 1
ATOM 3103 C C . GLY A 1 391 ? 20.449 -16.299 -32.880 1.00 66.50 391 GLY A C 1
ATOM 3104 O O . GLY A 1 391 ? 20.408 -15.310 -32.150 1.00 66.50 391 GLY A O 1
ATOM 3105 N N . VAL A 1 392 ? 20.208 -16.213 -34.190 1.00 69.62 392 VAL A N 1
ATOM 3106 C CA . VAL A 1 392 ? 19.848 -14.992 -34.931 1.00 69.62 392 VAL A CA 1
ATOM 3107 C C . VAL A 1 392 ? 18.601 -15.248 -35.774 1.00 69.62 392 VAL A C 1
ATOM 3109 O O . VAL A 1 392 ? 18.574 -16.189 -36.558 1.00 69.62 392 VAL A O 1
ATOM 3112 N N . ASN A 1 393 ? 17.607 -14.362 -35.689 1.00 76.25 393 ASN A N 1
ATOM 3113 C CA . ASN A 1 393 ? 16.488 -14.338 -36.632 1.00 76.25 393 ASN A CA 1
ATOM 3114 C C . ASN A 1 393 ? 16.894 -13.538 -37.879 1.00 76.25 393 ASN A C 1
ATOM 3116 O O . ASN A 1 393 ? 17.101 -12.324 -37.799 1.00 76.25 393 ASN A O 1
ATOM 3120 N N . LEU A 1 394 ? 17.019 -14.204 -39.024 1.00 77.12 394 LEU A N 1
ATOM 3121 C CA . LEU A 1 394 ? 17.372 -13.598 -40.302 1.00 77.12 394 LEU A CA 1
ATOM 3122 C C . LEU A 1 394 ? 16.121 -13.366 -41.151 1.00 77.12 394 LEU A C 1
ATOM 3124 O O . LEU A 1 394 ? 15.559 -14.302 -41.713 1.00 77.12 394 LEU A O 1
ATOM 3128 N N . PHE A 1 395 ? 15.750 -12.099 -41.315 1.00 80.00 395 PHE A N 1
ATOM 3129 C CA . PHE A 1 395 ? 14.688 -11.673 -42.224 1.00 80.00 395 PHE A CA 1
ATOM 3130 C C . PHE A 1 395 ? 15.299 -11.251 -43.563 1.00 80.00 395 PHE A C 1
ATOM 3132 O O . PHE A 1 395 ? 16.067 -10.290 -43.621 1.00 80.00 395 PHE A O 1
ATOM 3139 N N . GLY A 1 396 ? 14.974 -11.945 -44.653 1.00 79.81 396 GLY A N 1
ATOM 3140 C CA . GLY A 1 396 ? 15.480 -11.589 -45.983 1.00 79.81 396 GLY A CA 1
ATOM 3141 C C . GLY A 1 396 ? 14.663 -12.198 -47.124 1.00 79.81 396 GLY A C 1
ATOM 3142 O O . GLY A 1 396 ? 13.914 -13.137 -46.883 1.00 79.81 396 GLY A O 1
ATOM 3143 N N . PRO A 1 397 ? 14.774 -11.690 -48.367 1.00 79.19 397 PRO A N 1
ATOM 3144 C CA . PRO A 1 397 ? 14.083 -12.250 -49.532 1.00 79.19 397 PRO A CA 1
ATOM 3145 C C . PRO A 1 397 ? 14.804 -13.518 -50.023 1.00 79.19 397 PRO A C 1
ATOM 3147 O O . PRO A 1 397 ? 15.395 -13.548 -51.108 1.00 79.19 397 PRO A O 1
ATOM 3150 N N . LEU A 1 398 ? 14.825 -14.548 -49.179 1.00 80.00 398 LEU A N 1
ATOM 3151 C CA . LEU A 1 398 ? 15.671 -15.734 -49.308 1.00 80.00 398 LEU A CA 1
ATOM 3152 C C . LEU A 1 398 ? 15.298 -16.584 -50.530 1.00 80.00 398 LEU A C 1
ATOM 3154 O O . LEU A 1 398 ? 16.198 -17.153 -51.154 1.00 80.00 398 LEU A O 1
ATOM 3158 N N . SER A 1 399 ? 14.025 -16.605 -50.935 1.00 79.25 399 SER A N 1
ATOM 3159 C CA . SER A 1 399 ? 13.561 -17.278 -52.160 1.00 79.25 399 SER A CA 1
ATOM 3160 C C . SER A 1 399 ? 13.690 -16.443 -53.435 1.00 79.25 399 SER A C 1
ATOM 3162 O O . SER A 1 399 ? 13.577 -16.986 -54.536 1.00 79.25 399 SER A O 1
ATOM 3164 N N . VAL A 1 400 ? 13.951 -15.134 -53.346 1.00 77.88 400 VAL A N 1
ATOM 3165 C CA . VAL A 1 400 ? 13.996 -14.286 -54.545 1.00 77.88 400 VAL A CA 1
ATOM 3166 C C . VAL A 1 400 ? 15.318 -14.485 -55.286 1.00 77.88 400 VAL A C 1
ATOM 3168 O O . VAL A 1 400 ? 16.416 -14.367 -54.727 1.00 77.88 400 VAL A O 1
ATOM 3171 N N . ALA A 1 401 ? 15.225 -14.733 -56.592 1.00 78.50 401 ALA A N 1
ATOM 3172 C CA . ALA A 1 401 ? 16.359 -14.739 -57.511 1.00 78.50 401 ALA A CA 1
ATOM 3173 C C . ALA A 1 401 ? 16.771 -13.299 -57.888 1.00 78.50 401 ALA A C 1
ATOM 3175 O O . ALA A 1 401 ? 16.707 -12.897 -59.046 1.00 78.50 401 ALA A O 1
ATOM 3176 N N . SER A 1 402 ? 17.157 -12.500 -56.891 1.00 79.38 402 SER A N 1
ATOM 3177 C CA . SER A 1 402 ? 17.640 -11.122 -57.055 1.00 79.38 402 SER A CA 1
ATOM 3178 C C . SER A 1 402 ? 19.001 -10.931 -56.387 1.00 79.38 402 SER A C 1
ATOM 3180 O O . SER A 1 402 ? 19.438 -11.775 -55.602 1.00 79.38 402 SER A O 1
ATOM 3182 N N . GLY A 1 403 ? 19.666 -9.802 -56.658 1.00 76.31 403 GLY A N 1
ATOM 3183 C CA . GLY A 1 403 ? 20.909 -9.433 -55.966 1.00 76.31 403 GLY A CA 1
ATOM 3184 C C . GLY A 1 403 ? 20.735 -9.327 -54.445 1.00 76.31 403 GLY A C 1
ATOM 3185 O O . GLY A 1 403 ? 21.591 -9.784 -53.695 1.00 76.31 403 GLY A O 1
ATOM 3186 N N . LEU A 1 404 ? 19.584 -8.822 -53.987 1.00 74.25 404 LEU A N 1
ATOM 3187 C CA . LEU A 1 404 ? 19.213 -8.783 -52.566 1.00 74.25 404 LEU A CA 1
ATOM 3188 C C . LEU A 1 404 ? 19.008 -10.188 -51.984 1.00 74.25 404 LEU A C 1
ATOM 3190 O O . LEU A 1 404 ? 19.495 -10.472 -50.893 1.00 74.25 404 LEU A O 1
ATOM 3194 N N . GLY A 1 405 ? 18.347 -11.087 -52.721 1.00 79.75 405 GLY A N 1
ATOM 3195 C CA . GLY A 1 405 ? 18.185 -12.479 -52.292 1.00 79.75 405 GLY A CA 1
ATOM 3196 C C . GLY A 1 405 ? 19.513 -13.239 -52.248 1.00 79.75 405 GLY A C 1
ATOM 3197 O O . GLY A 1 405 ? 19.754 -14.021 -51.331 1.00 79.75 405 GLY A O 1
ATOM 3198 N N . ALA A 1 406 ? 20.418 -12.969 -53.193 1.00 79.88 406 ALA A N 1
ATOM 3199 C CA . ALA A 1 406 ? 21.768 -13.524 -53.182 1.00 79.88 406 ALA A CA 1
ATOM 3200 C C . ALA A 1 406 ? 22.576 -13.040 -51.967 1.00 79.88 406 ALA A C 1
ATOM 3202 O O . ALA A 1 406 ? 23.222 -13.855 -51.311 1.00 79.88 406 ALA A O 1
ATOM 3203 N N . ALA A 1 407 ? 22.485 -11.752 -51.624 1.00 81.75 407 ALA A N 1
ATOM 3204 C CA . ALA A 1 407 ? 23.124 -11.202 -50.431 1.00 81.75 407 ALA A CA 1
ATOM 3205 C C . ALA A 1 407 ? 22.560 -11.814 -49.137 1.00 81.75 407 ALA A C 1
ATOM 3207 O O . ALA A 1 407 ? 23.330 -12.246 -48.283 1.00 81.75 407 ALA A O 1
ATOM 3208 N N . ALA A 1 408 ? 21.232 -11.923 -49.011 1.00 82.81 408 ALA A N 1
ATOM 3209 C CA . ALA A 1 408 ? 20.581 -12.509 -47.836 1.00 82.81 408 ALA A CA 1
ATOM 3210 C C . ALA A 1 408 ? 21.007 -13.969 -47.597 1.00 82.81 408 ALA A C 1
ATOM 3212 O O . ALA A 1 408 ? 21.373 -14.334 -46.479 1.00 82.81 408 ALA A O 1
ATOM 3213 N N . ARG A 1 409 ? 21.045 -14.788 -48.658 1.00 89.75 409 ARG A N 1
ATOM 3214 C CA . ARG A 1 409 ? 21.558 -16.167 -48.582 1.00 89.75 409 ARG A CA 1
ATOM 3215 C C . ARG A 1 409 ? 23.048 -16.208 -48.227 1.00 89.75 409 ARG A C 1
ATOM 3217 O O . ARG A 1 409 ? 23.445 -17.027 -47.408 1.00 89.75 409 ARG A O 1
ATOM 3224 N N . GLY A 1 410 ? 23.851 -15.289 -48.766 1.00 87.94 410 GLY A N 1
ATOM 3225 C CA . GLY A 1 410 ? 25.267 -15.166 -48.411 1.00 87.94 410 GLY A CA 1
ATOM 3226 C C . GLY A 1 410 ? 25.492 -14.874 -46.922 1.00 87.94 410 GLY A C 1
ATOM 3227 O O . GLY A 1 410 ? 26.336 -15.513 -46.296 1.00 87.94 410 GLY A O 1
ATOM 3228 N N . TYR A 1 411 ? 24.706 -13.968 -46.329 1.00 81.50 411 TYR A N 1
ATOM 3229 C CA . TYR A 1 411 ? 24.775 -13.685 -44.890 1.00 81.50 411 TYR A CA 1
ATOM 3230 C C . TYR A 1 411 ? 24.362 -14.886 -44.036 1.00 81.50 411 TYR A C 1
ATOM 3232 O O . TYR A 1 411 ? 25.066 -15.210 -43.080 1.00 81.50 411 TYR A O 1
ATOM 3240 N N . ARG A 1 412 ? 23.277 -15.581 -44.403 1.00 88.94 412 ARG A N 1
ATOM 3241 C CA . ARG A 1 412 ? 22.866 -16.831 -43.746 1.00 88.94 412 ARG A CA 1
ATOM 3242 C C . ARG A 1 412 ? 24.000 -17.853 -43.727 1.00 88.94 412 ARG A C 1
ATOM 3244 O O . ARG A 1 412 ? 24.310 -18.413 -42.677 1.00 88.94 412 ARG A O 1
ATOM 3251 N N . ASP A 1 413 ? 24.594 -18.107 -44.889 1.00 86.88 413 ASP A N 1
ATOM 3252 C CA . ASP A 1 413 ? 25.614 -19.141 -45.049 1.00 86.88 413 ASP A CA 1
ATOM 3253 C C . ASP A 1 413 ? 26.874 -18.789 -44.240 1.00 86.88 413 ASP A C 1
ATOM 3255 O O . ASP A 1 413 ? 27.440 -19.654 -43.571 1.00 86.88 413 ASP A O 1
ATOM 3259 N N . ALA A 1 414 ? 27.255 -17.507 -44.207 1.00 80.06 414 ALA A N 1
ATOM 3260 C CA . ALA A 1 414 ? 28.354 -17.016 -43.377 1.00 80.06 414 ALA A CA 1
ATOM 3261 C C . ALA A 1 414 ? 28.084 -17.183 -41.869 1.00 80.06 414 ALA A C 1
ATOM 3263 O O . ALA A 1 414 ? 28.965 -17.629 -41.134 1.00 80.06 414 ALA A O 1
ATOM 3264 N N . MET A 1 415 ? 26.870 -16.869 -41.402 1.00 79.19 415 MET A N 1
ATOM 3265 C CA . MET A 1 415 ? 26.483 -17.033 -39.994 1.00 79.19 415 MET A CA 1
ATOM 3266 C C . MET A 1 415 ? 26.496 -18.507 -39.569 1.00 79.19 415 MET A C 1
ATOM 3268 O O . MET A 1 415 ? 27.058 -18.844 -38.527 1.00 79.19 415 MET A O 1
ATOM 3272 N N . ARG A 1 416 ? 25.965 -19.402 -40.411 1.00 80.75 416 ARG A N 1
ATOM 3273 C CA . ARG A 1 416 ? 26.011 -20.852 -40.170 1.00 80.75 416 ARG A CA 1
ATOM 3274 C C . ARG A 1 416 ? 27.440 -21.384 -40.128 1.00 80.75 416 ARG A C 1
ATOM 3276 O O . ARG A 1 416 ? 27.771 -22.161 -39.238 1.00 80.75 416 ARG A O 1
ATOM 3283 N N . ALA A 1 417 ? 28.300 -20.942 -41.047 1.00 77.31 417 ALA A N 1
ATOM 3284 C CA . ALA A 1 417 ? 29.712 -21.324 -41.059 1.00 77.31 417 ALA A CA 1
ATOM 3285 C C . ALA A 1 417 ? 30.464 -20.857 -39.798 1.00 77.31 417 ALA A C 1
ATOM 3287 O O . ALA A 1 417 ? 31.403 -21.519 -39.363 1.00 77.31 417 ALA A O 1
ATOM 3288 N N . ALA A 1 418 ? 30.025 -19.755 -39.182 1.00 74.81 418 ALA A N 1
ATOM 3289 C CA . ALA A 1 418 ? 30.542 -19.259 -37.909 1.00 74.81 418 ALA A CA 1
ATOM 3290 C C . ALA A 1 418 ? 29.965 -19.984 -36.671 1.00 74.81 418 ALA A C 1
ATOM 3292 O O . ALA A 1 418 ? 30.287 -19.606 -35.547 1.00 74.81 418 ALA A O 1
ATOM 3293 N N . GLY A 1 419 ? 29.123 -21.011 -36.851 1.00 69.00 419 GLY A N 1
ATOM 3294 C CA . GLY A 1 419 ? 28.507 -21.765 -35.753 1.00 69.00 419 GLY A CA 1
ATOM 3295 C C . GLY A 1 419 ? 27.347 -21.040 -35.063 1.00 69.00 419 GLY A C 1
ATOM 3296 O O . GLY A 1 419 ? 26.967 -21.417 -33.957 1.00 69.00 419 GLY A O 1
ATOM 3297 N N . ILE A 1 420 ? 26.788 -20.003 -35.691 1.00 70.00 420 ILE A N 1
ATOM 3298 C CA . ILE A 1 420 ? 25.645 -19.249 -35.169 1.00 70.00 420 ILE A CA 1
ATOM 3299 C C . ILE A 1 420 ? 24.357 -19.943 -35.629 1.00 70.00 420 ILE A C 1
ATOM 3301 O O . ILE A 1 420 ? 24.161 -20.153 -36.828 1.00 70.00 420 ILE A O 1
ATOM 3305 N N . THR A 1 421 ? 23.464 -20.287 -34.697 1.00 76.88 421 THR A N 1
ATOM 3306 C CA . THR A 1 421 ? 22.112 -20.777 -35.022 1.00 76.88 421 THR A CA 1
ATOM 3307 C C . THR A 1 421 ? 21.328 -19.667 -35.721 1.00 76.88 421 THR A C 1
ATOM 3309 O O . THR A 1 421 ? 21.283 -18.552 -35.210 1.00 76.88 421 THR A O 1
ATOM 3312 N N . VAL A 1 422 ? 20.722 -19.946 -36.877 1.00 77.06 422 VAL A N 1
ATOM 3313 C CA . VAL A 1 422 ? 19.965 -18.953 -37.659 1.00 77.06 422 VAL A CA 1
ATOM 3314 C C . VAL A 1 422 ? 18.555 -19.462 -37.923 1.00 77.06 422 VAL A C 1
ATOM 3316 O O . VAL A 1 422 ? 18.409 -20.484 -38.595 1.00 77.06 422 VAL A O 1
ATOM 3319 N N . ASP A 1 423 ? 17.555 -18.715 -37.459 1.00 76.69 423 ASP A N 1
ATOM 3320 C CA . ASP A 1 423 ? 16.148 -18.888 -37.826 1.00 76.69 423 ASP A CA 1
ATOM 3321 C C . ASP A 1 423 ? 15.831 -17.995 -39.029 1.00 76.69 423 ASP A C 1
ATOM 3323 O O . ASP A 1 423 ? 15.995 -16.774 -38.989 1.00 76.69 423 ASP A O 1
ATOM 3327 N N . GLU A 1 424 ? 15.418 -18.609 -40.131 1.00 78.19 424 GLU A N 1
ATOM 3328 C CA . GLU A 1 424 ? 15.185 -17.937 -41.409 1.00 78.19 424 GLU A CA 1
ATOM 3329 C C . GLU A 1 424 ? 13.721 -17.513 -41.557 1.00 78.19 424 GLU A C 1
ATOM 3331 O O . GLU A 1 424 ? 12.816 -18.338 -41.475 1.00 78.19 424 GLU A O 1
ATOM 3336 N N . TYR A 1 425 ? 13.497 -16.237 -41.868 1.00 70.88 425 TYR A N 1
ATOM 3337 C CA . TYR A 1 425 ? 12.187 -15.679 -42.191 1.00 70.88 425 TYR A CA 1
ATOM 3338 C C . TYR A 1 425 ? 12.236 -15.096 -43.602 1.00 70.88 425 TYR A C 1
ATOM 3340 O O . TYR A 1 425 ? 12.849 -14.049 -43.847 1.00 70.88 425 TYR A O 1
ATOM 3348 N N . ASP A 1 426 ? 11.608 -15.789 -44.552 1.00 74.44 426 ASP A N 1
ATOM 3349 C CA . ASP A 1 426 ? 11.592 -15.349 -45.942 1.00 74.44 426 ASP A CA 1
ATOM 3350 C C . ASP A 1 426 ? 10.546 -14.251 -46.170 1.00 74.44 426 ASP A C 1
ATOM 3352 O O . ASP A 1 426 ? 9.343 -14.494 -46.231 1.00 74.44 426 ASP A O 1
ATOM 3356 N N . VAL A 1 427 ? 11.019 -13.017 -46.335 1.00 71.06 427 VAL A N 1
ATOM 3357 C CA . VAL A 1 427 ? 10.170 -11.838 -46.565 1.00 71.06 427 VAL A CA 1
ATOM 3358 C C . VAL A 1 427 ? 10.000 -11.515 -48.052 1.00 71.06 427 VAL A C 1
ATOM 3360 O O . VAL A 1 427 ? 9.602 -10.405 -48.409 1.00 71.06 427 VAL A O 1
ATOM 3363 N N . ALA A 1 428 ? 10.280 -12.464 -48.952 1.00 68.38 428 ALA A N 1
ATOM 3364 C CA . ALA A 1 428 ? 10.089 -12.303 -50.394 1.00 68.38 428 ALA A CA 1
ATOM 3365 C C . ALA A 1 428 ? 8.698 -11.757 -50.766 1.00 68.38 428 ALA A C 1
ATOM 3367 O O . ALA A 1 428 ? 8.597 -10.885 -51.635 1.00 68.38 428 ALA A O 1
ATOM 3368 N N .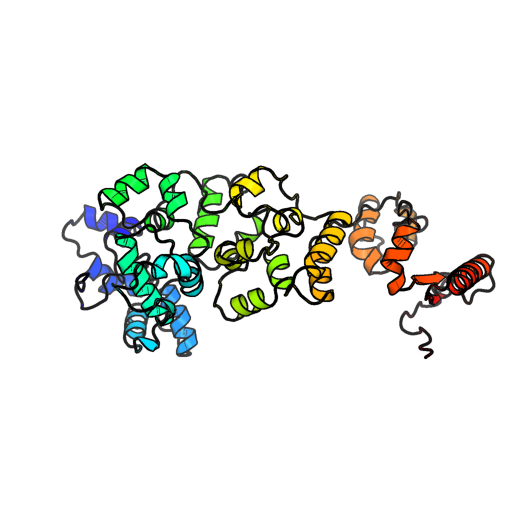 GLY A 1 429 ? 7.646 -12.213 -50.073 1.00 60.66 429 GLY A N 1
ATOM 3369 C CA . GLY A 1 429 ? 6.267 -11.744 -50.255 1.00 60.66 429 GLY A CA 1
ATOM 3370 C C . GLY A 1 429 ? 6.092 -10.248 -49.979 1.00 60.66 429 GLY A C 1
ATOM 3371 O O . GLY A 1 429 ? 5.443 -9.560 -50.758 1.00 60.66 429 GLY A O 1
ATOM 3372 N N . ALA A 1 430 ? 6.780 -9.706 -48.969 1.00 54.22 430 ALA A N 1
ATOM 3373 C CA . ALA A 1 430 ? 6.733 -8.281 -48.627 1.00 54.22 430 ALA A CA 1
ATOM 3374 C C . ALA A 1 430 ? 7.422 -7.379 -49.671 1.00 54.22 430 ALA A C 1
ATOM 3376 O O . ALA A 1 430 ? 7.170 -6.178 -49.728 1.00 54.22 430 ALA A O 1
ATOM 3377 N N . THR A 1 431 ? 8.285 -7.951 -50.518 1.00 52.91 431 THR A N 1
ATOM 3378 C CA . THR A 1 431 ? 8.971 -7.227 -51.603 1.00 52.91 431 THR A CA 1
ATOM 3379 C C . THR A 1 431 ? 8.236 -7.298 -52.949 1.00 52.91 431 THR A C 1
ATOM 3381 O O . THR A 1 431 ? 8.669 -6.662 -53.911 1.00 52.91 431 THR A O 1
ATOM 3384 N N . GLN A 1 432 ? 7.126 -8.047 -53.037 1.00 53.16 432 GLN A N 1
ATOM 3385 C CA . GLN A 1 432 ? 6.312 -8.199 -54.249 1.00 53.16 432 GLN A CA 1
ATOM 3386 C C . GLN A 1 432 ? 4.906 -7.611 -54.031 1.00 53.16 432 GLN A C 1
ATOM 3388 O O . GLN A 1 432 ? 4.146 -8.142 -53.222 1.00 53.16 432 GLN A O 1
ATOM 3393 N N . PRO A 1 433 ? 4.504 -6.553 -54.763 1.00 45.47 433 PRO A N 1
ATOM 3394 C CA . PRO A 1 433 ? 3.159 -5.993 -54.643 1.00 45.47 433 PRO A CA 1
ATOM 3395 C C . PRO A 1 433 ? 2.081 -7.063 -54.899 1.00 45.47 433 PRO A C 1
ATOM 3397 O O . PRO A 1 433 ? 2.066 -7.678 -55.965 1.00 45.47 433 PRO A O 1
ATOM 3400 N N . GLY A 1 434 ? 1.178 -7.278 -53.935 1.00 51.75 434 GLY A N 1
ATOM 3401 C CA . GLY A 1 434 ? 0.012 -8.163 -54.080 1.00 51.75 434 GLY A CA 1
ATOM 3402 C C . GLY A 1 434 ? 0.181 -9.616 -53.616 1.00 51.75 434 GLY A C 1
ATOM 3403 O O . GLY A 1 434 ? -0.756 -10.395 -53.777 1.00 51.75 434 GLY A O 1
ATOM 3404 N N . LYS A 1 435 ? 1.320 -9.999 -53.024 1.00 50.12 435 LYS A N 1
ATOM 3405 C CA . LYS A 1 435 ? 1.460 -11.288 -52.326 1.00 50.12 435 LYS A CA 1
ATOM 3406 C C . LYS A 1 435 ? 1.456 -11.062 -50.816 1.00 50.12 435 LYS A C 1
ATOM 3408 O O . LYS A 1 435 ? 2.261 -10.291 -50.309 1.00 50.12 435 LYS A O 1
ATOM 3413 N N . GLY A 1 436 ? 0.520 -11.698 -50.113 1.00 48.50 436 GLY A N 1
ATOM 3414 C CA . GLY A 1 436 ? 0.444 -11.625 -48.654 1.00 48.50 436 GLY A CA 1
ATOM 3415 C C . GLY A 1 436 ? 1.705 -12.189 -47.996 1.00 48.50 436 GLY A C 1
ATOM 3416 O O . GLY A 1 436 ? 2.312 -13.128 -48.509 1.00 48.50 436 GLY A O 1
ATOM 3417 N N . PHE A 1 437 ? 2.097 -11.593 -46.873 1.00 44.56 437 PHE A N 1
ATOM 3418 C CA . PHE A 1 437 ? 3.072 -12.155 -45.944 1.00 44.56 437 PHE A CA 1
ATOM 3419 C C . PHE A 1 437 ? 2.292 -12.958 -44.897 1.00 44.56 437 PHE A C 1
ATOM 3421 O O . PHE A 1 437 ? 1.514 -12.364 -44.152 1.00 44.56 437 PHE A O 1
ATOM 3428 N N . ASP A 1 438 ? 2.456 -14.282 -44.872 1.00 48.22 438 ASP A N 1
ATOM 3429 C CA . ASP A 1 438 ? 1.909 -15.131 -43.810 1.00 48.22 438 ASP A CA 1
ATOM 3430 C C . ASP A 1 438 ? 3.041 -15.546 -42.854 1.00 48.22 438 ASP A C 1
ATOM 3432 O O . ASP A 1 438 ? 3.870 -16.385 -43.214 1.00 48.22 438 ASP A O 1
ATOM 3436 N N . PRO A 1 439 ? 3.120 -14.972 -41.640 1.00 43.19 439 PRO A N 1
ATOM 3437 C CA . PRO A 1 439 ? 4.133 -15.348 -40.658 1.00 43.19 439 PRO A CA 1
ATOM 3438 C C . PRO A 1 439 ? 3.932 -16.760 -40.075 1.00 43.19 439 PRO A C 1
ATOM 3440 O O . PRO A 1 439 ? 4.782 -17.207 -39.307 1.00 43.19 439 PRO A O 1
ATOM 3443 N N . GLN A 1 440 ? 2.830 -17.456 -40.392 1.00 43.44 440 GLN A N 1
ATOM 3444 C CA . GLN A 1 440 ? 2.577 -18.836 -39.961 1.00 43.44 440 GLN A CA 1
ATOM 3445 C C . GLN A 1 440 ? 3.050 -19.893 -40.970 1.00 43.44 440 GLN A C 1
ATOM 3447 O O . GLN A 1 440 ? 3.170 -21.059 -40.598 1.00 43.44 440 GLN A O 1
ATOM 3452 N N . GLU A 1 441 ? 3.400 -19.510 -42.202 1.00 42.47 441 GLU A N 1
ATOM 3453 C CA . GLU A 1 441 ? 4.042 -20.398 -43.183 1.00 42.47 441 GLU A CA 1
ATOM 3454 C C . GLU A 1 441 ? 5.578 -20.381 -43.049 1.00 42.47 441 GLU A C 1
ATOM 3456 O O . GLU A 1 441 ? 6.317 -20.328 -44.030 1.00 42.47 441 GLU A O 1
ATOM 3461 N N . SER A 1 442 ? 6.102 -20.447 -41.824 1.00 37.62 442 SER A N 1
ATOM 3462 C CA . SER A 1 442 ? 7.483 -20.906 -41.652 1.00 37.62 442 SER A CA 1
ATOM 3463 C C . SER A 1 442 ? 7.506 -22.415 -41.890 1.00 37.62 442 SER A C 1
ATOM 3465 O O . SER A 1 442 ? 6.689 -23.132 -41.302 1.00 37.62 442 SER A O 1
ATOM 3467 N N . PRO A 1 443 ? 8.432 -22.955 -42.698 1.00 35.00 443 PRO A N 1
ATOM 3468 C CA . PRO A 1 443 ? 8.648 -24.386 -42.719 1.00 35.00 443 PRO A CA 1
ATOM 3469 C C . PRO A 1 443 ? 9.111 -24.813 -41.323 1.00 35.00 443 PRO A C 1
ATOM 3471 O O . PRO A 1 443 ? 10.261 -24.598 -40.946 1.00 35.00 443 PRO A O 1
ATOM 3474 N N . HIS A 1 444 ? 8.219 -25.417 -40.538 1.00 36.12 444 HIS A N 1
ATOM 3475 C CA . HIS A 1 444 ? 8.647 -26.288 -39.456 1.00 36.12 444 HIS A CA 1
ATOM 3476 C C . HIS A 1 444 ? 9.417 -27.439 -40.107 1.00 36.12 444 HIS A C 1
ATOM 3478 O O . HIS A 1 444 ? 8.821 -28.370 -40.646 1.00 36.12 444 HIS A O 1
ATOM 3484 N N . PHE A 1 445 ? 10.743 -27.355 -40.093 1.00 31.66 445 PHE A N 1
ATOM 3485 C CA . PHE A 1 445 ? 11.614 -28.490 -40.356 1.00 31.66 445 PHE A CA 1
ATOM 3486 C C . PHE A 1 445 ? 12.397 -28.816 -39.077 1.00 31.66 445 PHE A C 1
ATOM 3488 O O . PHE A 1 445 ? 12.663 -27.905 -38.295 1.00 31.66 445 PHE A O 1
ATOM 3495 N N . PRO A 1 446 ? 12.631 -30.117 -38.828 1.00 33.69 446 PRO A N 1
ATOM 3496 C CA . PRO A 1 446 ? 12.857 -30.701 -37.504 1.00 33.69 446 PRO A CA 1
ATOM 3497 C C . PRO A 1 446 ? 14.105 -30.222 -36.767 1.00 33.69 446 PRO A C 1
ATOM 3499 O O . PRO A 1 446 ? 15.100 -29.871 -37.443 1.00 33.69 446 PRO A O 1
#

Radius of gyration: 30.53 Å; Cα contacts (8 Å, |Δi|>4): 519; chains: 1; bounding box: 62×55×90 Å